Protein AF-A0A955SY14-F1 (afdb_monomer)

Sequence (642 aa):
TAGTCRFEWSIRAANGIRILSGTRDVFFQPFVNERSAVAQALASLKETVLKVEEKFPASAKALLREVHSLELTKEPVEALQDRAITNPDLAKEALDRTKDLVRKAAHLRRLSDTVARTTASGDITDLIVFEGQVWESREVGMEMPEHAGSPLVLHRRVVLGEHEPISLRVLNITDAEQTVRASIENQAEGIDCVLHRAVAVPTSLGEVSWDPLPKLDETQTFSVPSLSSREAWVDIHVGDVRPGSHTIEIDFQAITGTGLVGGPSNPHSAATPKTKVRIELDVLPFTPAPSGSIRLCMWASLDKAAVEDLLAHGGNVFVVPHGSPIRDENNRIQEVDFTQLDALLEFLKGEDVILLLNGSPQNPYKIGTEEYESDLRSYLDLLIDHLADWGFDLNHFALYPHDEPGGIGWNAVNSLVEFGQVVKRINPKLMLYVDGGGEREMFEAMAPVIDIWTPSITMLREDTPEMRVIREDGGMLWSYDCVYAYARPVGANLKNISIIPQYRTAALFALRHDATGIGFWCYNIGESLWGRTLFEYPVVYEGQSGPVTSRRWEAIREGLEDFRILTALNQRLREGQLTEEVRDKIDHLLNVSLPKLVDPASDATVLGLGRFAIDQYLGAEKLKSFRIEMLDCVNALSTSGN

Nearest PDB structures (foldseek):
  8k2h-assembly1_B  TM=6.655E-01  e=1.442E-20  Arabidopsis thaliana
  4o1e-assembly1_B  TM=5.963E-01  e=5.374E-03  Desulfitobacterium hafniense DCB-2
  4o1f-assembly1_B  TM=6.002E-01  e=4.690E-02  Desulfitobacterium hafniense DCB-2
  7s2m-assembly2_B-2  TM=4.192E-01  e=5.090E-03  uncultured bacterium
  4o1f-assembly1_A  TM=4.936E-01  e=5.226E-02  Desulfitobacterium hafniense DCB-2

Mean predicted aligned error: 6.72 Å

Solvent-accessible surface area (backbone atoms only — not comparable to full-atom values): 34114 Å² total; per-residue (Å²): 117,70,45,72,47,72,48,76,50,70,47,57,44,97,87,65,50,75,75,47,70,52,75,45,79,45,77,43,60,81,64,52,66,52,53,49,50,38,51,50,19,49,51,47,34,56,54,35,26,71,73,32,36,88,86,37,48,49,33,18,53,30,48,50,53,49,48,52,52,50,52,68,54,44,55,64,47,52,54,40,43,63,48,21,66,82,33,72,90,41,36,64,60,30,50,53,54,45,51,52,49,38,52,51,24,54,49,50,30,53,52,30,53,46,52,50,52,44,64,69,73,68,61,84,44,56,55,48,48,33,81,49,69,66,73,51,25,60,64,58,47,70,58,75,65,94,63,82,51,76,63,30,78,45,82,46,75,49,44,51,71,38,65,54,76,42,32,34,29,39,30,24,52,29,60,52,65,28,44,32,34,55,45,78,79,42,66,52,80,37,49,49,75,46,56,20,34,56,42,81,28,44,34,58,87,69,49,68,15,37,33,43,36,44,65,49,57,97,80,27,56,48,77,23,46,46,73,22,23,35,44,42,35,35,43,34,39,30,44,84,46,80,61,42,82,47,57,36,32,38,40,43,34,28,78,50,23,79,43,66,74,81,32,64,99,55,76,89,74,48,70,70,27,55,40,39,37,37,39,41,36,37,34,44,85,48,74,51,41,60,72,73,67,42,39,30,41,44,52,58,72,82,47,72,48,49,49,54,51,35,47,77,46,54,41,30,32,44,76,38,62,61,49,47,70,40,61,48,100,83,70,46,75,77,50,63,51,39,67,78,39,50,69,52,45,71,80,48,59,88,58,79,43,33,39,32,30,50,44,67,73,87,66,96,50,59,89,92,38,71,67,26,52,55,49,51,40,56,51,50,53,53,50,52,54,53,36,42,77,60,70,39,53,65,88,28,37,30,42,27,56,55,83,30,25,42,72,78,28,70,71,48,41,50,52,51,38,57,52,29,54,50,46,43,71,68,43,69,70,61,36,24,43,44,41,46,54,59,55,47,71,56,50,62,61,38,48,91,44,51,36,35,43,23,36,45,51,81,50,56,82,47,92,42,75,47,48,49,49,59,65,69,67,65,47,49,37,35,20,28,41,80,72,50,67,64,26,32,88,65,43,52,41,50,59,70,45,62,35,44,71,60,30,31,38,41,42,47,48,27,50,75,52,73,24,47,22,39,32,40,58,24,39,61,58,75,70,66,59,73,41,70,39,88,55,46,44,35,40,44,32,89,46,97,89,35,70,24,49,18,54,58,40,54,26,36,28,50,12,49,48,51,36,21,40,52,50,34,52,52,50,52,57,71,71,60,86,60,56,70,71,54,44,53,48,47,48,41,44,63,75,48,49,47,51,67,55,51,47,53,34,52,53,33,41,75,73,64,48,44,42,80,58,36,51,71,56,44,43,69,69,59,54,50,53,51,52,50,53,52,50,50,43,54,50,48,56,58,63,72,76,112

Foldseek 3Di:
DWDWDKDKDFDADPVRHTPDIDIDIDTDDPCPVLVVLLVVLLVLLVVLLVVCCVPAVQLSVQSVVLSVVLVVLPVVLVVLRVVCVVPVVSVVVSVVSSVVSSVSSVLSNLLSVQSSVCVVVVQRFQKWKDWDALQAFPCLFSDHDPDTDFAAEAEAEEEAQAKDKTKMKIFGSGNFKFKKAKDWPDWDPQKDKWKWWFDWFAFLVGHTTRWFTFTQPPRNIDIRGHRTITITMMIIGRYPDDAAKIKIKMKIWGCCDPQQVDHDPDNVPRDTRMGMYIYIYGYFHDDFADLLLFEEDFDDDDDLQLLVLCVSLSHAEEEFEAWAFDADPVRAGPATHCPRVVNRLVNCQPHNHAYEHEADYDDPDDQPDPSRLVRVLVRVVRVQVVVVVSVAHLVRYAYEHDAQQQVVHDVSLVVLLSVQVSVCVSPVSHAYAYEEDHDLVSLVSCLVRHQEYEYALLCLPDPDSNVCSVVVSPHAYAYEDPQQLLQPPVTQRDSRFRLCLRALCSLLSCVLSVHRYYYFQHADPDDASSHNDPGNGHQWGDDPVHTGGTSSSSSNSNSSSLNRLLVVLVVVLVVPPDDPVLNVLNCCLNVPLSCQAHVQLSVCSVVVHHRVVSCVSHDPVSVVVSVVSSVVSSNNVSVVVD

Secondary structure (DSSP, 8-state):
--EEEEEEEEEE-TTS-EEEEEEEEEEE-TTHHHHHHHHHHHHHHHHHHHHHTTT-HHHHHHHHHHHHHHHHHHHHHHHHHHHHHH-GGGHHHHHHHHHHHHHHHHHHHHHHHHHHHHHHHT---SEEEEE--TT--SSGGG---SS--SSEEEEEEEETT-EEEEEEEEEE-SSS-EEEEEEEEE--TTEEEEEEE--EEE-TTS-EEE-B-PBP-TT-EEEE-TT-EEEEEEEEEE-S--SEEEEEEEEEEETT-TTTSS--S-GGG-PPPEEEEEEEEEEES--PPPGGGSEEEE-----HHHHHHHHHTT--EEEEEPPEEEE-TTS-EEEEE-HHHHHHHHHHTTS--EEEEES----SSPTTSHHHHHHHHHHHHHHHHHHHHTT--TTSEEEE-SSSHHHH-HHHHHHHHHHHHHHHHH-TTSEEEEES---HHHHHHHGGG-SEEE-BGGGGG---HHHHHHHHH-SEE--BBSS-GGGTTT-S--TTS-HIIIIITHHHHHHHTT--EEEES-SS-SS-TTS--S----SSB--SSSPBPBHHHHHHHHHHHHHHHHHHHHHHHHH----HHHHHHHHHIIIIIHHHHHHHHHHHHHTT--HHHHHHHS-HHHHHHHHHHHHHHHHHHHHHT-

pLDDT: mean 92.39, std 8.38, range [37.81, 98.69]

Radius of gyration: 29.76 Å; Cα contacts (8 Å, |Δi|>4): 1257; chains: 1; bounding box: 93×72×87 Å

Structure (mmCIF, N/CA/C/O backbone):
data_AF-A0A955SY14-F1
#
_entry.id   AF-A0A955SY14-F1
#
loop_
_atom_site.group_PDB
_atom_site.id
_atom_site.type_symbol
_atom_site.label_atom_id
_atom_site.label_alt_id
_atom_site.label_comp_id
_atom_site.label_asym_id
_atom_site.label_entity_id
_atom_site.label_seq_id
_atom_site.pdbx_PDB_ins_code
_atom_site.Cartn_x
_atom_site.Cartn_y
_atom_site.Cartn_z
_atom_site.occupancy
_atom_site.B_iso_or_equiv
_atom_site.auth_seq_id
_atom_site.auth_comp_id
_atom_site.auth_asym_id
_atom_site.auth_atom_id
_atom_site.pdbx_PDB_model_num
ATOM 1 N N . THR A 1 1 ? -26.531 35.263 12.478 1.00 57.91 1 THR A N 1
ATOM 2 C CA . THR A 1 1 ? -27.366 35.945 13.491 1.00 57.91 1 THR A CA 1
ATOM 3 C C . THR A 1 1 ? -28.525 35.045 13.860 1.00 57.91 1 THR A C 1
ATOM 5 O O . THR A 1 1 ? -28.931 34.244 13.027 1.00 57.91 1 THR A O 1
ATOM 8 N N . ALA A 1 2 ? -29.021 35.117 15.098 1.00 68.44 2 ALA A N 1
ATOM 9 C CA . ALA A 1 2 ? -30.231 34.385 15.463 1.00 68.44 2 ALA A CA 1
ATOM 10 C C . ALA A 1 2 ? -31.441 35.000 14.748 1.00 68.44 2 ALA A C 1
ATOM 12 O O . ALA A 1 2 ? -31.557 36.226 14.693 1.00 68.44 2 ALA A O 1
ATOM 13 N N . GLY A 1 3 ? -32.319 34.177 14.183 1.00 75.31 3 GLY A N 1
ATOM 14 C CA . GLY A 1 3 ? -33.483 34.683 13.467 1.00 75.31 3 GLY A CA 1
ATOM 15 C C . GLY A 1 3 ? -34.231 33.628 12.670 1.00 75.31 3 GLY A C 1
ATOM 16 O O . GLY A 1 3 ? -33.745 32.525 12.429 1.00 75.31 3 GLY A O 1
ATOM 17 N N . THR A 1 4 ? -35.439 33.989 12.258 1.00 79.62 4 THR A N 1
ATOM 18 C CA . THR A 1 4 ? -36.268 33.168 11.379 1.00 79.62 4 THR A CA 1
ATOM 19 C C . THR A 1 4 ? -35.872 33.422 9.929 1.00 79.62 4 THR A C 1
ATOM 21 O O . THR A 1 4 ? -36.093 34.513 9.406 1.00 79.62 4 THR A O 1
ATOM 24 N N . CYS A 1 5 ? -35.307 32.417 9.268 1.00 80.19 5 CYS A N 1
ATOM 25 C CA . CYS A 1 5 ? -35.126 32.415 7.823 1.00 80.19 5 CYS A CA 1
ATOM 26 C C . CYS A 1 5 ? -36.377 31.831 7.169 1.00 80.19 5 CYS A C 1
ATOM 28 O O . CYS A 1 5 ? -36.754 30.689 7.438 1.00 80.19 5 CYS A O 1
ATOM 30 N N . ARG A 1 6 ? -37.009 32.610 6.294 1.00 86.44 6 ARG A N 1
ATOM 31 C CA . ARG A 1 6 ? -38.117 32.148 5.460 1.00 86.44 6 ARG A CA 1
ATOM 32 C C . ARG A 1 6 ? -37.567 31.620 4.143 1.00 86.44 6 ARG A C 1
ATOM 34 O O . ARG A 1 6 ? -37.003 32.377 3.360 1.00 86.44 6 ARG A O 1
ATOM 41 N N . PHE A 1 7 ? -37.739 30.329 3.899 1.00 88.19 7 PHE A N 1
ATOM 42 C CA . PHE A 1 7 ? -37.476 29.706 2.609 1.00 88.19 7 PHE A CA 1
ATOM 43 C C . PHE A 1 7 ? -38.743 29.766 1.773 1.00 88.19 7 PHE A C 1
ATOM 45 O O . PHE A 1 7 ? -39.754 29.168 2.137 1.00 88.19 7 PHE A O 1
ATOM 52 N N . GLU A 1 8 ? -38.689 30.465 0.648 1.00 91.94 8 GLU A N 1
ATOM 53 C CA . GLU A 1 8 ? -39.761 30.471 -0.340 1.00 91.94 8 GLU A CA 1
ATOM 54 C C . GLU A 1 8 ? -39.325 29.633 -1.534 1.00 91.94 8 GLU A C 1
ATOM 56 O O . GLU A 1 8 ? -38.216 29.786 -2.045 1.00 91.94 8 GLU A O 1
ATOM 61 N N . TRP A 1 9 ? -40.187 28.729 -1.980 1.00 90.44 9 TRP A N 1
ATOM 62 C CA . TRP A 1 9 ? -39.913 27.898 -3.143 1.00 90.44 9 TRP A CA 1
ATOM 63 C C . TRP A 1 9 ? -41.104 27.912 -4.090 1.00 90.44 9 TRP A C 1
ATOM 65 O O . TRP A 1 9 ? -42.259 28.052 -3.682 1.00 90.44 9 TRP A O 1
ATOM 75 N N . SER A 1 10 ? -40.824 27.767 -5.384 1.00 89.19 10 SER A N 1
ATOM 76 C CA . SER A 1 10 ? -41.855 27.608 -6.404 1.00 89.19 10 SER A CA 1
ATOM 77 C C . SER A 1 10 ? -41.421 26.614 -7.464 1.00 89.19 10 SER A C 1
ATOM 79 O O . SER A 1 10 ? -40.307 26.711 -7.972 1.00 89.19 10 SER A O 1
ATOM 81 N N . ILE A 1 11 ? -42.326 25.718 -7.835 1.00 85.56 11 ILE A N 1
ATOM 82 C CA . ILE A 1 11 ? -42.174 24.821 -8.975 1.00 85.56 11 ILE A CA 1
ATOM 83 C C . ILE A 1 11 ? -42.909 25.453 -10.154 1.00 85.56 11 ILE A C 1
ATOM 85 O O . ILE A 1 11 ? -44.070 25.859 -10.034 1.00 85.56 11 ILE A O 1
ATOM 89 N N . ARG A 1 12 ? -42.230 25.553 -11.295 1.00 92.81 12 ARG A N 1
ATOM 90 C CA . ARG A 1 12 ? -42.772 26.110 -12.538 1.00 92.81 12 ARG A CA 1
ATOM 91 C C . ARG A 1 12 ? -42.766 25.041 -13.626 1.00 92.81 12 ARG A C 1
ATOM 93 O O . ARG A 1 12 ? -41.844 24.237 -13.695 1.00 92.81 12 ARG A O 1
ATOM 100 N N . ALA A 1 13 ? -43.799 25.037 -14.459 1.00 85.62 13 ALA A N 1
ATOM 101 C CA . ALA A 1 13 ? -43.863 24.248 -15.680 1.00 85.62 13 ALA A CA 1
ATOM 102 C C . ALA A 1 13 ? -42.830 24.759 -16.697 1.00 85.62 13 ALA A C 1
ATOM 104 O O . ALA A 1 13 ? -42.391 25.908 -16.618 1.00 85.62 13 ALA A O 1
ATOM 105 N N . ALA A 1 14 ? -42.496 23.939 -17.697 1.00 78.88 14 ALA A N 1
ATOM 106 C CA . ALA A 1 14 ? -41.552 24.306 -18.760 1.00 78.88 14 ALA A CA 1
ATOM 107 C C . ALA A 1 14 ? -41.970 25.570 -19.543 1.00 78.88 14 ALA A C 1
ATOM 109 O O . ALA A 1 14 ? -41.125 26.292 -20.057 1.00 78.88 14 ALA A O 1
ATOM 110 N N . ASN A 1 15 ? -43.269 25.882 -19.580 1.00 87.75 15 ASN A N 1
ATOM 111 C CA . ASN A 1 15 ? -43.814 27.105 -20.179 1.00 87.75 15 ASN A CA 1
ATOM 112 C C . ASN A 1 15 ? -43.804 28.326 -19.228 1.00 87.75 15 ASN A C 1
ATOM 114 O O . ASN A 1 15 ? -44.433 29.340 -19.518 1.00 87.75 15 ASN A O 1
ATOM 118 N N . GLY A 1 16 ? -43.138 28.229 -18.074 1.00 83.75 16 GLY A N 1
ATOM 119 C CA . GLY A 1 16 ? -42.992 29.305 -17.092 1.00 83.75 16 GLY A CA 1
ATOM 120 C C . GLY A 1 16 ? -44.162 29.473 -16.115 1.00 83.75 16 GLY A C 1
ATOM 121 O O . GLY A 1 16 ? -44.036 30.248 -15.158 1.00 83.75 16 GLY A O 1
ATOM 122 N N . ILE A 1 17 ? -45.272 28.743 -16.297 1.00 89.06 17 ILE A N 1
ATOM 123 C CA . ILE A 1 17 ? -46.444 28.814 -15.411 1.00 89.06 17 ILE A CA 1
ATOM 124 C C . ILE A 1 17 ? -46.095 28.219 -14.046 1.00 89.06 17 ILE A C 1
ATOM 126 O O . ILE A 1 17 ? -45.613 27.093 -13.944 1.00 89.06 17 ILE A O 1
ATOM 130 N N . ARG A 1 18 ? -46.354 28.967 -12.970 1.00 86.75 18 ARG A N 1
ATOM 131 C CA . ARG A 1 18 ? -46.146 28.491 -11.598 1.00 86.75 18 ARG A CA 1
ATOM 132 C C . ARG A 1 18 ? -47.166 27.398 -11.268 1.00 86.75 18 ARG A C 1
ATOM 134 O O . ARG A 1 18 ? -48.357 27.678 -11.228 1.00 86.75 18 ARG A O 1
ATOM 141 N N . ILE A 1 19 ? -46.685 26.182 -11.022 1.00 92.88 19 ILE A N 1
ATOM 142 C CA . ILE A 1 19 ? -47.501 25.010 -10.671 1.00 92.88 19 ILE A CA 1
ATOM 143 C C . ILE A 1 19 ? -47.811 25.023 -9.173 1.00 92.88 19 ILE A C 1
ATOM 145 O O . ILE A 1 19 ? -48.952 24.837 -8.765 1.00 92.88 19 ILE A O 1
ATOM 149 N N . LEU A 1 20 ? -46.787 25.252 -8.350 1.00 92.44 20 LEU A N 1
ATOM 150 C CA . LEU A 1 20 ? -46.887 25.189 -6.896 1.00 92.44 20 LEU A CA 1
ATOM 151 C C . LEU A 1 20 ? -45.902 26.170 -6.266 1.00 92.44 20 LEU A C 1
ATOM 153 O O . LEU A 1 20 ? -44.846 26.452 -6.831 1.00 92.44 20 LEU A O 1
ATOM 157 N N . SER A 1 21 ? -46.235 26.687 -5.092 1.00 91.69 21 SER A N 1
ATOM 158 C CA . SER A 1 21 ? -45.298 27.433 -4.260 1.00 91.69 21 SER A CA 1
ATOM 159 C C . SER A 1 21 ? -45.569 27.165 -2.794 1.00 91.69 21 SER A C 1
ATOM 161 O O . SER A 1 21 ? -46.720 26.954 -2.415 1.00 91.69 21 SER A O 1
ATOM 163 N N . GLY A 1 22 ? -44.526 27.231 -1.982 1.00 92.44 22 GLY A N 1
ATOM 164 C CA . GLY A 1 22 ? -44.624 27.096 -0.541 1.00 92.44 22 GLY A CA 1
ATOM 165 C C . GLY A 1 22 ? -43.642 28.011 0.165 1.00 92.44 22 GLY A C 1
ATOM 166 O O . GLY A 1 22 ? -42.682 28.510 -0.427 1.00 92.44 22 GLY A O 1
ATOM 167 N N . THR A 1 23 ? -43.900 28.218 1.447 1.00 91.88 23 THR A N 1
ATOM 168 C CA . THR A 1 23 ? -42.999 28.922 2.351 1.00 91.88 23 THR A CA 1
ATOM 169 C C . THR A 1 23 ? -42.718 28.038 3.561 1.00 91.88 23 THR A C 1
ATOM 171 O O . THR A 1 23 ? -43.587 27.288 4.012 1.00 91.88 23 THR A O 1
ATOM 174 N N . ARG A 1 24 ? -41.487 28.078 4.070 1.00 90.62 24 ARG A N 1
ATOM 175 C CA . ARG A 1 24 ? -41.088 27.406 5.308 1.00 90.62 24 ARG A CA 1
ATOM 176 C C . ARG A 1 24 ? -40.232 28.344 6.138 1.00 90.62 24 ARG A C 1
ATOM 178 O O . ARG A 1 24 ? -39.156 28.741 5.707 1.00 90.62 24 ARG A O 1
ATOM 185 N N . ASP A 1 25 ? -40.695 28.634 7.341 1.00 89.12 25 ASP A N 1
ATOM 186 C CA . ASP A 1 25 ? -39.932 29.392 8.323 1.00 89.12 25 ASP A CA 1
ATOM 187 C C . ASP A 1 25 ? -39.062 28.426 9.137 1.00 89.12 25 ASP A C 1
ATOM 189 O O . ASP A 1 25 ? -39.552 27.429 9.671 1.00 89.12 25 ASP A O 1
ATOM 193 N N . VAL A 1 26 ? -37.759 28.700 9.207 1.00 82.62 26 VAL A N 1
ATOM 194 C CA . VAL A 1 26 ? -36.791 27.955 10.022 1.00 82.62 26 VAL A CA 1
ATOM 195 C C . VAL A 1 26 ? -36.091 28.942 10.943 1.00 82.62 26 VAL A C 1
ATOM 197 O O . VAL A 1 26 ? -35.447 29.883 10.482 1.00 82.62 26 VAL A O 1
ATOM 200 N N . PHE A 1 27 ? -36.233 28.745 12.251 1.00 80.06 27 PHE A N 1
ATOM 201 C CA . PHE A 1 27 ? -35.522 29.542 13.243 1.00 80.06 27 PHE A CA 1
ATOM 202 C C . PHE A 1 27 ? -34.108 28.993 13.432 1.00 80.06 27 PHE A C 1
ATOM 204 O O . PHE A 1 27 ? -33.935 27.838 13.819 1.00 80.06 27 PHE A O 1
ATOM 211 N N . PHE A 1 28 ? -33.104 29.824 13.168 1.00 78.06 28 PHE A N 1
ATOM 212 C CA . PHE A 1 28 ? -31.706 29.507 13.418 1.00 78.06 28 PHE A CA 1
ATOM 213 C C . PHE A 1 28 ? -31.244 30.230 14.674 1.00 78.06 28 PHE A C 1
ATOM 215 O O . PHE A 1 28 ? -31.327 31.454 14.761 1.00 78.06 28 PHE A O 1
ATOM 222 N N . GLN A 1 29 ? -30.707 29.478 15.628 1.00 82.19 29 GLN A N 1
ATOM 223 C CA . GLN A 1 29 ? -29.977 30.020 16.764 1.00 82.19 29 GLN A CA 1
ATOM 224 C C . GLN A 1 29 ? -28.550 29.457 16.711 1.00 82.19 29 GLN A C 1
ATOM 226 O O . GLN A 1 29 ? -28.393 28.236 16.790 1.00 82.19 29 GLN A O 1
ATOM 231 N N . PRO A 1 30 ? -27.518 30.306 16.529 1.00 86.06 30 PRO A N 1
ATOM 232 C CA . PRO A 1 30 ? -26.138 29.842 16.452 1.00 86.06 30 PRO A CA 1
ATOM 233 C C . PRO A 1 30 ? -25.757 28.993 17.668 1.00 86.06 30 PRO A C 1
ATOM 235 O O . PRO A 1 30 ? -26.120 29.333 18.794 1.00 86.06 30 PRO A O 1
ATOM 238 N N . PHE A 1 31 ? -25.013 27.915 17.428 1.00 91.06 31 PHE A N 1
ATOM 239 C CA . PHE A 1 31 ? -24.396 27.055 18.443 1.00 91.06 31 PHE A CA 1
ATOM 240 C C . PHE A 1 31 ? -25.342 26.213 19.326 1.00 91.06 31 PHE A C 1
ATOM 242 O O . PHE A 1 31 ? -24.869 25.481 20.194 1.00 91.06 31 PHE A O 1
ATOM 249 N N . VAL A 1 32 ? -26.671 26.278 19.155 1.00 91.38 32 VAL A N 1
ATOM 250 C CA . VAL A 1 32 ? -27.615 25.540 20.028 1.00 91.38 32 VAL A CA 1
ATOM 251 C C . VAL A 1 32 ? -27.476 24.028 19.899 1.00 91.38 32 VAL A C 1
ATOM 253 O O . VAL A 1 32 ? -27.502 23.322 20.909 1.00 9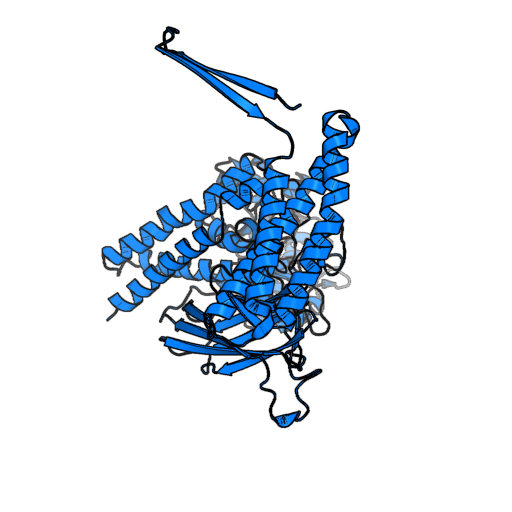1.38 32 VAL A O 1
ATOM 256 N N . ASN A 1 33 ? -27.317 23.525 18.677 1.00 91.81 33 ASN A N 1
ATOM 257 C CA . ASN A 1 33 ? -27.169 22.090 18.439 1.00 91.81 33 ASN A CA 1
ATOM 258 C C . ASN A 1 33 ? -25.853 21.583 19.034 1.00 91.81 33 ASN A C 1
ATOM 260 O O . ASN A 1 33 ? -25.816 20.531 19.668 1.00 91.81 33 ASN A O 1
ATOM 264 N N . GLU A 1 34 ? -24.795 22.374 18.892 1.00 95.50 34 GLU A N 1
ATOM 265 C CA . GLU A 1 34 ? -23.461 22.115 19.412 1.00 95.50 34 GLU A CA 1
ATOM 266 C C . GLU A 1 34 ? -23.475 22.073 20.946 1.00 95.50 34 GLU A C 1
ATOM 268 O O . GLU A 1 34 ? -23.001 21.104 21.541 1.00 95.50 34 GLU A O 1
ATOM 273 N N . ARG A 1 35 ? -24.111 23.054 21.601 1.00 95.56 35 ARG A N 1
ATOM 274 C CA . ARG A 1 35 ? -24.306 23.054 23.063 1.00 95.56 35 ARG A CA 1
ATOM 275 C C . ARG A 1 35 ? -25.141 21.865 23.533 1.00 95.56 35 ARG A C 1
ATOM 277 O O . ARG A 1 35 ? -24.810 21.246 24.544 1.00 95.56 35 ARG A O 1
ATOM 284 N N . SER A 1 36 ? -26.199 21.517 22.798 1.00 95.31 36 SER A N 1
ATOM 285 C CA . SER A 1 36 ? -27.035 20.351 23.105 1.00 95.31 36 SER A CA 1
ATOM 286 C C . SER A 1 36 ? -26.235 19.049 23.022 1.00 95.31 36 SER A C 1
ATOM 288 O O . SER A 1 36 ? -26.307 18.231 23.939 1.00 95.31 36 SER A O 1
ATOM 290 N N . ALA A 1 37 ? -25.410 18.879 21.986 1.00 95.81 37 ALA A N 1
ATOM 291 C CA . ALA A 1 37 ? -24.548 17.711 21.829 1.00 95.81 37 ALA A CA 1
ATOM 292 C C . ALA A 1 37 ? -23.555 17.564 22.997 1.00 95.81 37 ALA A C 1
ATOM 294 O O . ALA A 1 37 ? -23.407 16.470 23.545 1.00 95.81 37 ALA A O 1
ATOM 295 N N . VAL A 1 38 ? -22.933 18.667 23.434 1.00 97.75 38 VAL A N 1
ATOM 296 C CA . VAL A 1 38 ? -22.026 18.679 24.598 1.00 97.75 38 VAL A CA 1
ATOM 297 C C . VAL A 1 38 ? -22.772 18.334 25.890 1.00 97.75 38 VAL A C 1
ATOM 299 O O . VAL A 1 38 ? -22.292 17.525 26.684 1.00 97.75 38 VAL A O 1
ATOM 302 N N . ALA A 1 39 ? -23.964 18.897 26.102 1.00 97.12 39 ALA A N 1
ATOM 303 C CA . ALA A 1 39 ? -24.782 18.600 27.277 1.00 97.12 39 ALA A CA 1
ATOM 304 C C . ALA A 1 39 ? -25.220 17.125 27.327 1.00 97.12 39 ALA A C 1
ATOM 306 O O . ALA A 1 39 ? -25.162 16.507 28.390 1.00 97.12 39 ALA A O 1
ATOM 307 N N . GLN A 1 40 ? -25.604 16.546 26.186 1.00 96.50 40 GLN A N 1
ATOM 308 C CA . GLN A 1 40 ? -25.940 15.124 26.081 1.00 96.50 40 GLN A CA 1
ATOM 309 C C . GLN A 1 40 ? -24.738 14.229 26.400 1.00 96.50 40 GLN A C 1
ATOM 311 O O . GLN A 1 40 ? -24.889 13.255 27.133 1.00 96.50 40 GLN A O 1
ATOM 316 N N . ALA A 1 41 ? -23.546 14.567 25.899 1.00 97.25 41 ALA A N 1
ATOM 317 C CA . ALA A 1 41 ? -22.326 13.826 26.217 1.00 97.25 41 ALA A CA 1
ATOM 318 C C . ALA A 1 41 ? -22.010 13.864 27.722 1.00 97.25 41 ALA A C 1
ATOM 320 O O . ALA A 1 41 ? -21.759 12.821 28.320 1.00 97.25 41 ALA A O 1
ATOM 321 N N . LEU A 1 42 ? -22.097 15.041 28.355 1.00 98.19 42 LEU A N 1
ATOM 322 C CA . LEU A 1 42 ? -21.905 15.193 29.803 1.00 98.19 42 LEU A CA 1
ATOM 323 C C . LEU A 1 42 ? -22.907 14.369 30.620 1.00 98.19 42 LEU A C 1
ATOM 325 O O . LEU A 1 42 ? -22.517 13.737 31.600 1.00 98.19 42 LEU A O 1
ATOM 329 N N . ALA A 1 43 ? -24.183 14.369 30.228 1.00 97.25 43 ALA A N 1
ATOM 330 C CA . ALA A 1 43 ? -25.209 13.572 30.894 1.00 97.25 43 ALA A CA 1
ATOM 331 C C . ALA A 1 43 ? -24.908 12.068 30.785 1.00 97.25 43 ALA A C 1
ATOM 333 O O . ALA A 1 43 ? -24.908 11.373 31.799 1.00 97.25 43 ALA A O 1
ATOM 334 N N . SER A 1 44 ? -24.566 11.600 29.580 1.00 96.62 44 SER A N 1
ATOM 335 C CA . SER A 1 44 ? -24.212 10.203 29.303 1.00 96.62 44 SER A CA 1
ATOM 336 C C . SER A 1 44 ? -23.015 9.728 30.131 1.00 96.62 44 SER A C 1
ATOM 338 O O . SER A 1 44 ? -23.058 8.655 30.737 1.00 96.62 44 SER A O 1
ATOM 340 N N . LEU A 1 45 ? -21.964 10.553 30.209 1.00 97.31 45 LEU A N 1
ATOM 341 C CA . LEU A 1 45 ? -20.770 10.266 31.003 1.00 97.31 45 LEU A CA 1
ATOM 342 C C . LEU A 1 45 ? -21.105 10.136 32.490 1.00 97.31 45 LEU A C 1
ATOM 344 O O . LEU A 1 45 ? -20.750 9.139 33.111 1.00 97.31 45 LEU A O 1
ATOM 348 N N . LYS A 1 46 ? -21.816 11.119 33.059 1.00 97.75 46 LYS A N 1
ATOM 349 C CA . LYS A 1 46 ? -22.198 11.117 34.482 1.00 97.75 46 LYS A CA 1
ATOM 350 C C . LYS A 1 46 ? -23.064 9.910 34.837 1.00 97.75 46 LYS A C 1
ATOM 352 O O . LYS A 1 46 ? -22.849 9.290 35.872 1.00 97.75 46 LYS A O 1
ATOM 357 N N . GLU A 1 47 ? -24.012 9.559 33.973 1.00 96.81 47 GLU A N 1
ATOM 358 C CA . GLU A 1 47 ? -24.840 8.366 34.150 1.00 96.81 47 GLU A CA 1
ATOM 359 C C . GLU A 1 47 ? -23.998 7.083 34.108 1.00 96.81 47 GLU A C 1
ATOM 361 O O . GLU A 1 47 ? -24.184 6.192 34.936 1.00 96.81 47 GLU A O 1
ATOM 366 N N . THR A 1 48 ? -23.044 6.994 33.180 1.00 95.62 48 THR A N 1
ATOM 367 C CA . THR A 1 48 ? -22.168 5.822 33.047 1.00 95.62 48 THR A CA 1
ATOM 368 C C . THR A 1 48 ? -21.238 5.671 34.244 1.00 95.62 48 THR A C 1
ATOM 370 O O . THR A 1 48 ? -21.102 4.558 34.742 1.00 95.62 48 THR A O 1
ATOM 373 N N . VAL A 1 49 ? -20.662 6.765 34.760 1.00 96.00 49 VAL A N 1
ATOM 374 C CA . VAL A 1 49 ? -19.835 6.755 35.982 1.00 96.00 49 VAL A CA 1
ATOM 375 C C . VAL A 1 49 ? -20.575 6.051 37.119 1.00 96.00 49 VAL A C 1
ATOM 377 O O . VAL A 1 49 ? -20.051 5.092 37.674 1.00 96.00 49 VAL A O 1
ATOM 380 N N . LEU A 1 50 ? -21.820 6.454 37.394 1.00 94.94 50 LEU A N 1
ATOM 381 C CA . LEU A 1 50 ? -22.635 5.867 38.463 1.00 94.94 50 LEU A CA 1
ATOM 382 C C . LEU A 1 50 ? -22.948 4.382 38.230 1.00 94.94 50 LEU A C 1
ATOM 384 O O . LEU A 1 50 ? -23.017 3.610 39.181 1.00 94.94 50 LEU A O 1
ATOM 388 N N . LYS A 1 51 ? -23.148 3.971 36.972 1.00 91.94 51 LYS A N 1
ATOM 389 C CA . LYS A 1 51 ? -23.450 2.573 36.623 1.00 91.94 51 LYS A CA 1
ATOM 390 C C . LYS A 1 51 ? -22.257 1.641 36.807 1.00 91.94 51 LYS A C 1
ATOM 392 O O . LYS A 1 51 ? -22.459 0.468 37.112 1.00 91.94 51 LYS A O 1
ATOM 397 N N . VAL A 1 52 ? -21.041 2.132 36.568 1.00 89.88 52 VAL A N 1
ATOM 398 C CA . VAL A 1 52 ? -19.844 1.281 36.506 1.00 89.88 52 VAL A CA 1
ATOM 399 C C . VAL A 1 52 ? -18.956 1.379 37.741 1.00 89.88 52 VAL A C 1
ATOM 401 O O . VAL A 1 52 ? -18.117 0.506 37.917 1.00 89.88 52 VAL A O 1
ATOM 404 N N . GLU A 1 53 ? -19.149 2.373 38.612 1.00 89.75 53 GLU A N 1
ATOM 405 C CA . GLU A 1 53 ? -18.304 2.641 39.788 1.00 89.75 53 GLU A CA 1
ATOM 406 C C . GLU A 1 53 ? -18.063 1.420 40.682 1.00 89.75 53 GLU A C 1
ATOM 408 O O . GLU A 1 53 ? -16.929 1.180 41.091 1.00 89.75 53 GLU A O 1
ATOM 413 N N . GLU A 1 54 ? -19.096 0.614 40.938 1.00 85.31 54 GLU A N 1
ATOM 414 C CA . GLU A 1 54 ? -18.982 -0.561 41.809 1.00 85.31 54 GLU A CA 1
ATOM 415 C C . GLU A 1 54 ? -18.116 -1.673 41.193 1.00 85.31 54 GLU A C 1
ATOM 417 O O . GLU A 1 54 ? -17.295 -2.278 41.879 1.00 85.31 54 GLU A O 1
ATOM 422 N N . LYS A 1 55 ? -18.294 -1.949 39.895 1.00 81.12 55 LYS A N 1
ATOM 423 C CA . LYS A 1 55 ? -17.640 -3.077 39.209 1.00 81.12 55 LYS A CA 1
ATOM 424 C C . LYS A 1 55 ? -16.317 -2.698 38.538 1.00 81.12 55 LYS A C 1
ATOM 426 O O . LYS A 1 55 ? -15.430 -3.535 38.432 1.00 81.12 55 LYS A O 1
ATOM 431 N N . PHE A 1 56 ? -16.192 -1.453 38.087 1.00 84.88 56 PHE A N 1
ATOM 432 C CA . PHE A 1 56 ? -15.071 -0.923 37.306 1.00 84.88 56 PHE A CA 1
ATOM 433 C C . PHE A 1 56 ? -14.660 0.465 37.835 1.00 84.88 56 PHE A C 1
ATOM 435 O O . PHE A 1 56 ? -14.804 1.479 37.140 1.00 84.88 56 PHE A O 1
ATOM 442 N N . PRO A 1 57 ? -14.132 0.546 39.071 1.00 86.38 57 PRO A N 1
ATOM 443 C CA . PRO A 1 57 ? -13.819 1.819 39.723 1.00 86.38 57 PRO A CA 1
ATOM 444 C C . PRO A 1 57 ? -12.763 2.642 38.971 1.00 86.38 57 PRO A C 1
ATOM 446 O O . PRO A 1 57 ? -12.843 3.871 38.941 1.00 86.38 57 PRO A O 1
ATOM 449 N N . ALA A 1 58 ? -11.798 1.990 38.315 1.00 87.31 58 ALA A N 1
ATOM 450 C CA . ALA A 1 58 ? -10.801 2.676 37.493 1.00 87.31 58 ALA A CA 1
ATOM 451 C C . ALA A 1 58 ? -11.436 3.345 36.264 1.00 87.31 58 ALA A C 1
ATOM 453 O O . ALA A 1 58 ? -11.140 4.503 35.972 1.00 87.31 58 ALA A O 1
ATOM 454 N N . SER A 1 59 ? -12.367 2.665 35.589 1.00 90.12 59 SER A N 1
ATOM 455 C CA . SER A 1 59 ? -13.123 3.242 34.473 1.00 90.12 59 SER A CA 1
ATOM 456 C C . SER A 1 59 ? -14.022 4.388 34.923 1.00 90.12 59 SER A C 1
ATOM 458 O O . SER A 1 59 ? -14.031 5.440 34.288 1.00 90.12 59 SER A O 1
ATOM 460 N N . ALA A 1 60 ? -14.724 4.242 36.050 1.00 92.12 60 ALA A N 1
ATOM 461 C CA . ALA A 1 60 ? -15.535 5.322 36.615 1.00 92.12 60 ALA A CA 1
ATOM 462 C C . ALA A 1 60 ? -14.688 6.564 36.933 1.00 92.12 60 ALA A C 1
ATOM 464 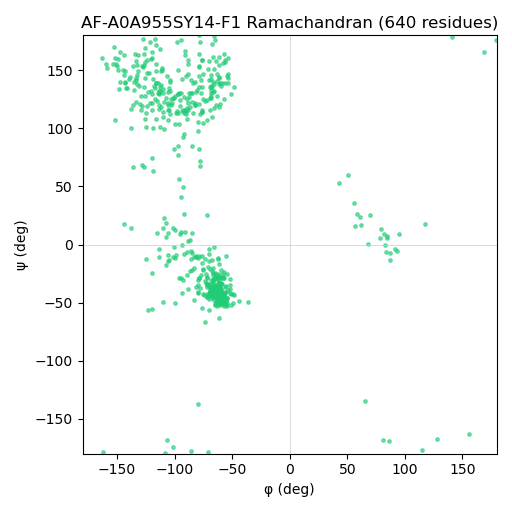O O . ALA A 1 60 ? -15.050 7.680 36.555 1.00 92.12 60 ALA A O 1
ATOM 465 N N . LYS A 1 61 ? -13.517 6.375 37.554 1.00 93.00 61 LYS A N 1
ATOM 466 C CA . LYS A 1 61 ? -12.564 7.454 37.838 1.00 93.00 61 LYS A CA 1
ATOM 467 C C . LYS A 1 61 ? -12.049 8.121 36.559 1.00 93.00 61 LYS A C 1
ATOM 469 O O . LYS A 1 61 ? -11.970 9.350 36.506 1.00 93.00 61 LYS A O 1
ATOM 474 N N . ALA A 1 62 ? -11.738 7.338 35.527 1.00 93.06 62 ALA A N 1
ATOM 475 C CA . ALA A 1 62 ? -11.303 7.845 34.228 1.00 93.06 62 ALA A CA 1
ATOM 476 C C . ALA A 1 62 ? -12.389 8.710 33.568 1.00 93.06 62 ALA A C 1
ATOM 478 O O . ALA A 1 62 ? -12.125 9.841 33.162 1.00 93.06 62 ALA A O 1
ATOM 479 N N . LEU A 1 63 ? -13.630 8.217 33.515 1.00 95.94 63 LEU A N 1
ATOM 480 C CA . LEU A 1 63 ? -14.762 8.945 32.940 1.00 95.94 63 LEU A CA 1
ATOM 481 C C . LEU A 1 63 ? -15.086 10.218 33.734 1.00 95.94 63 LEU A C 1
ATOM 483 O O . LEU A 1 63 ? -15.368 11.256 33.137 1.00 95.94 63 LEU A O 1
ATOM 487 N N . LEU A 1 64 ? -14.994 10.182 35.067 1.00 96.69 64 LEU A N 1
ATOM 488 C CA . LEU A 1 64 ? -15.204 11.358 35.915 1.00 96.69 64 LEU A CA 1
ATOM 489 C C . LEU A 1 64 ? -14.163 12.458 35.648 1.00 96.69 64 LEU A C 1
ATOM 491 O O . LEU A 1 64 ? -14.506 13.643 35.623 1.00 96.69 64 LEU A O 1
ATOM 495 N N . ARG A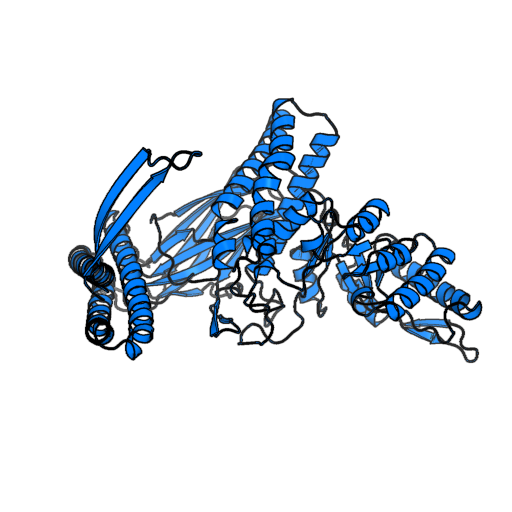 1 65 ? -12.903 12.083 35.387 1.00 96.31 65 ARG A N 1
ATOM 496 C CA . ARG A 1 65 ? -11.864 13.029 34.949 1.00 96.31 65 ARG A CA 1
ATOM 497 C C . ARG A 1 65 ? -12.252 13.708 33.633 1.00 96.31 65 ARG A C 1
ATOM 499 O O . ARG A 1 65 ? -12.102 14.924 33.513 1.00 96.31 65 ARG A O 1
ATOM 506 N N . GLU A 1 66 ? -12.788 12.956 32.672 1.00 96.88 66 GLU A N 1
ATOM 507 C CA . GLU A 1 66 ? -13.232 13.514 31.390 1.00 96.88 66 GLU A CA 1
ATOM 508 C C . GLU A 1 66 ? -14.477 14.397 31.516 1.00 96.88 66 GLU A C 1
ATOM 510 O O . GLU A 1 66 ? -14.558 15.417 30.831 1.00 96.88 66 GLU A O 1
ATOM 515 N N . VAL A 1 67 ? -15.404 14.085 32.432 1.00 97.62 67 VAL A N 1
ATOM 516 C CA . VAL A 1 67 ? -16.521 14.984 32.785 1.00 97.62 67 VAL A CA 1
ATOM 517 C C . VAL A 1 67 ? -15.980 16.346 33.212 1.00 97.62 67 VAL A C 1
ATOM 519 O O . VAL A 1 67 ? -16.369 17.363 32.639 1.00 97.62 67 VAL A O 1
ATOM 522 N N . HIS A 1 68 ? -15.040 16.369 34.162 1.00 97.06 68 HIS A N 1
ATOM 523 C CA . HIS A 1 68 ? -14.461 17.617 34.654 1.00 97.06 68 HIS A CA 1
ATOM 524 C C . HIS A 1 68 ? -13.694 18.371 33.557 1.00 97.06 68 HIS A C 1
ATOM 526 O O . HIS A 1 68 ? -13.860 19.579 33.391 1.00 97.06 68 HIS A O 1
ATOM 532 N N . SER A 1 69 ? -12.897 17.658 32.753 1.00 96.25 69 SER A N 1
ATOM 533 C CA . SER A 1 69 ? -12.163 18.242 31.624 1.00 96.25 69 SER A CA 1
ATOM 534 C C . SER A 1 69 ? -13.097 18.872 30.583 1.00 96.25 69 SER A C 1
ATOM 536 O O . SER A 1 69 ? -12.825 19.963 30.070 1.00 96.25 69 SER A O 1
ATOM 538 N N . LEU A 1 70 ? -14.204 18.199 30.259 1.00 96.88 70 LEU A N 1
ATOM 539 C CA . LEU A 1 70 ? -15.179 18.686 29.291 1.00 96.88 70 LEU A CA 1
ATOM 540 C C . LEU A 1 70 ? -15.942 19.906 29.826 1.00 96.88 70 LEU A C 1
ATOM 542 O O . LEU A 1 70 ? -16.131 20.858 29.074 1.00 96.88 70 LEU A O 1
ATOM 546 N N . GLU A 1 71 ? -16.312 19.926 31.109 1.00 97.19 71 GLU A N 1
ATOM 547 C CA . GLU A 1 71 ? -16.929 21.091 31.764 1.00 97.19 71 GLU A CA 1
ATOM 548 C C . GLU A 1 71 ? -16.003 22.315 31.748 1.00 97.19 71 GLU A C 1
ATOM 550 O O . GLU A 1 71 ? -16.417 23.381 31.290 1.00 97.19 71 GLU A O 1
ATOM 555 N N . LEU A 1 72 ? -14.731 22.145 32.127 1.00 96.62 72 LEU A N 1
ATOM 556 C CA . LEU A 1 72 ? -13.725 23.216 32.092 1.00 96.62 72 LEU A CA 1
ATOM 557 C C . LEU A 1 72 ? -13.501 23.783 30.682 1.00 96.62 72 LEU A C 1
ATOM 559 O O . LEU A 1 72 ? -13.228 24.970 30.523 1.00 96.62 72 LEU A O 1
ATOM 563 N N . THR A 1 73 ? -13.600 22.939 29.651 1.00 95.50 73 THR A N 1
ATOM 564 C CA . THR A 1 73 ? -13.432 23.370 28.251 1.00 95.50 73 THR A CA 1
ATOM 565 C C . THR A 1 73 ? -14.695 24.046 27.713 1.00 95.50 73 THR A C 1
ATOM 567 O O . THR A 1 73 ? -14.611 24.979 26.916 1.00 95.50 73 THR A O 1
ATOM 570 N N . LYS A 1 74 ? -15.874 23.584 28.140 1.00 96.62 74 LYS A N 1
ATOM 571 C CA . LYS A 1 74 ? -17.178 24.062 27.674 1.00 96.62 74 LYS A CA 1
ATOM 572 C C . LYS A 1 74 ? -17.393 25.545 27.983 1.00 96.62 74 LYS A C 1
ATOM 574 O O . LYS A 1 74 ? -17.740 26.297 27.076 1.00 96.62 74 LYS A O 1
ATOM 579 N N . GLU A 1 75 ? -17.171 25.969 29.227 1.00 95.06 75 GLU A N 1
ATOM 580 C CA . GLU A 1 75 ? -17.461 27.339 29.685 1.00 95.06 75 GLU A CA 1
ATOM 581 C C . GLU A 1 75 ? -16.807 28.451 28.834 1.00 95.06 75 GLU A C 1
ATOM 583 O O . GLU A 1 75 ? -17.528 29.326 28.343 1.00 95.06 75 GLU A O 1
ATOM 588 N N . PRO A 1 76 ? -15.479 28.448 28.584 1.00 96.81 76 PRO A N 1
ATOM 589 C CA . PRO A 1 76 ? -14.850 29.497 27.782 1.00 96.81 76 PRO A CA 1
ATOM 590 C C . PRO A 1 76 ? -15.288 29.468 26.311 1.00 96.81 76 PRO A C 1
ATOM 592 O O . PRO A 1 76 ? -15.328 30.519 25.669 1.00 96.81 76 PRO A O 1
ATOM 595 N N . VAL A 1 77 ? -15.628 28.294 25.766 1.00 96.81 77 VAL A N 1
ATOM 596 C CA . VAL A 1 77 ? -16.119 28.166 24.386 1.00 96.81 77 VAL A CA 1
ATOM 597 C C . VAL A 1 77 ? -17.535 28.721 24.265 1.00 96.81 77 VAL A C 1
ATOM 599 O O . VAL A 1 77 ? -17.802 29.472 23.332 1.00 96.81 77 VAL A O 1
ATOM 602 N N . GLU A 1 78 ? -18.428 28.440 25.217 1.00 96.06 78 GLU A N 1
ATOM 603 C CA . GLU A 1 78 ? -19.778 29.019 25.228 1.00 96.06 78 GLU A CA 1
ATOM 604 C C . GLU A 1 78 ? -19.738 30.546 25.376 1.00 96.06 78 GLU A C 1
ATOM 606 O O . GLU A 1 78 ? -20.420 31.254 24.633 1.00 96.06 78 GLU A O 1
ATOM 611 N N . ALA A 1 79 ? -18.860 31.071 26.236 1.00 95.62 79 ALA A N 1
ATOM 612 C CA . ALA A 1 79 ? -18.646 32.512 26.354 1.00 95.62 79 ALA A CA 1
ATOM 613 C C . ALA A 1 79 ? -18.109 33.137 25.049 1.00 95.62 79 ALA A C 1
ATOM 615 O O . ALA A 1 79 ? -18.505 34.244 24.672 1.00 95.62 79 ALA A O 1
ATOM 616 N N . LEU A 1 80 ? -17.214 32.442 24.333 1.00 95.62 80 LEU A N 1
ATOM 617 C CA . LEU A 1 80 ? -16.713 32.886 23.030 1.00 95.62 80 LEU A CA 1
ATOM 618 C C . LEU A 1 80 ? -17.811 32.857 21.957 1.00 95.62 80 LEU A C 1
ATOM 620 O O . LEU A 1 80 ? -17.928 33.809 21.187 1.00 95.62 80 LEU A O 1
ATOM 624 N N . GLN A 1 81 ? -18.638 31.812 21.934 1.00 94.25 81 GLN A N 1
ATOM 625 C CA . GLN A 1 81 ? -19.801 31.700 21.052 1.00 94.25 81 GLN A CA 1
ATOM 626 C C . GLN A 1 81 ? -20.774 32.867 21.251 1.00 94.25 81 GLN A C 1
ATOM 628 O O . GLN A 1 81 ? -21.176 33.493 20.272 1.00 94.25 81 GLN A O 1
ATOM 633 N N . ASP A 1 82 ? -21.111 33.205 22.501 1.00 93.25 82 ASP A N 1
ATOM 634 C CA . ASP A 1 82 ? -22.018 34.319 22.805 1.00 93.25 82 ASP A CA 1
ATOM 635 C C . ASP A 1 82 ? -21.458 35.657 22.299 1.00 93.25 82 ASP A C 1
ATOM 637 O O . ASP A 1 82 ? -22.181 36.466 21.712 1.00 93.25 82 ASP A O 1
ATOM 641 N N . ARG A 1 83 ? -20.145 35.874 22.451 1.00 93.56 83 ARG A N 1
ATOM 642 C CA . ARG A 1 83 ? -19.455 37.062 21.925 1.00 93.56 83 ARG A CA 1
ATOM 643 C C . ARG A 1 83 ? -19.398 37.076 20.396 1.00 93.56 83 ARG A C 1
ATOM 645 O O . ARG A 1 83 ? -19.549 38.138 19.802 1.00 93.56 83 ARG A O 1
ATOM 652 N N . ALA A 1 84 ? -19.212 35.926 19.751 1.00 92.50 84 ALA A N 1
ATOM 653 C CA . ALA A 1 84 ? -19.172 35.807 18.293 1.00 92.50 84 ALA A CA 1
ATOM 654 C C . ALA A 1 84 ? -20.523 36.096 17.616 1.00 92.50 84 ALA A C 1
ATOM 656 O O . ALA A 1 84 ? -20.552 36.492 16.453 1.00 92.50 84 ALA A O 1
ATOM 657 N N . ILE A 1 85 ? -21.648 35.958 18.332 1.00 87.62 85 ILE A N 1
ATOM 658 C CA . ILE A 1 85 ? -22.973 36.329 17.804 1.00 87.62 85 ILE A CA 1
ATOM 659 C C . ILE A 1 85 ? -23.048 37.831 17.496 1.00 87.62 85 ILE A C 1
ATOM 661 O O . ILE A 1 85 ? -23.707 38.223 16.530 1.00 87.62 85 ILE A O 1
ATOM 665 N N . THR A 1 86 ? -22.396 38.662 18.313 1.00 88.56 86 THR A N 1
ATOM 666 C CA . THR A 1 86 ? -22.422 40.128 18.198 1.00 88.56 86 THR A CA 1
ATOM 667 C C . THR A 1 86 ? -21.128 40.717 17.635 1.00 88.56 86 THR A C 1
ATOM 669 O O . THR A 1 86 ? -21.137 41.867 17.203 1.00 88.56 86 THR A O 1
ATOM 672 N N . ASN A 1 87 ? -20.043 39.938 17.586 1.00 89.56 87 ASN A N 1
ATOM 673 C CA . ASN A 1 87 ? -18.755 40.333 17.026 1.00 89.56 87 ASN A CA 1
ATOM 674 C C . ASN A 1 87 ? -18.285 39.349 15.928 1.00 89.56 87 ASN A C 1
ATOM 676 O O . ASN A 1 87 ? -17.739 38.290 16.254 1.00 89.56 87 ASN A O 1
ATOM 680 N N . PRO A 1 88 ? -18.441 39.709 14.638 1.00 87.56 88 PRO A N 1
ATOM 681 C CA . PRO A 1 88 ? -18.020 38.877 13.510 1.00 87.56 88 PRO A CA 1
ATOM 682 C C . PRO A 1 88 ? -16.532 38.505 13.496 1.00 87.56 88 PRO A C 1
ATOM 684 O O . PRO A 1 88 ? -16.197 37.428 13.006 1.00 87.56 88 PRO A O 1
ATOM 687 N N . ASP A 1 89 ? -15.647 39.329 14.068 1.00 93.69 89 ASP A N 1
ATOM 688 C CA . ASP A 1 89 ? -14.199 39.065 14.077 1.00 93.69 89 ASP A CA 1
ATOM 689 C C . ASP A 1 89 ? -13.844 37.815 14.897 1.00 93.69 89 ASP A C 1
ATOM 691 O O . ASP A 1 89 ? -12.834 37.157 14.651 1.00 93.69 89 ASP A O 1
ATOM 695 N N . LEU A 1 90 ? -14.706 37.443 15.850 1.00 93.94 90 LEU A N 1
ATOM 696 C CA . LEU A 1 90 ? -14.547 36.250 16.684 1.00 93.94 90 LEU A CA 1
ATOM 697 C C . LEU A 1 90 ? -15.182 34.998 16.067 1.00 93.94 90 LEU A C 1
ATOM 699 O O . LEU A 1 90 ? -15.027 33.907 16.614 1.00 93.94 90 LEU A O 1
ATOM 703 N N . ALA A 1 91 ? -15.906 35.122 14.949 1.00 89.44 91 ALA A N 1
ATOM 704 C CA . ALA A 1 91 ? -16.701 34.026 14.402 1.00 89.44 91 ALA A CA 1
ATOM 705 C C . ALA A 1 91 ? -15.842 32.821 14.002 1.00 89.44 91 ALA A C 1
ATOM 707 O O . ALA A 1 91 ? -16.215 31.688 14.298 1.00 89.44 91 ALA A O 1
ATOM 708 N N . LYS A 1 92 ? -14.681 33.055 13.377 1.00 93.12 92 LYS A N 1
ATOM 709 C CA . LYS A 1 92 ? -13.774 31.975 12.965 1.00 93.12 92 LYS A CA 1
ATOM 710 C C . LYS A 1 92 ? -13.231 31.209 14.172 1.00 93.12 92 LYS A C 1
ATOM 712 O O . LYS A 1 92 ? -13.378 29.996 14.231 1.00 93.12 92 LYS A O 1
ATOM 717 N N . GLU A 1 93 ? -12.687 31.919 15.161 1.00 95.44 93 GLU A N 1
ATOM 718 C CA . GLU A 1 93 ? -12.169 31.288 16.382 1.00 95.44 93 GLU A CA 1
ATOM 719 C C . GLU A 1 93 ? -13.273 30.533 17.137 1.00 95.44 93 GLU A C 1
ATOM 721 O O . GLU A 1 93 ? -13.058 29.416 17.606 1.00 95.44 93 GLU A O 1
ATOM 726 N N . ALA A 1 94 ? -14.475 31.114 17.227 1.00 94.44 94 ALA A N 1
ATOM 727 C CA . ALA A 1 94 ? -15.618 30.465 17.855 1.00 94.44 94 ALA A CA 1
ATOM 728 C C . ALA A 1 94 ? -16.005 29.170 17.132 1.00 94.44 94 ALA A C 1
ATOM 730 O O . ALA A 1 94 ? -16.250 28.165 17.798 1.00 94.44 94 ALA A O 1
ATOM 731 N N . LEU A 1 95 ? -16.043 29.171 15.797 1.00 93.81 95 LEU A N 1
ATOM 732 C CA . LEU A 1 95 ? -16.334 27.981 14.995 1.00 93.81 95 LEU A CA 1
ATOM 733 C C . LEU A 1 95 ? -15.268 26.901 15.187 1.00 93.81 95 LEU A C 1
ATOM 735 O O . LEU A 1 95 ? -15.627 25.756 15.458 1.00 93.81 95 LEU A O 1
ATOM 739 N N . ASP A 1 96 ? -13.988 27.268 15.122 1.00 93.56 96 ASP A N 1
ATOM 740 C CA . ASP A 1 96 ? -12.871 26.332 15.269 1.00 93.56 96 ASP A CA 1
ATOM 741 C C . ASP A 1 96 ? -12.882 25.678 16.663 1.00 93.56 96 ASP A C 1
ATOM 743 O O . ASP A 1 96 ? -12.936 24.453 16.780 1.00 93.56 96 ASP A O 1
ATOM 747 N N . ARG A 1 97 ? -12.980 26.473 17.740 1.00 96.44 97 ARG A N 1
ATOM 748 C CA . ARG A 1 97 ? -13.057 25.927 19.108 1.00 96.44 97 ARG A CA 1
ATOM 749 C C . ARG A 1 97 ? -14.334 25.130 19.369 1.00 96.44 97 ARG A C 1
ATOM 751 O O . ARG A 1 97 ? -14.312 24.157 20.121 1.00 96.44 97 ARG A O 1
ATOM 758 N N . THR A 1 98 ? -15.457 25.534 18.774 1.00 96.56 98 THR A N 1
ATOM 759 C CA . THR A 1 98 ? -16.720 24.789 18.894 1.00 96.56 98 THR A CA 1
ATOM 760 C C . THR A 1 98 ? -16.616 23.435 18.210 1.00 96.56 98 THR A C 1
ATOM 762 O O . THR A 1 98 ? -17.053 22.436 18.777 1.00 96.56 98 THR A O 1
ATOM 765 N N . LYS A 1 99 ? -16.014 23.385 17.018 1.00 95.25 99 LYS A N 1
ATOM 766 C CA . LYS A 1 99 ? -15.765 22.144 16.284 1.00 95.25 99 LYS A CA 1
ATOM 767 C C . LYS A 1 99 ? -14.946 21.171 17.131 1.00 95.25 99 LYS A C 1
ATOM 769 O O . LYS A 1 99 ? -15.344 20.013 17.262 1.00 95.25 99 LYS A O 1
ATOM 774 N N . ASP A 1 100 ? -13.870 21.641 17.758 1.00 93.81 100 ASP A N 1
ATOM 775 C CA . ASP A 1 100 ? -13.026 20.811 18.624 1.00 93.81 100 ASP A CA 1
ATOM 776 C C . ASP A 1 100 ? -13.778 20.315 19.866 1.00 93.81 100 ASP A C 1
ATOM 778 O O . ASP A 1 100 ? -13.723 19.127 20.198 1.00 93.81 100 ASP A O 1
ATOM 782 N N . LEU A 1 101 ? -14.549 21.193 20.520 1.00 97.00 101 LEU A N 1
ATOM 783 C CA . LEU A 1 101 ? -15.365 20.835 21.682 1.00 97.00 101 LEU A CA 1
ATOM 784 C C . LEU A 1 101 ? -16.424 19.777 21.337 1.00 97.00 101 LEU A C 1
ATOM 786 O O . LEU A 1 101 ? -16.573 18.792 22.061 1.00 97.00 101 LEU A O 1
ATOM 790 N N . VAL A 1 102 ? -17.150 19.958 20.231 1.00 96.94 102 VAL A N 1
ATOM 791 C CA . VAL A 1 102 ? -18.182 19.016 19.771 1.00 96.94 102 VAL A CA 1
ATOM 792 C C . VAL A 1 102 ? -17.559 17.682 19.377 1.00 96.94 102 VAL A C 1
ATOM 794 O O . VAL A 1 102 ? -18.100 16.635 19.731 1.00 96.94 102 VAL A O 1
ATOM 797 N N . ARG A 1 103 ? -16.403 17.691 18.704 1.00 93.94 103 ARG A N 1
ATOM 798 C CA . ARG A 1 103 ? -15.666 16.468 18.353 1.00 93.94 103 ARG A CA 1
ATOM 799 C C . ARG A 1 103 ? -15.243 15.695 19.601 1.00 93.94 103 ARG A C 1
ATOM 801 O O . ARG A 1 103 ? -15.485 14.490 19.671 1.00 93.94 103 ARG A O 1
ATOM 808 N N . LYS A 1 104 ? -14.692 16.385 20.608 1.00 94.19 104 LYS A N 1
ATOM 809 C CA . LYS A 1 104 ? -14.348 15.786 21.907 1.00 94.19 104 LYS A CA 1
ATOM 810 C C . LYS A 1 104 ? -15.586 15.213 22.600 1.00 94.19 104 LYS A C 1
ATOM 812 O O . LYS A 1 104 ? -15.559 14.065 23.032 1.00 94.19 104 LYS A O 1
ATOM 817 N N . ALA A 1 105 ? -16.683 15.968 22.663 1.00 96.44 105 ALA A N 1
ATOM 818 C CA . ALA A 1 105 ? -17.932 15.515 23.274 1.00 96.44 105 ALA A CA 1
ATOM 819 C C . ALA A 1 105 ? -18.518 14.278 22.571 1.00 96.44 105 ALA A C 1
ATOM 821 O O . ALA A 1 105 ? -18.932 13.329 23.235 1.00 96.44 105 ALA A O 1
ATOM 822 N N . ALA A 1 106 ? -18.514 14.253 21.236 1.00 94.69 106 ALA A N 1
ATOM 823 C CA . ALA A 1 106 ? -18.986 13.113 20.455 1.00 94.69 106 ALA A CA 1
ATOM 824 C C . ALA A 1 106 ? -18.140 11.855 20.703 1.00 94.69 106 ALA A C 1
ATOM 826 O O . ALA A 1 106 ? -18.693 10.771 20.882 1.00 94.69 106 ALA A O 1
ATOM 827 N N . HIS A 1 107 ? -16.813 11.997 20.758 1.00 93.06 107 HIS A N 1
ATOM 828 C CA . HIS A 1 107 ? -15.915 10.894 21.093 1.00 93.06 107 HIS A CA 1
ATOM 829 C C . HIS A 1 107 ? -16.158 10.372 22.516 1.00 93.06 107 HIS A C 1
ATOM 831 O O . HIS A 1 107 ? -16.379 9.177 22.696 1.00 93.06 107 HIS A O 1
ATOM 837 N N . LEU A 1 108 ? -16.209 11.263 23.513 1.00 94.88 108 LEU A N 1
ATOM 838 C CA . LEU A 1 108 ? -16.449 10.882 24.907 1.00 94.88 108 LEU A CA 1
ATOM 839 C C . LEU A 1 108 ? -17.808 10.205 25.107 1.00 94.88 108 LEU A C 1
ATOM 841 O O . LEU A 1 108 ? -17.921 9.285 25.912 1.00 94.88 108 LEU A O 1
ATOM 845 N N . ARG A 1 109 ? -18.833 10.610 24.352 1.00 94.62 109 ARG A N 1
ATOM 846 C CA . ARG A 1 109 ? -20.127 9.924 24.354 1.00 94.62 109 ARG A CA 1
ATOM 847 C C . ARG A 1 109 ? -20.005 8.487 23.840 1.00 94.62 109 ARG A C 1
ATOM 849 O O . ARG A 1 109 ? -20.469 7.578 24.516 1.00 94.62 109 ARG A O 1
ATOM 856 N N . ARG A 1 110 ? -19.336 8.263 22.701 1.00 92.88 110 ARG A N 1
ATOM 857 C CA . ARG A 1 110 ? -19.109 6.902 22.167 1.00 92.88 110 ARG A CA 1
ATOM 858 C C . ARG A 1 110 ? -18.306 6.026 23.129 1.00 92.88 110 ARG A C 1
ATOM 860 O O . ARG A 1 110 ? -18.628 4.852 23.302 1.00 92.88 110 ARG A O 1
ATOM 867 N N . LEU A 1 111 ? -17.289 6.600 23.765 1.00 92.50 111 LEU A N 1
ATOM 868 C CA . LEU A 1 111 ? -16.507 5.937 24.805 1.00 92.50 111 LEU A CA 1
ATOM 869 C C . LEU A 1 111 ? -17.394 5.553 25.999 1.00 92.50 111 LEU A C 1
ATOM 871 O O . LEU A 1 111 ? -17.375 4.406 26.433 1.00 92.50 111 LEU A O 1
ATOM 875 N N . SER A 1 112 ? -18.211 6.488 26.490 1.00 92.94 112 SER A N 1
ATOM 876 C CA . SER A 1 112 ? -19.176 6.253 27.569 1.00 92.94 112 SER A CA 1
ATOM 877 C C . SER A 1 112 ? -20.121 5.098 27.239 1.00 92.94 112 SER A C 1
ATOM 879 O O . SER A 1 112 ? -20.299 4.197 28.054 1.00 92.94 112 SER A O 1
ATOM 881 N N . ASP A 1 113 ? -20.684 5.093 26.029 1.00 91.06 113 ASP A N 1
ATOM 882 C CA . ASP A 1 113 ? -21.585 4.036 25.565 1.00 91.06 113 ASP A CA 1
ATOM 883 C C . ASP A 1 113 ? -20.864 2.680 25.486 1.00 91.06 113 ASP A C 1
ATOM 885 O O . ASP A 1 113 ? -21.420 1.650 25.866 1.00 91.06 113 ASP A O 1
ATOM 889 N N . THR A 1 114 ? -19.607 2.672 25.034 1.00 90.25 114 THR A N 1
ATOM 890 C CA . THR A 1 114 ? -18.764 1.468 24.953 1.00 90.25 114 THR A CA 1
ATOM 891 C C . THR A 1 114 ? -18.489 0.878 26.334 1.00 90.25 114 THR A C 1
ATOM 893 O O . THR A 1 114 ? -18.680 -0.322 26.544 1.00 90.25 114 THR A O 1
ATOM 896 N N . VAL A 1 115 ? -18.101 1.719 27.297 1.00 89.75 115 VAL A N 1
ATOM 897 C CA . VAL A 1 115 ? -17.880 1.302 28.688 1.00 89.75 115 VAL A CA 1
ATOM 898 C C . VAL A 1 115 ? -19.185 0.769 29.287 1.00 89.75 115 VAL A C 1
ATOM 900 O O . VAL A 1 115 ? -19.213 -0.339 29.822 1.00 89.75 115 VAL A O 1
ATOM 903 N N . ALA A 1 116 ? -20.303 1.481 29.123 1.00 88.75 116 ALA A N 1
ATOM 904 C CA . ALA A 1 116 ? -21.605 1.043 29.626 1.00 88.75 116 ALA A CA 1
ATOM 905 C C . ALA A 1 116 ? -22.038 -0.326 29.063 1.00 88.75 116 ALA A C 1
ATOM 907 O O . ALA A 1 116 ? -22.537 -1.164 29.812 1.00 88.75 116 ALA A O 1
ATOM 908 N N . ARG A 1 117 ? -21.827 -0.587 27.764 1.00 85.94 117 ARG A N 1
ATOM 909 C CA . ARG A 1 117 ? -22.159 -1.883 27.143 1.00 85.94 117 ARG A CA 1
ATOM 910 C C . ARG A 1 117 ? -21.280 -3.023 27.654 1.00 85.94 117 ARG A C 1
ATOM 912 O O . ARG A 1 117 ? -21.805 -4.073 28.006 1.00 85.94 117 ARG A O 1
ATOM 919 N N . THR A 1 118 ? -19.972 -2.800 27.729 1.00 79.75 118 THR A N 1
ATOM 920 C CA . THR A 1 118 ? -18.999 -3.823 28.159 1.00 79.75 118 THR A CA 1
ATOM 921 C C . THR A 1 118 ? -19.235 -4.232 29.610 1.00 79.75 118 THR A C 1
ATOM 923 O O . THR A 1 118 ? -19.257 -5.406 29.956 1.00 79.75 118 THR A O 1
ATOM 926 N N . THR A 1 119 ? -19.531 -3.266 30.479 1.00 74.56 119 THR A N 1
ATOM 927 C CA . THR A 1 119 ? -19.862 -3.570 31.879 1.00 74.56 119 THR A CA 1
ATOM 928 C C . THR A 1 119 ? -21.176 -4.346 32.044 1.00 74.56 119 THR A C 1
ATOM 930 O O . THR A 1 119 ? -21.335 -5.085 33.020 1.00 74.56 119 THR A O 1
ATOM 933 N N . ALA A 1 120 ? -22.110 -4.214 31.095 1.00 75.38 120 ALA A N 1
ATOM 934 C CA . ALA A 1 120 ? -23.370 -4.949 31.095 1.00 75.38 120 ALA A CA 1
ATOM 935 C C . ALA A 1 120 ? -23.229 -6.403 30.609 1.00 75.38 120 ALA A C 1
ATOM 937 O O . ALA A 1 120 ? -23.998 -7.246 31.073 1.00 75.38 120 ALA A O 1
ATOM 938 N N . SER A 1 121 ? -22.264 -6.719 29.730 1.00 70.44 121 SER A N 1
ATOM 939 C CA . SER A 1 121 ? -22.029 -8.100 29.262 1.00 70.44 121 SER A CA 1
ATOM 940 C C . SER A 1 121 ? -21.435 -9.005 30.345 1.00 70.44 121 SER A C 1
ATOM 942 O O . SER A 1 121 ? -21.573 -10.223 30.272 1.00 70.44 121 SER A O 1
ATOM 944 N N . GLY A 1 122 ? -20.840 -8.418 31.389 1.00 61.97 122 GLY A N 1
ATOM 945 C CA . GLY A 1 122 ? -20.185 -9.156 32.469 1.00 61.97 122 GLY A CA 1
ATOM 946 C C . GLY A 1 122 ? -18.737 -9.539 32.160 1.00 61.97 122 GLY A C 1
ATOM 947 O O . GLY A 1 122 ? -18.113 -10.202 32.988 1.00 61.97 122 GLY A O 1
ATOM 948 N N . ASP A 1 123 ? -18.193 -9.088 31.026 1.00 64.12 123 ASP A N 1
ATOM 949 C CA . ASP A 1 123 ? -16.786 -9.263 30.676 1.00 64.12 123 ASP A CA 1
ATOM 950 C C . ASP A 1 123 ? -15.922 -8.354 31.559 1.00 64.12 123 ASP A C 1
ATOM 952 O O . ASP A 1 123 ? -15.909 -7.130 31.427 1.00 64.12 123 ASP A O 1
ATOM 956 N N . ILE A 1 124 ? -15.217 -8.955 32.517 1.00 61.53 124 ILE A N 1
ATOM 957 C CA . ILE A 1 124 ? -14.340 -8.237 33.446 1.00 61.53 124 ILE A CA 1
ATOM 958 C C . ILE A 1 124 ? -12.979 -8.062 32.777 1.00 61.53 124 ILE A C 1
ATOM 960 O O . ILE A 1 124 ? -12.079 -8.882 32.958 1.00 61.53 124 ILE A O 1
ATOM 964 N N . THR A 1 125 ? -12.816 -7.018 31.969 1.00 75.06 125 THR A N 1
ATOM 965 C CA . THR A 1 125 ? -11.494 -6.685 31.434 1.00 75.06 125 THR A CA 1
ATOM 966 C C . THR A 1 125 ? -11.304 -5.183 31.229 1.00 75.06 125 THR A C 1
ATOM 968 O O . THR A 1 125 ? -12.198 -4.475 30.775 1.00 75.06 125 THR A O 1
ATOM 971 N N . ASP A 1 126 ? -10.102 -4.712 31.569 1.00 84.50 126 ASP A N 1
ATOM 972 C CA . ASP A 1 126 ? -9.616 -3.338 31.375 1.00 84.50 126 ASP A CA 1
ATOM 973 C C . ASP A 1 126 ? -9.373 -2.982 29.903 1.00 84.50 126 ASP A C 1
ATOM 975 O O . ASP A 1 126 ? -9.168 -1.813 29.557 1.00 84.50 126 ASP A O 1
ATOM 979 N N . LEU A 1 127 ? -9.351 -4.006 29.051 1.00 89.25 127 LEU A N 1
ATOM 980 C CA . LEU A 1 127 ? -9.083 -3.915 27.631 1.00 89.25 127 LEU A CA 1
ATOM 981 C C . LEU A 1 127 ? -10.307 -4.350 26.832 1.00 89.25 127 LEU A C 1
ATOM 983 O O . LEU A 1 127 ? -10.944 -5.365 27.117 1.00 89.25 127 LEU A O 1
ATOM 987 N N . ILE A 1 128 ? -10.587 -3.616 25.767 1.00 91.06 128 ILE A N 1
ATOM 988 C CA . ILE A 1 128 ? -11.556 -4.012 24.750 1.00 91.06 128 ILE A CA 1
ATOM 989 C C . ILE A 1 128 ? -10.797 -4.118 23.439 1.00 91.06 128 ILE A C 1
ATOM 991 O O . ILE A 1 128 ? -10.079 -3.188 23.075 1.00 91.06 128 ILE A O 1
ATOM 995 N N . VAL A 1 129 ? -10.956 -5.239 22.737 1.00 93.00 129 VAL A N 1
ATOM 996 C CA . VAL A 1 129 ? -10.384 -5.419 21.401 1.00 93.00 129 VAL A CA 1
ATOM 997 C C . VAL A 1 129 ? -11.494 -5.481 20.369 1.00 93.00 129 VAL A C 1
ATOM 999 O O . VAL A 1 129 ? -12.534 -6.093 20.604 1.00 93.00 129 VAL A O 1
ATOM 1002 N N . PHE A 1 130 ? -11.283 -4.798 19.250 1.00 94.00 130 PHE A N 1
ATOM 1003 C CA . PHE A 1 130 ? -12.221 -4.733 18.137 1.00 94.00 130 PHE A CA 1
ATOM 1004 C C . PHE A 1 130 ? -11.478 -4.563 16.812 1.00 94.00 130 PHE A C 1
ATOM 1006 O O . PHE A 1 130 ? -10.324 -4.135 16.785 1.00 94.00 130 PHE A O 1
ATOM 1013 N N . GLU A 1 131 ? -12.146 -4.905 15.716 1.00 94.44 131 GLU A N 1
ATOM 1014 C CA . GLU A 1 131 ? -11.626 -4.693 14.368 1.00 94.44 131 GLU A CA 1
ATOM 1015 C C . GLU A 1 131 ? -11.720 -3.207 13.993 1.00 94.44 131 GLU A C 1
ATOM 1017 O O . GLU A 1 131 ? -12.785 -2.594 14.103 1.00 94.44 131 GLU A O 1
ATOM 1022 N N . GLY A 1 132 ? -10.591 -2.622 13.596 1.00 93.69 132 GLY A N 1
ATOM 1023 C CA . GLY A 1 132 ? -10.483 -1.242 13.132 1.00 93.69 132 GLY A CA 1
ATOM 1024 C C . GLY A 1 132 ? -10.576 -1.114 11.615 1.00 93.69 132 GLY A C 1
ATOM 1025 O O . GLY A 1 132 ? -10.616 -2.097 10.876 1.00 93.69 132 GLY A O 1
ATOM 1026 N N . GLN A 1 133 ? -10.566 0.127 11.135 1.00 92.31 133 GLN A N 1
ATOM 1027 C CA . GLN A 1 133 ? -10.438 0.401 9.703 1.00 92.31 133 GLN A CA 1
ATOM 1028 C C . GLN A 1 133 ? -8.979 0.191 9.263 1.00 92.31 133 GLN A C 1
ATOM 1030 O O . GLN A 1 133 ? -8.092 0.938 9.674 1.00 92.31 133 GLN A O 1
ATOM 1035 N N . VAL A 1 134 ? -8.736 -0.821 8.421 1.00 94.38 134 VAL A N 1
ATOM 1036 C CA . VAL A 1 134 ? -7.386 -1.219 7.966 1.00 94.38 134 VAL A CA 1
ATOM 1037 C C . VAL A 1 134 ? -6.699 -0.088 7.194 1.00 94.38 134 VAL A C 1
ATOM 1039 O O . VAL A 1 134 ? -5.599 0.337 7.534 1.00 94.38 134 VAL A O 1
ATOM 1042 N N . TRP A 1 135 ? -7.380 0.486 6.203 1.00 94.31 135 TRP A N 1
ATOM 1043 C CA . TRP A 1 135 ? -6.792 1.473 5.287 1.00 94.31 135 TRP A CA 1
ATOM 1044 C C . TRP A 1 135 ? -6.969 2.931 5.733 1.00 94.31 135 TRP A C 1
ATOM 1046 O O . TRP A 1 135 ? -6.995 3.836 4.898 1.00 94.31 135 TRP A O 1
ATOM 1056 N N . GLU A 1 136 ? -7.109 3.166 7.040 1.00 91.75 136 GLU A N 1
ATOM 1057 C CA . GLU A 1 136 ? -7.229 4.501 7.625 1.00 91.75 136 GLU A CA 1
ATOM 1058 C C . GLU A 1 136 ? -6.022 4.815 8.524 1.00 91.75 136 GLU A C 1
ATOM 1060 O O . GLU A 1 136 ? -5.710 4.093 9.475 1.00 91.75 136 GLU A O 1
ATOM 1065 N N . SER A 1 137 ? -5.336 5.916 8.211 1.00 93.00 137 SER A N 1
ATOM 1066 C CA . SER A 1 137 ? -4.189 6.423 8.973 1.00 93.00 137 SER A CA 1
ATOM 1067 C C . SER A 1 137 ? -4.555 7.600 9.883 1.00 93.00 137 SER A C 1
ATOM 1069 O O . SER A 1 137 ? -3.775 7.995 10.753 1.00 93.00 137 SER A O 1
ATOM 1071 N N . ARG A 1 138 ? -5.755 8.169 9.743 1.00 91.31 138 ARG A N 1
ATOM 1072 C CA . ARG A 1 138 ? -6.260 9.265 10.578 1.00 91.31 138 ARG A CA 1
ATOM 1073 C C . ARG A 1 138 ? -6.998 8.722 11.790 1.00 91.31 138 ARG A C 1
ATOM 1075 O O . ARG A 1 138 ? -7.723 7.746 11.713 1.00 91.31 138 ARG A O 1
ATOM 1082 N N . GLU A 1 139 ? -6.886 9.427 12.913 1.00 88.75 139 GLU A N 1
ATOM 1083 C CA . GLU A 1 139 ? -7.738 9.201 14.095 1.00 88.75 139 GLU A CA 1
ATOM 1084 C C . GLU A 1 139 ? -7.739 7.773 14.676 1.00 88.75 139 GLU A C 1
ATOM 1086 O O . GLU A 1 139 ? -8.570 7.479 15.528 1.00 88.75 139 GLU A O 1
ATOM 1091 N N . VAL A 1 140 ? -6.771 6.923 14.321 1.00 90.44 140 VAL A N 1
ATOM 1092 C CA . VAL A 1 140 ? -6.647 5.534 14.806 1.00 90.44 140 VAL A CA 1
ATOM 1093 C C . VAL A 1 140 ? -6.753 5.433 16.331 1.00 90.44 140 VAL A C 1
ATOM 1095 O O . VAL A 1 140 ? -7.470 4.591 16.867 1.00 90.44 140 VAL A O 1
ATOM 1098 N N . GLY A 1 141 ? -6.103 6.349 17.057 1.00 88.88 141 GLY A N 1
ATOM 1099 C CA . GLY A 1 141 ? -6.154 6.382 18.523 1.00 88.88 141 GLY A CA 1
ATOM 1100 C C . GLY A 1 141 ? -7.501 6.801 19.135 1.00 88.88 141 GLY A C 1
ATOM 1101 O O . GLY A 1 141 ? -7.662 6.731 20.357 1.00 88.88 141 GLY A O 1
ATOM 1102 N N . MET A 1 142 ? -8.446 7.248 18.303 1.00 89.69 142 MET A N 1
ATOM 1103 C CA . MET A 1 142 ? -9.775 7.751 18.669 1.00 89.69 142 MET A CA 1
ATOM 1104 C C . MET A 1 142 ? -10.918 6.851 18.176 1.00 89.69 142 MET A C 1
ATOM 1106 O O . MET A 1 142 ? -12.085 7.145 18.474 1.00 89.69 142 MET A O 1
ATOM 1110 N N . GLU A 1 143 ? -10.604 5.788 17.429 1.00 91.44 143 GLU A N 1
ATOM 1111 C CA . GLU A 1 143 ? -11.578 4.787 17.003 1.00 91.44 143 GLU A CA 1
ATOM 1112 C C . GLU A 1 143 ? -12.206 4.084 18.208 1.00 91.44 143 GLU A C 1
ATOM 1114 O O . GLU A 1 143 ? -11.557 3.855 19.234 1.00 91.44 143 GLU A O 1
ATOM 1119 N N . MET A 1 144 ? -13.491 3.759 18.068 1.00 90.19 144 MET A N 1
ATOM 1120 C CA . MET A 1 144 ? -14.312 3.132 19.099 1.00 90.19 144 MET A CA 1
ATOM 1121 C C . MET A 1 144 ? -15.105 1.979 18.484 1.00 90.19 144 MET A C 1
ATOM 1123 O O . MET A 1 144 ? -15.575 2.123 17.353 1.00 90.19 144 MET A O 1
ATOM 1127 N N . PRO A 1 145 ? -15.308 0.876 19.220 1.00 88.75 145 PRO A N 1
ATOM 1128 C CA . PRO A 1 145 ? -16.050 -0.265 18.716 1.00 88.75 145 PRO A CA 1
ATOM 1129 C C . PRO A 1 145 ? -17.527 0.076 18.525 1.00 88.75 145 PRO A C 1
ATOM 1131 O O . PRO A 1 145 ? -18.188 0.606 19.427 1.00 88.75 145 PRO A O 1
ATOM 1134 N N . GLU A 1 146 ? -18.091 -0.337 17.393 1.00 78.00 146 GLU A N 1
ATOM 1135 C CA . GLU A 1 146 ? -19.543 -0.463 17.292 1.00 78.00 146 GLU A CA 1
ATOM 1136 C C . GLU A 1 146 ? -20.032 -1.599 18.195 1.00 78.00 146 GLU A C 1
ATOM 1138 O O . GLU A 1 146 ? -21.076 -1.480 18.842 1.00 78.00 146 GLU A O 1
ATOM 1143 N N . HIS A 1 147 ? -19.279 -2.703 18.248 1.00 70.94 147 HIS A N 1
ATOM 1144 C CA . HIS A 1 147 ? -19.580 -3.913 19.014 1.00 70.94 147 HIS A CA 1
ATOM 1145 C C . HIS A 1 147 ? -18.337 -4.321 19.817 1.00 70.94 147 HIS A C 1
ATOM 1147 O O . HIS A 1 147 ? -17.225 -4.280 19.299 1.00 70.94 147 HIS A O 1
ATOM 1153 N N . ALA A 1 148 ? -18.521 -4.696 21.083 1.00 67.56 148 ALA A N 1
ATOM 1154 C CA . ALA A 1 148 ? -17.451 -5.171 21.957 1.00 67.56 148 ALA A CA 1
ATOM 11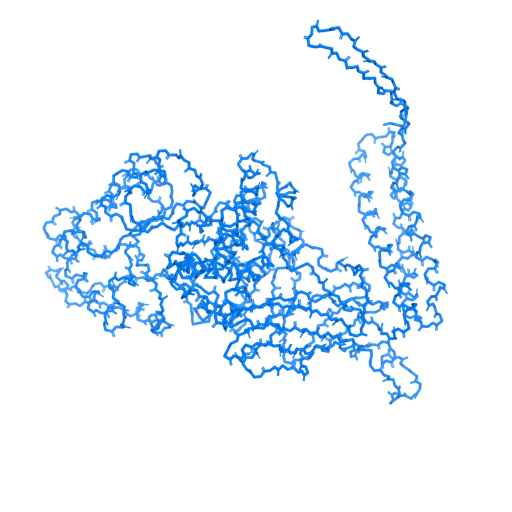55 C C . ALA A 1 148 ? -17.737 -6.626 22.346 1.00 67.56 148 ALA A C 1
ATOM 1157 O O . ALA A 1 148 ? -18.874 -6.949 22.694 1.00 67.56 148 ALA A O 1
ATOM 1158 N N . GLY A 1 149 ? -16.721 -7.486 22.278 1.00 71.44 149 GLY A N 1
ATOM 1159 C CA . GLY A 1 149 ? -16.816 -8.888 22.672 1.00 71.44 149 GLY A CA 1
ATOM 1160 C C . GLY A 1 149 ? -15.442 -9.479 22.976 1.00 71.44 149 GLY A C 1
ATOM 1161 O O . GLY A 1 149 ? -14.434 -9.027 22.436 1.00 71.44 149 GLY A O 1
ATOM 1162 N N . SER A 1 150 ? -15.410 -10.473 23.860 1.00 78.88 150 SER A N 1
ATOM 1163 C CA . SER A 1 150 ? -14.222 -11.270 24.167 1.00 78.88 150 SER A CA 1
ATOM 1164 C C . SER A 1 150 ? -14.630 -12.750 24.273 1.00 78.88 150 SER A C 1
ATOM 1166 O O . SER A 1 150 ? -15.430 -13.087 25.145 1.00 78.88 150 SER A O 1
ATOM 1168 N N . PRO A 1 151 ? -14.133 -13.650 23.402 1.00 87.44 151 PRO A N 1
ATOM 1169 C CA . PRO A 1 151 ? -13.223 -13.364 22.297 1.00 87.44 151 PRO A CA 1
ATOM 1170 C C . PRO A 1 151 ? -13.892 -12.532 21.191 1.00 87.44 151 PRO A C 1
ATOM 1172 O O . PRO A 1 151 ? -15.072 -12.715 20.891 1.00 87.44 151 PRO A O 1
ATOM 1175 N N . LEU A 1 152 ? -13.120 -11.657 20.547 1.00 92.31 152 LEU A N 1
ATOM 1176 C CA . LEU A 1 152 ? -13.470 -11.123 19.232 1.00 92.31 152 LEU A CA 1
ATOM 1177 C C . LEU A 1 152 ? -13.277 -12.243 18.205 1.00 92.31 152 LEU A C 1
ATOM 1179 O O . LEU A 1 152 ? -12.186 -12.803 18.128 1.00 92.31 152 LEU A O 1
ATOM 1183 N N . VAL A 1 153 ? -14.307 -12.568 17.426 1.00 94.81 153 VAL A N 1
ATOM 1184 C CA . VAL A 1 153 ? -14.215 -13.573 16.357 1.00 94.81 153 VAL A CA 1
ATOM 1185 C C . VAL A 1 153 ? -14.274 -12.874 15.008 1.00 94.81 153 VAL A C 1
ATOM 1187 O O . VAL A 1 153 ? -15.233 -12.154 14.730 1.00 94.81 153 VAL A O 1
ATOM 1190 N N . LEU A 1 154 ? -13.248 -13.080 14.188 1.00 95.81 154 LEU A N 1
ATOM 1191 C CA . LEU A 1 154 ? -13.143 -12.551 12.833 1.00 95.81 154 LEU A CA 1
ATOM 1192 C C . LEU A 1 154 ? -13.125 -13.709 11.845 1.00 95.81 154 LEU A C 1
ATOM 1194 O O . LEU A 1 154 ? -12.440 -14.698 12.076 1.00 95.81 154 LEU A O 1
ATOM 1198 N N . HIS A 1 155 ? -13.835 -13.565 10.730 1.00 97.00 155 HIS A N 1
ATOM 1199 C CA . HIS A 1 155 ? -13.786 -14.527 9.632 1.00 97.00 155 HIS A CA 1
ATOM 1200 C C . HIS A 1 155 ? -13.073 -13.889 8.444 1.00 97.00 155 HIS A C 1
ATOM 1202 O O . HIS A 1 155 ? -13.368 -12.742 8.086 1.00 97.00 155 HIS A O 1
ATOM 1208 N N . ARG A 1 156 ? -12.142 -14.630 7.846 1.00 96.94 156 ARG A N 1
ATOM 1209 C CA . ARG A 1 156 ? -11.367 -14.241 6.669 1.00 96.94 156 ARG A CA 1
ATOM 1210 C C . ARG A 1 156 ? -11.350 -15.364 5.655 1.00 96.94 156 ARG A C 1
ATOM 1212 O O . ARG A 1 156 ? -11.340 -16.533 6.022 1.00 96.94 156 ARG A O 1
ATOM 1219 N N . ARG A 1 157 ? -11.338 -14.991 4.381 1.00 97.25 157 ARG A N 1
ATOM 1220 C CA . ARG A 1 157 ? -11.158 -15.908 3.262 1.00 97.25 157 ARG A CA 1
ATOM 1221 C C . ARG A 1 157 ? -10.012 -15.378 2.418 1.00 97.25 157 ARG A C 1
ATOM 1223 O O . ARG A 1 157 ? -9.957 -14.177 2.182 1.00 97.25 157 ARG A O 1
ATOM 1230 N N . VAL A 1 158 ? -9.125 -16.271 2.016 1.00 97.25 158 VAL A N 1
ATOM 1231 C CA . VAL A 1 158 ? -7.840 -15.958 1.377 1.00 97.25 158 VAL A CA 1
ATOM 1232 C C . VAL A 1 158 ? -7.491 -17.052 0.374 1.00 97.25 158 VAL A C 1
ATOM 1234 O O . VAL A 1 158 ? -8.077 -18.140 0.405 1.00 97.25 158 VAL A O 1
ATOM 1237 N N . VAL A 1 159 ? -6.525 -16.800 -0.498 1.00 96.62 159 VAL A N 1
ATOM 1238 C CA . VAL A 1 159 ? -5.888 -17.813 -1.342 1.00 96.62 159 VAL A CA 1
ATOM 1239 C C . VAL A 1 159 ? -4.424 -18.012 -0.942 1.00 96.62 159 VAL A C 1
ATOM 1241 O O . VAL A 1 159 ? -3.868 -17.265 -0.139 1.00 96.62 159 VAL A O 1
ATOM 1244 N N . LEU A 1 160 ? -3.798 -19.066 -1.465 1.00 94.38 160 LEU A N 1
ATOM 1245 C CA . LEU A 1 160 ? -2.400 -19.373 -1.163 1.00 94.38 160 LEU A CA 1
ATOM 1246 C C . LEU A 1 160 ? -1.458 -18.294 -1.715 1.00 94.38 160 LEU A C 1
ATOM 1248 O O . LEU A 1 160 ? -1.599 -17.857 -2.860 1.00 94.38 160 LEU A O 1
ATOM 1252 N N . GLY A 1 161 ? -0.460 -17.930 -0.915 1.00 92.62 161 GLY A N 1
ATOM 1253 C CA . GLY A 1 161 ? 0.582 -16.957 -1.232 1.00 92.62 161 GLY A CA 1
ATOM 1254 C C . GLY A 1 161 ? 0.198 -15.490 -1.018 1.00 92.62 161 GLY A C 1
ATOM 1255 O O . GLY A 1 161 ? 1.036 -14.633 -1.282 1.00 92.62 161 GLY A O 1
ATOM 1256 N N . GLU A 1 162 ? -1.028 -15.190 -0.583 1.00 94.62 162 GLU A N 1
ATOM 1257 C CA . GLU A 1 162 ? -1.423 -13.837 -0.167 1.00 94.62 162 GLU A CA 1
ATOM 1258 C C . GLU A 1 162 ? -0.924 -13.523 1.248 1.00 94.62 162 GLU A C 1
ATOM 1260 O O . GLU A 1 162 ? -0.644 -14.440 2.033 1.00 94.62 162 GLU A O 1
ATOM 1265 N N . HIS A 1 163 ? -0.914 -12.238 1.615 1.00 97.12 163 HIS A N 1
ATOM 1266 C CA . HIS A 1 163 ? -1.089 -11.902 3.023 1.00 97.12 163 HIS A CA 1
ATOM 1267 C C . HIS A 1 163 ? -2.419 -11.205 3.282 1.00 97.12 163 HIS A C 1
ATOM 1269 O O . HIS A 1 163 ? -2.929 -10.446 2.466 1.00 97.12 163 HIS A O 1
ATOM 1275 N N . GLU A 1 164 ? -2.940 -11.421 4.482 1.00 97.31 164 GLU A N 1
ATOM 1276 C CA . GLU A 1 164 ? -4.184 -10.835 4.959 1.00 97.31 164 GLU A CA 1
ATOM 1277 C C . GLU A 1 164 ? -3.908 -9.969 6.196 1.00 97.31 164 GLU A C 1
ATOM 1279 O O . GLU A 1 164 ? -3.762 -10.498 7.305 1.00 97.31 164 GLU A O 1
ATOM 1284 N N . PRO A 1 165 ? -3.829 -8.638 6.043 1.00 97.12 165 PRO A N 1
ATOM 1285 C CA . PRO A 1 165 ? -3.670 -7.740 7.160 1.00 97.12 165 PRO A CA 1
ATOM 1286 C C . PRO A 1 165 ? -4.982 -7.530 7.915 1.00 97.12 165 PRO A C 1
ATOM 1288 O O . PRO A 1 165 ? -6.071 -7.369 7.357 1.00 97.12 165 PRO A O 1
ATOM 1291 N N . ILE A 1 166 ? -4.871 -7.454 9.236 1.00 97.12 166 ILE A N 1
ATOM 1292 C CA . ILE A 1 166 ? -5.983 -7.181 10.140 1.00 97.12 166 ILE A CA 1
ATOM 1293 C C . ILE A 1 166 ? -5.594 -6.050 11.085 1.00 97.12 166 ILE A C 1
ATOM 1295 O O . ILE A 1 166 ? -4.589 -6.105 11.792 1.00 97.12 166 ILE A O 1
ATOM 1299 N N . SER A 1 167 ? -6.451 -5.035 11.147 1.00 96.19 167 SER A N 1
ATOM 1300 C CA . SER A 1 167 ? -6.329 -3.943 12.104 1.00 96.19 167 SER A CA 1
ATOM 1301 C C . SER A 1 167 ? -7.071 -4.291 13.390 1.00 96.19 167 SER A C 1
ATOM 1303 O O . SER A 1 167 ? -8.303 -4.294 13.422 1.00 96.19 167 SER A O 1
ATOM 1305 N N . LEU A 1 168 ? -6.339 -4.581 14.466 1.00 96.56 168 LEU A N 1
ATOM 1306 C CA . LEU A 1 168 ? -6.911 -4.799 15.793 1.00 96.56 168 LEU A CA 1
ATOM 1307 C C . LEU A 1 168 ? -6.686 -3.563 16.659 1.00 96.56 168 LEU A C 1
ATOM 1309 O O . LEU A 1 168 ? -5.558 -3.157 16.939 1.00 96.56 168 LEU A O 1
ATOM 1313 N N . ARG A 1 169 ? -7.774 -2.957 17.122 1.00 95.56 169 ARG A N 1
ATOM 1314 C CA . ARG A 1 169 ? -7.740 -1.839 18.063 1.00 95.56 169 ARG A CA 1
ATOM 1315 C C . ARG A 1 169 ? -7.816 -2.383 19.479 1.00 95.56 169 ARG A C 1
ATOM 1317 O O . ARG A 1 169 ? -8.747 -3.108 19.809 1.00 95.56 169 ARG A O 1
ATOM 1324 N N . VAL A 1 170 ? -6.869 -1.990 20.320 1.00 94.94 170 VAL A N 1
ATOM 1325 C CA . VAL A 1 170 ? -6.854 -2.268 21.757 1.00 94.94 170 VAL A CA 1
ATOM 1326 C C . VAL A 1 170 ? -7.202 -0.984 22.497 1.00 94.94 170 VAL A C 1
ATOM 1328 O O . VAL A 1 170 ? -6.399 -0.052 22.540 1.00 94.94 170 VAL A O 1
ATOM 1331 N N . LEU A 1 171 ? -8.407 -0.929 23.058 1.00 94.31 171 LEU A N 1
ATOM 1332 C CA . LEU A 1 171 ? -8.920 0.188 23.845 1.00 94.31 171 LEU A CA 1
ATOM 1333 C C . LEU A 1 171 ? -8.693 -0.066 25.333 1.00 94.31 171 LEU A C 1
ATOM 1335 O O . LEU A 1 171 ? -9.174 -1.056 25.882 1.00 94.31 171 LEU A O 1
ATOM 1339 N N . ASN A 1 172 ? -8.016 0.870 25.990 1.00 92.88 172 ASN A N 1
ATOM 1340 C CA . ASN A 1 172 ? -7.856 0.892 27.438 1.00 92.88 172 ASN A CA 1
ATOM 1341 C C . ASN A 1 172 ? -8.962 1.742 28.079 1.00 92.88 172 ASN A C 1
ATOM 1343 O O . ASN A 1 172 ? -9.008 2.957 27.883 1.00 92.88 172 ASN A O 1
ATOM 1347 N N . ILE A 1 173 ? -9.824 1.122 28.887 1.00 91.12 173 ILE A N 1
ATOM 1348 C CA . ILE A 1 173 ? -10.948 1.805 29.552 1.00 91.12 173 ILE A CA 1
ATOM 1349 C C . ILE A 1 173 ? -10.628 2.284 30.978 1.00 91.12 173 ILE A C 1
ATOM 1351 O O . ILE A 1 173 ? -11.538 2.661 31.716 1.00 91.12 173 ILE A O 1
ATOM 1355 N N . THR A 1 174 ? -9.361 2.259 31.395 1.00 90.12 174 THR A N 1
ATOM 1356 C CA . THR A 1 174 ? -8.917 2.615 32.757 1.00 90.12 174 THR A CA 1
ATOM 1357 C C . THR A 1 174 ? -8.394 4.051 32.843 1.00 90.12 174 THR A C 1
ATOM 1359 O O . THR A 1 174 ? -8.292 4.753 31.835 1.00 90.12 174 THR A O 1
ATOM 1362 N N . ASP A 1 175 ? -8.071 4.526 34.050 1.00 88.75 175 ASP A N 1
ATOM 1363 C CA . ASP A 1 175 ? -7.613 5.898 34.315 1.00 88.75 175 ASP A CA 1
ATOM 1364 C C . ASP A 1 175 ? -6.103 6.110 34.135 1.00 88.75 175 ASP A C 1
ATOM 1366 O O . ASP A 1 175 ? -5.646 7.256 34.193 1.00 88.75 175 ASP A O 1
ATOM 1370 N N . ALA A 1 176 ? -5.350 5.041 33.878 1.00 89.31 176 ALA A N 1
ATOM 1371 C CA . ALA A 1 176 ? -3.903 5.050 33.697 1.00 89.31 176 ALA A CA 1
ATOM 1372 C C . ALA A 1 176 ? -3.505 4.447 32.345 1.00 89.31 176 ALA A C 1
ATOM 1374 O O . ALA A 1 176 ? -4.274 3.713 31.727 1.00 89.31 176 ALA A O 1
ATOM 1375 N N . GLU A 1 177 ? -2.303 4.771 31.871 1.00 93.00 177 GLU A N 1
ATOM 1376 C CA . GLU A 1 177 ? -1.707 4.064 30.736 1.00 93.00 177 GLU A CA 1
ATOM 1377 C C . GLU A 1 177 ? -1.474 2.590 31.093 1.00 93.00 177 GLU A C 1
ATOM 1379 O O . GLU A 1 177 ? -1.086 2.269 32.216 1.00 93.00 177 GLU A O 1
ATOM 1384 N N . GLN A 1 178 ? -1.721 1.711 30.123 1.00 92.06 178 GLN A N 1
ATOM 1385 C CA . GLN A 1 178 ? -1.527 0.275 30.247 1.00 92.06 178 GLN A CA 1
ATOM 1386 C C . GLN A 1 178 ? -0.410 -0.189 29.318 1.00 92.06 178 GLN A C 1
ATOM 1388 O O . GLN A 1 178 ? -0.453 0.087 28.122 1.00 92.06 178 GLN A O 1
ATOM 1393 N N . THR A 1 179 ? 0.558 -0.940 29.832 1.00 94.31 179 THR A N 1
ATOM 1394 C CA . THR A 1 179 ? 1.438 -1.758 28.999 1.00 94.31 179 THR A CA 1
ATOM 1395 C C . THR A 1 179 ? 0.717 -3.057 28.677 1.00 94.31 179 THR A C 1
ATOM 1397 O O . THR A 1 179 ? 0.342 -3.818 29.575 1.00 94.31 179 THR A O 1
ATOM 1400 N N . VAL A 1 180 ? 0.509 -3.302 27.388 1.00 95.25 180 VAL A N 1
ATOM 1401 C CA . VAL A 1 180 ? -0.173 -4.488 26.873 1.00 95.25 180 VAL A CA 1
ATOM 1402 C C . VAL A 1 180 ? 0.848 -5.369 26.179 1.00 95.25 180 VAL A C 1
ATOM 1404 O O . VAL A 1 180 ? 1.611 -4.883 25.348 1.00 95.25 180 VAL A O 1
ATOM 1407 N N . ARG A 1 181 ? 0.855 -6.657 26.520 1.00 95.88 181 ARG A N 1
ATOM 1408 C CA . ARG A 1 181 ? 1.576 -7.696 25.786 1.00 95.88 181 ARG A CA 1
ATOM 1409 C C . ARG A 1 181 ? 0.621 -8.375 24.813 1.00 95.88 181 ARG A C 1
ATOM 1411 O O . ARG A 1 181 ? -0.465 -8.771 25.232 1.00 95.88 181 ARG A O 1
ATOM 1418 N N . ALA A 1 182 ? 1.027 -8.507 23.558 1.00 97.12 182 ALA A N 1
ATOM 1419 C CA . ALA A 1 182 ? 0.324 -9.298 22.559 1.00 97.12 182 ALA A CA 1
ATOM 1420 C C . ALA A 1 182 ? 1.068 -10.621 22.326 1.00 97.12 182 ALA A C 1
ATOM 1422 O O . ALA A 1 182 ? 2.297 -10.646 22.322 1.00 97.12 182 ALA A O 1
ATOM 1423 N N . SER A 1 183 ? 0.351 -11.727 22.165 1.00 96.25 183 SER A N 1
ATOM 1424 C CA . SER A 1 183 ? 0.951 -13.031 21.869 1.00 96.25 183 SER A CA 1
ATOM 1425 C C . SER A 1 183 ? 0.077 -13.832 20.918 1.00 96.25 183 SER A C 1
ATOM 1427 O O . SER A 1 183 ? -1.143 -13.840 21.048 1.00 96.25 183 SER A O 1
ATOM 1429 N N . ILE A 1 184 ? 0.708 -14.509 19.960 1.00 96.56 184 ILE A N 1
ATOM 1430 C CA . ILE A 1 184 ? 0.050 -15.499 19.108 1.00 96.56 184 ILE A CA 1
ATOM 1431 C C . ILE A 1 184 ? 0.145 -16.839 19.837 1.00 96.56 184 ILE A C 1
ATOM 1433 O O . ILE A 1 184 ? 1.241 -17.334 20.094 1.00 96.56 184 ILE A O 1
ATOM 1437 N N . GLU A 1 185 ? -0.996 -17.395 20.224 1.00 94.75 185 GLU A N 1
ATOM 1438 C CA . GLU A 1 185 ? -1.072 -18.626 21.023 1.00 94.75 185 GLU A CA 1
ATOM 1439 C C . GLU A 1 185 ? -1.239 -19.872 20.155 1.00 94.75 185 GLU A C 1
ATOM 1441 O O . GLU A 1 185 ? -0.840 -20.970 20.543 1.00 94.75 185 GLU A O 1
ATOM 1446 N N . ASN A 1 186 ? -1.860 -19.710 18.987 1.00 91.12 186 ASN A N 1
ATOM 1447 C CA . ASN A 1 186 ? -2.127 -20.792 18.054 1.00 91.12 186 ASN A CA 1
ATOM 1448 C C . ASN A 1 186 ? -2.092 -20.269 16.617 1.00 91.12 186 ASN A C 1
ATOM 1450 O O . ASN A 1 186 ? -2.718 -19.251 16.328 1.00 91.12 186 ASN A O 1
ATOM 1454 N N . GLN A 1 187 ? -1.405 -20.995 15.736 1.00 91.25 187 GLN A N 1
ATOM 1455 C CA . GLN A 1 187 ? -1.443 -20.839 14.282 1.00 91.25 187 GLN A CA 1
ATOM 1456 C C . GLN A 1 187 ? -1.098 -22.185 13.625 1.00 91.25 187 GLN A C 1
ATOM 1458 O O . GLN A 1 187 ? -0.432 -23.024 14.238 1.00 91.25 187 GLN A O 1
ATOM 1463 N N . ALA A 1 188 ? -1.551 -22.407 12.391 1.00 92.19 188 ALA A N 1
ATOM 1464 C CA . ALA A 1 188 ? -1.203 -23.614 11.644 1.00 92.19 188 ALA A CA 1
ATOM 1465 C C . ALA A 1 188 ? 0.211 -23.517 11.042 1.00 92.19 188 ALA A C 1
ATOM 1467 O O . ALA A 1 188 ? 0.688 -22.430 10.722 1.00 92.19 188 ALA A O 1
ATOM 1468 N N . GLU A 1 189 ? 0.868 -24.662 10.846 1.00 92.50 189 GLU A N 1
ATOM 1469 C CA . GLU A 1 189 ? 2.102 -24.735 10.054 1.00 92.50 189 GLU A CA 1
ATOM 1470 C C . GLU A 1 189 ? 1.831 -24.257 8.615 1.00 92.50 189 GLU A C 1
ATOM 1472 O O . GLU A 1 189 ? 0.800 -24.600 8.033 1.00 92.50 189 GLU A O 1
ATOM 1477 N N . GLY A 1 190 ? 2.734 -23.443 8.063 1.00 94.06 190 GLY A N 1
ATOM 1478 C CA . GLY A 1 190 ? 2.559 -22.797 6.757 1.00 94.06 190 GLY A CA 1
ATOM 1479 C C . GLY A 1 190 ? 1.822 -21.452 6.802 1.00 94.06 190 GLY A C 1
ATOM 1480 O O . GLY A 1 190 ? 1.790 -20.760 5.790 1.00 94.06 190 GLY A O 1
ATOM 1481 N N . ILE A 1 191 ? 1.280 -21.049 7.957 1.00 96.75 191 ILE A N 1
ATOM 1482 C CA . ILE A 1 191 ? 0.766 -19.695 8.196 1.00 96.75 191 ILE A CA 1
ATOM 1483 C C . ILE A 1 191 ? 1.761 -18.963 9.095 1.00 96.75 191 ILE A C 1
ATOM 1485 O O . ILE A 1 191 ? 2.037 -19.425 10.206 1.00 96.75 191 ILE A O 1
ATOM 1489 N N . ASP A 1 192 ? 2.280 -17.830 8.626 1.00 96.69 192 ASP A N 1
ATOM 1490 C CA . ASP A 1 192 ? 3.110 -16.935 9.433 1.00 96.69 192 ASP A CA 1
ATOM 1491 C C . ASP A 1 192 ? 2.309 -15.697 9.830 1.00 96.69 192 ASP A C 1
ATOM 1493 O O . ASP A 1 192 ? 1.590 -15.117 9.020 1.00 96.69 192 ASP A O 1
ATOM 1497 N N . CYS A 1 193 ? 2.396 -15.317 11.098 1.00 96.62 193 CYS A N 1
ATOM 1498 C CA . CYS A 1 193 ? 1.632 -14.216 11.657 1.00 96.62 193 CYS A CA 1
ATOM 1499 C C . CYS A 1 193 ? 2.598 -13.271 12.362 1.00 96.62 193 CYS A C 1
ATOM 1501 O O . CYS A 1 193 ? 3.253 -13.639 13.339 1.00 96.62 193 CYS A O 1
ATOM 1503 N N . VAL A 1 194 ? 2.659 -12.028 11.894 1.00 96.75 194 VAL A N 1
ATOM 1504 C CA . VAL A 1 194 ? 3.546 -11.003 12.444 1.00 96.75 194 VAL A CA 1
ATOM 1505 C C . VAL A 1 194 ? 2.712 -9.893 13.064 1.00 96.75 194 VAL A C 1
ATOM 1507 O O . VAL A 1 194 ? 1.778 -9.365 12.462 1.00 96.75 194 VAL A O 1
ATOM 1510 N N . LEU A 1 195 ? 3.053 -9.527 14.299 1.00 98.19 195 LEU A N 1
ATOM 1511 C CA . LEU A 1 195 ? 2.414 -8.428 15.011 1.00 98.19 195 LEU A CA 1
ATOM 1512 C C . LEU A 1 195 ? 3.239 -7.151 14.874 1.00 98.19 195 LEU A C 1
ATOM 1514 O O . LEU A 1 195 ? 4.433 -7.114 15.177 1.00 98.19 195 LEU A O 1
ATOM 1518 N N . HIS A 1 196 ? 2.566 -6.082 14.481 1.00 98.19 196 HIS A N 1
ATOM 1519 C CA . HIS A 1 196 ? 3.098 -4.736 14.352 1.00 98.19 196 HIS A CA 1
ATOM 1520 C C . HIS A 1 196 ? 2.318 -3.788 15.261 1.00 98.19 196 HIS A C 1
ATOM 1522 O O . HIS A 1 196 ? 1.178 -4.056 15.648 1.00 98.19 196 HIS A O 1
ATOM 1528 N N . ARG A 1 197 ? 2.909 -2.637 15.579 1.00 97.12 197 ARG A N 1
ATOM 1529 C CA . ARG A 1 197 ? 2.190 -1.519 16.207 1.00 97.12 197 ARG A CA 1
ATOM 1530 C C . ARG A 1 197 ? 2.140 -0.340 15.259 1.00 97.12 197 ARG A C 1
ATOM 1532 O O . ARG A 1 197 ? 3.157 0.004 14.668 1.00 97.12 197 ARG A O 1
ATOM 1539 N N . ALA A 1 198 ? 1.004 0.343 15.179 1.00 96.88 198 ALA A N 1
ATOM 1540 C CA . ALA A 1 198 ? 0.975 1.622 14.483 1.00 96.88 198 ALA A CA 1
ATOM 1541 C C . ALA A 1 198 ? 1.597 2.724 15.341 1.00 96.88 198 ALA A C 1
ATOM 1543 O O . ALA A 1 198 ? 1.290 2.855 16.532 1.00 96.88 198 ALA A O 1
ATOM 1544 N N . VAL A 1 199 ? 2.438 3.553 14.725 1.00 96.19 199 VAL A N 1
ATOM 1545 C CA . VAL A 1 199 ? 3.076 4.694 15.390 1.00 96.19 199 VAL A CA 1
ATOM 1546 C C . VAL A 1 199 ? 2.558 6.002 14.801 1.00 96.19 199 VAL A C 1
ATOM 1548 O O . VAL A 1 199 ? 2.506 6.183 13.590 1.00 96.19 199 VAL A O 1
ATOM 1551 N N . ALA A 1 200 ? 2.178 6.930 15.678 1.00 95.88 200 ALA A N 1
ATOM 1552 C CA . ALA A 1 200 ? 1.785 8.277 15.295 1.00 95.88 200 ALA A CA 1
ATOM 1553 C C . ALA A 1 200 ? 3.015 9.107 14.895 1.00 95.88 200 ALA A C 1
ATOM 1555 O O . ALA A 1 200 ? 3.927 9.296 15.701 1.00 95.88 200 ALA A O 1
ATOM 1556 N N . VAL A 1 201 ? 3.006 9.655 13.684 1.00 96.94 201 VAL A N 1
ATOM 1557 C CA . VAL A 1 201 ? 4.040 10.545 13.143 1.00 96.94 201 VAL A CA 1
ATOM 1558 C C . VAL A 1 201 ? 3.414 11.837 12.619 1.00 96.94 201 VAL A C 1
ATOM 1560 O O . VAL A 1 201 ? 2.238 11.852 12.241 1.00 96.94 201 VAL A O 1
ATOM 1563 N N . PRO A 1 202 ? 4.155 12.955 12.604 1.00 96.38 202 PRO A N 1
ATOM 1564 C CA . PRO A 1 202 ? 3.641 14.190 12.044 1.00 96.38 202 PRO A CA 1
ATOM 1565 C C . PRO A 1 202 ? 3.630 14.144 10.508 1.00 96.38 202 PRO A C 1
ATOM 1567 O O . PRO A 1 202 ? 4.531 13.584 9.876 1.00 96.38 202 PRO A O 1
ATOM 1570 N N . THR A 1 203 ? 2.639 14.802 9.909 1.00 94.81 203 THR A N 1
ATOM 1571 C CA . THR A 1 203 ? 2.623 15.089 8.469 1.00 94.81 203 THR A CA 1
ATOM 1572 C C . THR A 1 203 ? 3.273 16.435 8.155 1.00 94.81 203 THR A C 1
ATOM 1574 O O . THR A 1 203 ? 3.468 17.270 9.049 1.00 94.81 203 THR A O 1
ATOM 1577 N N . SER A 1 204 ? 3.565 16.692 6.882 1.00 91.69 204 SER A N 1
ATOM 1578 C CA . SER A 1 204 ? 4.104 17.964 6.380 1.00 91.69 204 SER A CA 1
ATOM 1579 C C . SER A 1 204 ? 3.201 19.167 6.693 1.00 91.69 204 SER A C 1
ATOM 1581 O O . SER A 1 204 ? 3.690 20.271 6.931 1.00 91.69 204 SER A O 1
ATOM 1583 N N . LEU A 1 205 ? 1.885 18.949 6.811 1.00 90.69 205 LEU A N 1
ATOM 1584 C CA . LEU A 1 205 ? 0.899 19.965 7.216 1.00 90.69 205 LEU A CA 1
ATOM 1585 C C . LEU A 1 205 ? 0.692 20.048 8.738 1.00 90.69 205 LEU A C 1
ATOM 1587 O O . LEU A 1 205 ? -0.125 20.830 9.223 1.00 90.69 205 LEU A O 1
ATOM 1591 N N . GLY A 1 206 ? 1.449 19.269 9.508 1.00 90.06 206 GLY A N 1
ATOM 1592 C CA . GLY A 1 206 ? 1.408 19.267 10.964 1.00 90.06 206 GLY A CA 1
ATOM 1593 C C . GLY A 1 206 ? 0.248 18.496 11.582 1.00 90.06 206 GLY A C 1
ATOM 1594 O O . GLY A 1 206 ? 0.020 18.626 12.786 1.00 90.06 206 GLY A O 1
ATOM 1595 N N . GLU A 1 207 ? -0.443 17.684 10.787 1.00 91.81 207 GLU A N 1
ATOM 1596 C CA . GLU A 1 207 ? -1.410 16.704 11.271 1.00 91.81 207 GLU A CA 1
ATOM 1597 C C . GLU A 1 207 ? -0.688 15.470 11.831 1.00 91.81 207 GLU A C 1
ATOM 1599 O O . GLU A 1 207 ? 0.533 15.350 11.734 1.00 91.81 207 GLU A O 1
ATOM 1604 N N . VAL A 1 208 ? -1.447 14.542 12.411 1.00 93.75 208 VAL A N 1
ATOM 1605 C CA . VAL A 1 208 ? -0.937 13.238 12.846 1.00 93.75 208 VAL A CA 1
ATOM 1606 C C . VAL A 1 208 ? -1.389 12.180 11.851 1.00 93.75 208 VAL A C 1
ATOM 1608 O O . VAL A 1 208 ? -2.572 12.135 11.510 1.00 93.75 208 VAL A O 1
ATOM 1611 N N . SER A 1 209 ? -0.453 11.339 11.431 1.00 95.75 209 SER A N 1
ATOM 1612 C CA . SER A 1 209 ? -0.703 10.124 10.670 1.00 95.75 209 SER A CA 1
ATOM 1613 C C . SER A 1 209 ? -0.241 8.913 11.467 1.00 95.75 209 SER A C 1
ATOM 1615 O O . SER A 1 209 ? 0.833 8.922 12.066 1.00 95.75 209 SER A O 1
ATOM 1617 N N . TRP A 1 210 ? -1.054 7.870 11.471 1.00 96.94 210 TRP A N 1
ATOM 1618 C CA . TRP A 1 210 ? -0.681 6.533 11.893 1.00 96.94 210 TRP A CA 1
ATOM 1619 C C . TRP A 1 210 ? -0.427 5.752 10.614 1.00 96.94 210 TRP A C 1
ATOM 1621 O O . TRP A 1 210 ? -1.328 5.124 10.087 1.00 96.94 210 TRP A O 1
ATOM 1631 N N . ASP A 1 211 ? 0.764 5.888 10.053 1.00 97.56 211 ASP A N 1
ATOM 1632 C CA . ASP A 1 211 ? 1.174 5.209 8.821 1.00 97.56 211 ASP A CA 1
ATOM 1633 C C . ASP A 1 211 ? 2.226 4.119 9.081 1.00 97.56 211 ASP A C 1
ATOM 1635 O O . ASP A 1 211 ? 1.985 2.987 8.659 1.00 97.56 211 ASP A O 1
ATOM 1639 N N . PRO A 1 212 ? 3.325 4.375 9.830 1.00 97.94 212 PRO A N 1
ATOM 1640 C CA . PRO A 1 212 ? 4.363 3.371 10.044 1.00 97.94 212 PRO A CA 1
ATOM 1641 C C . PRO A 1 212 ? 3.887 2.226 10.936 1.00 97.94 212 PRO A C 1
ATOM 1643 O O . PRO A 1 212 ? 3.205 2.437 11.949 1.00 97.94 212 PRO A O 1
ATOM 1646 N N . LEU A 1 213 ? 4.328 1.023 10.575 1.00 98.06 213 LEU A N 1
ATOM 1647 C CA . LEU A 1 213 ? 3.979 -0.250 11.196 1.00 98.06 213 LEU A CA 1
ATOM 1648 C C . LEU A 1 213 ? 5.252 -1.018 11.602 1.00 98.06 213 LEU A C 1
ATOM 1650 O O . LEU A 1 213 ? 5.559 -2.060 11.025 1.00 98.06 213 LEU A O 1
ATOM 1654 N N . PRO A 1 214 ? 6.051 -0.551 12.577 1.00 97.75 214 PRO A N 1
ATOM 1655 C CA . PRO A 1 214 ? 7.151 -1.360 13.094 1.00 97.75 214 PRO A CA 1
ATOM 1656 C C . PRO A 1 214 ? 6.634 -2.665 13.712 1.00 97.75 214 PRO A C 1
ATOM 1658 O O . PRO A 1 214 ? 5.646 -2.659 14.457 1.00 97.75 214 PRO A O 1
ATOM 1661 N N . LYS A 1 215 ? 7.350 -3.765 13.447 1.00 97.31 215 LYS A N 1
ATOM 1662 C CA . LYS A 1 215 ? 7.154 -5.045 14.141 1.00 97.31 215 LYS A CA 1
ATOM 1663 C C . LYS A 1 215 ? 7.247 -4.825 15.654 1.00 97.31 215 LYS A C 1
ATOM 1665 O O . LYS A 1 215 ? 8.041 -4.000 16.121 1.00 97.31 215 LYS A O 1
ATOM 1670 N N . LEU A 1 216 ? 6.433 -5.542 16.425 1.00 96.69 216 LEU A N 1
ATOM 1671 C CA . LEU A 1 216 ? 6.606 -5.588 17.872 1.00 96.69 216 LEU A CA 1
ATOM 1672 C C . LEU A 1 216 ? 7.981 -6.184 18.195 1.00 96.69 216 LEU A C 1
ATOM 1674 O O . LEU A 1 216 ? 8.419 -7.145 17.565 1.00 96.69 216 LEU A O 1
ATOM 1678 N N . ASP A 1 217 ? 8.662 -5.593 19.174 1.00 94.12 217 ASP A N 1
ATOM 1679 C CA . ASP A 1 217 ? 9.975 -6.060 19.616 1.00 94.12 217 ASP A CA 1
ATOM 1680 C C . ASP A 1 217 ? 9.887 -7.399 20.378 1.00 94.12 217 ASP A C 1
ATOM 1682 O O . ASP A 1 217 ? 8.814 -7.980 20.552 1.00 94.12 217 ASP A O 1
ATOM 1686 N N . GLU A 1 218 ? 11.021 -7.907 20.862 1.00 94.06 218 GLU A N 1
ATOM 1687 C CA . GLU A 1 218 ? 11.100 -9.185 21.589 1.00 94.06 218 GLU A CA 1
ATOM 1688 C C . GLU A 1 218 ? 10.198 -9.248 22.835 1.00 94.06 218 GLU A C 1
ATOM 1690 O O . GLU A 1 218 ? 9.810 -10.334 23.270 1.00 94.06 218 GLU A O 1
ATOM 1695 N N . THR A 1 219 ? 9.827 -8.101 23.416 1.00 94.75 219 THR A N 1
ATOM 1696 C CA . THR A 1 219 ? 8.902 -8.065 24.558 1.00 94.75 219 THR A CA 1
ATOM 1697 C C . THR A 1 219 ? 7.457 -8.320 24.131 1.00 94.75 219 THR A C 1
ATOM 1699 O O . THR A 1 219 ? 6.639 -8.744 24.953 1.00 94.75 219 THR A O 1
ATOM 1702 N N . GLN A 1 220 ? 7.150 -8.085 22.852 1.00 96.69 220 GLN A N 1
ATOM 1703 C CA . GLN A 1 220 ? 5.810 -8.093 22.276 1.00 96.69 220 GLN A CA 1
ATOM 1704 C C . GLN A 1 220 ? 4.856 -7.131 23.000 1.00 96.69 220 GLN A C 1
ATOM 1706 O O . GLN A 1 220 ? 3.678 -7.433 23.195 1.00 96.69 220 GLN A O 1
ATOM 1711 N N . THR A 1 221 ? 5.369 -5.979 23.452 1.00 96.25 221 THR A N 1
ATOM 1712 C CA . THR A 1 221 ? 4.588 -5.000 24.220 1.00 96.25 221 THR A CA 1
ATOM 1713 C C . THR A 1 221 ? 4.409 -3.654 23.525 1.00 96.25 221 THR A C 1
ATOM 1715 O O . THR A 1 221 ? 5.205 -3.224 22.686 1.00 96.25 221 THR A O 1
ATOM 1718 N N . PHE A 1 222 ? 3.338 -2.957 23.901 1.00 96.50 222 PHE A N 1
ATOM 1719 C CA . PHE A 1 222 ? 3.110 -1.555 23.566 1.00 96.50 222 PHE A CA 1
ATOM 1720 C C . PHE A 1 222 ? 2.261 -0.858 24.638 1.00 96.50 222 PHE A C 1
ATOM 1722 O O . PHE A 1 222 ? 1.505 -1.492 25.377 1.00 96.50 222 PHE A O 1
ATOM 1729 N N . SER A 1 223 ? 2.396 0.466 24.729 1.00 95.19 223 SER A N 1
ATOM 1730 C CA . SER A 1 223 ? 1.633 1.303 25.661 1.00 95.19 223 SER A CA 1
ATOM 1731 C C . SER A 1 223 ? 0.308 1.754 25.060 1.00 95.19 223 SER A C 1
ATOM 1733 O O . SER A 1 223 ? 0.284 2.330 23.973 1.00 95.19 223 SER A O 1
ATOM 1735 N N . VAL A 1 224 ? -0.780 1.579 25.809 1.00 95.62 224 VAL A N 1
ATOM 1736 C CA . VAL A 1 224 ? -2.138 2.021 25.477 1.00 95.62 224 VAL A CA 1
ATOM 1737 C C . VAL A 1 224 ? -2.589 3.069 26.500 1.00 95.62 224 VAL A C 1
ATOM 1739 O O . VAL A 1 224 ? -2.859 2.721 27.655 1.00 95.62 224 VAL A O 1
ATOM 1742 N N . PRO A 1 225 ? -2.681 4.361 26.132 1.00 94.81 225 PRO A N 1
ATOM 1743 C CA . PRO A 1 225 ? -3.075 5.400 27.077 1.00 94.81 225 PRO A CA 1
ATOM 1744 C C . PRO A 1 225 ? -4.497 5.237 27.595 1.00 94.81 225 PRO A C 1
ATOM 1746 O O . PRO A 1 225 ? -5.351 4.634 26.949 1.00 94.81 225 PRO A O 1
ATOM 1749 N N . SER A 1 226 ? -4.745 5.839 28.755 1.00 93.44 226 SER A N 1
ATOM 1750 C CA . SER A 1 226 ? -6.070 5.912 29.369 1.00 93.44 226 SER A CA 1
ATOM 1751 C C . SER A 1 226 ? -7.116 6.431 28.378 1.00 93.44 226 SER A C 1
ATOM 1753 O O . SER A 1 226 ? -6.920 7.484 27.768 1.00 93.44 226 SER A O 1
ATOM 1755 N N . LEU A 1 227 ? -8.231 5.705 28.257 1.00 92.94 227 LEU A N 1
ATOM 1756 C CA . LEU A 1 227 ? -9.395 6.062 27.438 1.00 92.94 227 LEU A CA 1
ATOM 1757 C C . LEU A 1 227 ? -9.091 6.263 25.944 1.00 92.94 227 LEU A C 1
ATOM 1759 O O . LEU A 1 227 ? -9.793 7.004 25.258 1.00 92.94 227 LEU A O 1
ATOM 1763 N N . SER A 1 228 ? -8.047 5.611 25.438 1.00 92.75 228 SER A N 1
ATOM 1764 C CA . SER A 1 228 ? -7.619 5.692 24.042 1.00 92.75 228 SER A CA 1
ATOM 1765 C C . SER A 1 228 ? -7.347 4.299 23.486 1.00 92.75 228 SER A C 1
ATOM 1767 O O . SER A 1 228 ? -7.088 3.347 24.228 1.00 92.75 228 SER A O 1
ATOM 1769 N N . SER A 1 229 ? -7.404 4.199 22.161 1.00 94.00 229 SER A N 1
ATOM 1770 C CA . SER A 1 229 ? -7.088 2.983 21.424 1.00 94.00 229 SER A CA 1
ATOM 1771 C C . SER A 1 229 ? -5.648 3.020 20.915 1.00 94.00 229 SER A C 1
ATOM 1773 O O . SER A 1 229 ? -5.084 4.081 20.624 1.00 94.00 229 SER A O 1
ATOM 1775 N N . ARG A 1 230 ? -5.029 1.852 20.779 1.00 96.00 230 ARG A N 1
ATOM 1776 C CA . ARG A 1 230 ? -3.821 1.651 19.970 1.00 96.00 230 ARG A CA 1
ATOM 1777 C C . ARG A 1 230 ? -4.034 0.490 19.032 1.00 96.00 230 ARG A C 1
ATOM 1779 O O . ARG A 1 230 ? -4.839 -0.388 19.310 1.00 96.00 230 ARG A O 1
ATOM 1786 N N . GLU A 1 231 ? -3.320 0.506 17.924 1.00 97.12 231 GLU A N 1
ATOM 1787 C CA . GLU A 1 231 ? -3.397 -0.572 16.959 1.00 97.12 231 GLU A CA 1
ATOM 1788 C C . GLU A 1 231 ? -2.309 -1.606 17.181 1.00 97.12 231 GLU A C 1
ATOM 1790 O O . GLU A 1 231 ? -1.125 -1.258 17.223 1.00 97.12 231 GLU A O 1
ATOM 1795 N N . ALA A 1 232 ? -2.742 -2.860 17.215 1.00 97.38 232 ALA A N 1
ATOM 1796 C CA . ALA A 1 232 ? -1.947 -3.991 16.790 1.00 97.38 232 ALA A CA 1
ATOM 1797 C C . ALA A 1 232 ? -2.347 -4.331 15.347 1.00 97.38 232 ALA A C 1
ATOM 1799 O O . ALA A 1 232 ? -3.487 -4.717 15.086 1.00 97.38 232 ALA A O 1
ATOM 1800 N N . TRP A 1 233 ? -1.427 -4.134 14.410 1.00 98.12 233 TRP A N 1
ATOM 1801 C CA . TRP A 1 233 ? -1.602 -4.551 13.024 1.00 98.12 233 TRP A CA 1
ATOM 1802 C C . TRP A 1 233 ? -1.081 -5.975 12.906 1.00 98.12 233 TRP A C 1
ATOM 1804 O O . TRP A 1 233 ? 0.046 -6.256 13.312 1.00 98.12 233 TRP A O 1
ATOM 1814 N N . VAL A 1 234 ? -1.914 -6.873 12.407 1.00 98.25 234 VAL A N 1
ATOM 1815 C CA . VAL A 1 234 ? -1.585 -8.284 12.229 1.00 98.25 234 VAL A CA 1
ATOM 1816 C C . VAL A 1 234 ? -1.372 -8.505 10.747 1.00 98.25 234 VAL A C 1
ATOM 1818 O O . VAL A 1 234 ? -2.299 -8.262 9.990 1.00 98.25 234 VAL A O 1
ATOM 1821 N N . ASP A 1 235 ? -0.191 -8.946 10.338 1.00 98.06 235 ASP A N 1
ATOM 1822 C CA . ASP A 1 235 ? 0.056 -9.414 8.974 1.00 98.06 235 ASP A CA 1
ATOM 1823 C C . ASP A 1 235 ? 0.070 -10.945 8.972 1.00 98.06 235 ASP A C 1
ATOM 1825 O O . ASP A 1 235 ? 0.829 -11.553 9.730 1.00 98.06 235 ASP A O 1
ATOM 1829 N N . ILE A 1 236 ? -0.812 -11.562 8.183 1.00 98.25 236 ILE A N 1
ATOM 1830 C CA . ILE A 1 236 ? -0.969 -13.019 8.106 1.00 98.25 236 ILE A CA 1
ATOM 1831 C C . ILE A 1 236 ? -0.518 -13.475 6.726 1.00 98.25 236 ILE A C 1
ATOM 1833 O O . ILE A 1 236 ? -1.291 -13.382 5.778 1.00 98.25 236 ILE A O 1
ATOM 1837 N N . HIS A 1 237 ? 0.694 -14.005 6.614 1.00 97.44 237 HIS A N 1
ATOM 1838 C CA . HIS A 1 237 ? 1.189 -14.613 5.386 1.00 97.44 237 HIS A CA 1
ATOM 1839 C C . HIS A 1 237 ? 0.690 -16.057 5.256 1.00 97.44 237 HIS A C 1
ATOM 1841 O O . HIS A 1 237 ? 0.952 -16.910 6.114 1.00 97.44 237 HIS A O 1
ATOM 1847 N N . VAL A 1 238 ? -0.015 -16.347 4.163 1.00 96.81 238 VAL A N 1
ATOM 1848 C CA . VAL A 1 238 ? -0.576 -17.669 3.865 1.00 96.81 238 VAL A CA 1
ATOM 1849 C C . VAL A 1 238 ? 0.376 -18.402 2.927 1.00 96.81 238 VAL A C 1
ATOM 1851 O O . VAL A 1 238 ? 0.219 -18.365 1.711 1.00 96.81 238 VAL A O 1
ATOM 1854 N N . GLY A 1 239 ? 1.388 -19.056 3.491 1.00 93.50 239 GLY A N 1
ATOM 1855 C CA . GLY A 1 239 ? 2.404 -19.789 2.738 1.00 93.50 239 GLY A CA 1
ATOM 1856 C C . GLY A 1 239 ? 1.935 -21.173 2.277 1.00 93.50 239 GLY A C 1
ATOM 1857 O O . GLY A 1 239 ? 0.811 -21.363 1.810 1.00 93.50 239 GLY A O 1
ATOM 1858 N N . ASP A 1 240 ? 2.812 -22.171 2.412 1.00 91.44 240 ASP A N 1
ATOM 1859 C CA . ASP A 1 240 ? 2.527 -23.562 2.036 1.00 91.44 240 ASP A CA 1
ATOM 1860 C C . ASP A 1 240 ? 1.664 -24.265 3.098 1.00 91.44 240 ASP A C 1
ATOM 1862 O O . ASP A 1 240 ? 2.124 -25.097 3.883 1.00 91.44 240 ASP A O 1
ATOM 1866 N N . VAL A 1 241 ? 0.390 -23.875 3.161 1.00 94.94 241 VAL A N 1
ATOM 1867 C CA . VAL A 1 241 ? -0.629 -24.479 4.024 1.00 94.94 241 VAL A CA 1
ATOM 1868 C C . VAL A 1 241 ? -1.654 -25.237 3.182 1.00 94.94 241 VAL A C 1
ATOM 1870 O O . VAL A 1 241 ? -1.946 -24.898 2.037 1.00 94.94 241 VAL A O 1
ATOM 1873 N N . ARG A 1 242 ? -2.255 -26.291 3.743 1.00 94.56 242 ARG A N 1
ATOM 1874 C CA . ARG A 1 242 ? -3.340 -26.998 3.046 1.00 94.56 242 ARG A CA 1
ATOM 1875 C C . ARG A 1 242 ? -4.581 -26.104 2.945 1.00 94.56 242 ARG A C 1
ATOM 1877 O O . ARG A 1 242 ? -4.975 -25.542 3.967 1.00 94.56 242 ARG A O 1
ATOM 1884 N N . PRO A 1 243 ? -5.258 -26.050 1.784 1.00 95.88 243 PRO A N 1
ATOM 1885 C CA . PRO A 1 243 ? -6.564 -25.412 1.673 1.00 95.88 243 PRO A CA 1
ATOM 1886 C C . PRO A 1 243 ? -7.576 -25.957 2.691 1.00 95.88 243 PRO A C 1
ATOM 1888 O O . PRO A 1 243 ? -7.556 -27.146 3.025 1.00 95.88 243 PRO A O 1
ATOM 1891 N N . GLY A 1 244 ? -8.471 -25.090 3.162 1.00 95.69 244 GLY A N 1
ATOM 1892 C CA . GLY A 1 244 ? -9.483 -25.378 4.177 1.00 95.69 244 GLY A CA 1
ATOM 1893 C C . GLY A 1 244 ? -9.475 -24.379 5.334 1.00 95.69 244 GLY A C 1
ATOM 1894 O O . GLY A 1 244 ? -8.853 -23.321 5.267 1.00 95.69 244 GLY A O 1
ATOM 1895 N N . SER A 1 245 ? -10.190 -24.727 6.405 1.00 96.88 245 SER A N 1
ATOM 1896 C CA . SER A 1 245 ? -10.360 -23.861 7.572 1.00 96.88 245 SER A CA 1
ATOM 1897 C C . SER A 1 245 ? -9.212 -23.994 8.572 1.00 96.88 245 SER A C 1
ATOM 1899 O O . SER A 1 245 ? -8.897 -25.093 9.033 1.00 96.88 245 SER A O 1
ATOM 1901 N N . HIS A 1 246 ? -8.665 -22.853 8.972 1.00 97.50 246 HIS A N 1
ATOM 1902 C CA . HIS A 1 246 ? -7.616 -22.697 9.974 1.00 97.50 246 HIS A CA 1
ATOM 1903 C C . HIS A 1 246 ? -8.051 -21.701 11.044 1.00 97.50 246 HIS A C 1
ATOM 1905 O O . HIS A 1 246 ? -9.017 -20.951 10.884 1.00 97.50 246 HIS A O 1
ATOM 1911 N N . THR A 1 247 ? -7.352 -21.698 12.174 1.00 97.19 247 THR A N 1
ATOM 1912 C CA . THR A 1 247 ? -7.641 -20.776 13.273 1.00 97.19 247 THR A CA 1
ATOM 1913 C C . THR A 1 247 ? -6.355 -20.184 13.812 1.00 97.19 247 THR A C 1
ATOM 1915 O O . THR A 1 247 ? -5.413 -20.920 14.103 1.00 97.19 247 THR A O 1
ATOM 1918 N N . ILE A 1 248 ? -6.357 -18.865 13.984 1.00 97.81 248 ILE A N 1
ATOM 1919 C CA . ILE A 1 248 ? -5.304 -18.119 14.668 1.00 97.81 248 ILE A CA 1
ATOM 1920 C C . ILE A 1 248 ? -5.899 -17.551 15.955 1.00 97.81 248 ILE A C 1
ATOM 1922 O O . ILE A 1 248 ? -6.994 -16.982 15.939 1.00 97.81 248 ILE A O 1
ATOM 1926 N N . GLU A 1 249 ? -5.200 -17.716 17.076 1.00 97.62 249 GLU A N 1
ATOM 1927 C CA . GLU A 1 249 ? -5.598 -17.128 18.358 1.00 97.62 249 GLU A CA 1
ATOM 1928 C C . GLU A 1 249 ? -4.543 -16.130 18.836 1.00 97.62 249 GLU A C 1
ATOM 1930 O O . GLU A 1 249 ? -3.366 -16.471 18.955 1.00 97.62 249 GLU A O 1
ATOM 1935 N N . ILE A 1 250 ? -4.979 -14.900 19.115 1.00 97.38 250 ILE A N 1
ATOM 1936 C CA . ILE A 1 250 ? -4.137 -13.805 19.604 1.00 97.38 250 ILE A CA 1
ATOM 1937 C C . ILE A 1 250 ? -4.664 -13.344 20.957 1.00 97.38 250 ILE A C 1
ATOM 1939 O O . ILE A 1 250 ? -5.855 -13.075 21.129 1.00 97.38 250 ILE A O 1
ATOM 1943 N N . ASP A 1 251 ? -3.758 -13.209 21.910 1.00 95.38 251 ASP A N 1
ATOM 1944 C CA . ASP A 1 251 ? -4.042 -12.832 23.280 1.00 95.38 251 ASP A CA 1
ATOM 1945 C C . ASP A 1 251 ? -3.445 -11.448 23.586 1.00 95.38 251 ASP A C 1
ATOM 1947 O O . ASP A 1 251 ? -2.269 -11.193 23.341 1.00 95.38 251 ASP A O 1
ATOM 1951 N N . PHE A 1 252 ? -4.255 -10.548 24.155 1.00 94.62 252 PHE A N 1
ATOM 1952 C CA . PHE A 1 252 ? -3.828 -9.224 24.621 1.00 94.62 252 PHE A CA 1
ATOM 1953 C C . PHE A 1 252 ? -3.944 -9.146 26.139 1.00 94.62 252 PHE A C 1
ATOM 1955 O O . PHE A 1 252 ? -5.041 -9.235 26.695 1.00 94.62 252 PHE A O 1
ATOM 1962 N N . GLN A 1 253 ? -2.813 -8.970 26.816 1.00 92.62 253 GLN A N 1
ATOM 1963 C CA . GLN A 1 253 ? -2.697 -9.021 28.270 1.00 92.62 253 GLN A CA 1
ATOM 1964 C C . GLN A 1 253 ? -2.184 -7.687 28.835 1.00 92.62 253 GLN A C 1
ATOM 1966 O O . GLN A 1 253 ? -1.075 -7.264 28.511 1.00 92.62 253 GLN A O 1
ATOM 1971 N N . ALA A 1 254 ? -2.943 -7.041 29.726 1.00 90.56 254 ALA A N 1
ATOM 1972 C CA . ALA A 1 254 ? -2.511 -5.822 30.419 1.00 90.56 254 ALA A CA 1
ATOM 1973 C C . ALA A 1 254 ? -1.570 -6.157 31.589 1.00 90.56 254 ALA A C 1
ATOM 1975 O O . ALA A 1 254 ? -2.027 -6.472 32.687 1.00 90.56 254 ALA A O 1
ATOM 1976 N N . ILE A 1 255 ? -0.253 -6.062 31.398 1.00 87.50 255 ILE A N 1
ATOM 1977 C CA . ILE A 1 255 ? 0.725 -6.415 32.447 1.00 87.50 255 ILE A CA 1
ATOM 1978 C C . ILE A 1 255 ? 0.848 -5.352 33.552 1.00 87.50 255 ILE A C 1
ATOM 1980 O O . ILE A 1 255 ? 1.336 -5.648 34.640 1.00 87.50 255 ILE A O 1
ATOM 1984 N N . THR A 1 256 ? 0.354 -4.136 33.306 1.00 83.00 256 THR A N 1
ATOM 1985 C CA . THR A 1 256 ? 0.201 -3.064 34.309 1.00 83.00 256 THR A CA 1
ATOM 1986 C C . THR A 1 256 ? -1.265 -2.827 34.698 1.00 83.00 256 THR A C 1
ATOM 1988 O O . THR A 1 256 ? -1.597 -1.763 35.224 1.00 83.00 256 THR A O 1
ATOM 1991 N N . GLY A 1 257 ? -2.138 -3.803 34.411 1.00 68.94 257 GLY A N 1
ATOM 1992 C CA . GLY A 1 257 ? -3.589 -3.723 34.591 1.00 68.94 257 GLY A CA 1
ATOM 1993 C C . GLY A 1 257 ? -4.031 -3.330 35.997 1.00 68.94 257 GLY A C 1
ATOM 1994 O O . GLY A 1 257 ? -3.293 -3.477 36.984 1.00 68.94 257 GLY A O 1
ATOM 1995 N N . THR A 1 258 ? -5.274 -2.864 36.107 1.00 63.56 258 THR A N 1
ATOM 1996 C CA . THR A 1 258 ? -5.896 -2.643 37.412 1.00 63.56 258 THR A CA 1
ATOM 1997 C C . THR A 1 258 ? -5.930 -3.964 38.182 1.00 63.56 258 THR A C 1
ATOM 1999 O O . THR A 1 258 ? -6.101 -5.044 37.621 1.00 63.56 258 THR A O 1
ATOM 2002 N N . GLY A 1 259 ? -5.641 -3.902 39.481 1.00 58.84 259 GLY A N 1
ATOM 2003 C CA . GLY A 1 259 ? -5.471 -5.103 40.300 1.00 58.84 259 GLY A CA 1
ATOM 2004 C C . GLY A 1 259 ? -4.056 -5.701 40.308 1.00 58.84 259 GLY A C 1
ATOM 2005 O O . GLY A 1 259 ? -3.777 -6.493 41.200 1.00 58.84 259 GLY A O 1
ATOM 2006 N N . LEU A 1 260 ? -3.139 -5.303 39.416 1.00 58.94 260 LEU A N 1
ATOM 2007 C CA . LEU A 1 260 ? -1.720 -5.703 39.480 1.00 58.94 260 LEU A CA 1
ATOM 2008 C C . LEU A 1 260 ? -0.851 -4.608 40.105 1.00 58.94 260 LEU A C 1
ATOM 2010 O O . LEU A 1 260 ? -0.130 -4.849 41.073 1.00 58.94 260 LEU A O 1
ATOM 2014 N N . VAL A 1 261 ? -0.978 -3.375 39.612 1.00 53.59 261 VAL A N 1
ATOM 2015 C CA . VAL A 1 261 ? -0.271 -2.197 40.135 1.00 53.59 261 VAL A CA 1
ATOM 2016 C C . VAL A 1 261 ? -1.211 -1.460 41.097 1.00 53.59 261 VAL A C 1
ATOM 2018 O O . VAL A 1 261 ? -1.855 -0.480 40.742 1.00 53.59 261 VAL A O 1
ATOM 2021 N N . GLY A 1 262 ? -1.366 -2.000 42.311 1.00 53.41 262 GLY A N 1
ATOM 2022 C CA . GLY A 1 262 ? -2.298 -1.491 43.340 1.00 53.41 262 GLY A CA 1
ATOM 2023 C C . GLY A 1 262 ? -3.404 -2.469 43.762 1.00 53.41 262 GLY A C 1
ATOM 2024 O O . GLY A 1 262 ? -4.413 -2.045 44.319 1.00 53.41 262 GLY A O 1
ATOM 2025 N N . GLY A 1 263 ? -3.225 -3.760 43.465 1.00 54.72 263 GLY A N 1
ATOM 2026 C CA . GLY A 1 263 ? -4.170 -4.838 43.757 1.00 54.72 263 GLY A CA 1
ATOM 2027 C C . GLY A 1 263 ? -4.425 -5.158 45.229 1.00 54.72 263 GLY A C 1
ATOM 2028 O O . GLY A 1 263 ? -3.840 -4.537 46.119 1.00 54.72 263 GLY A O 1
ATOM 2029 N N . PRO A 1 264 ? -5.301 -6.151 45.498 1.00 52.81 264 PRO A N 1
ATOM 2030 C CA . PRO A 1 264 ? -5.622 -6.574 46.856 1.00 52.81 264 PRO A CA 1
ATOM 2031 C C . PRO A 1 264 ? -4.353 -6.974 47.615 1.00 52.81 264 PRO A C 1
ATOM 2033 O O . PRO A 1 264 ? -3.343 -7.356 47.029 1.00 52.81 264 PRO A O 1
ATOM 2036 N N . SER A 1 265 ? -4.424 -6.952 48.945 1.00 54.56 265 SER A N 1
ATOM 2037 C CA . SER A 1 265 ? -3.315 -7.278 49.854 1.00 54.56 265 SER A CA 1
ATOM 2038 C C . SER A 1 265 ? -2.675 -8.660 49.633 1.00 54.56 265 SER A C 1
ATOM 2040 O O . SER A 1 265 ? -1.611 -8.917 50.194 1.00 54.56 265 SER A O 1
ATOM 2042 N N . ASN A 1 266 ? -3.275 -9.526 48.804 1.00 59.78 266 ASN A N 1
ATOM 2043 C CA . ASN A 1 266 ? -2.654 -10.730 48.260 1.00 59.78 266 ASN A CA 1
ATOM 2044 C C . ASN A 1 266 ? -2.357 -10.580 46.744 1.00 59.78 266 ASN A C 1
ATOM 2046 O O . ASN A 1 266 ? -3.247 -10.807 45.917 1.00 59.78 266 ASN A O 1
ATOM 2050 N N . PRO A 1 267 ? -1.107 -10.265 46.361 1.00 59.25 267 PRO A N 1
ATOM 2051 C CA . PRO A 1 267 ? -0.694 -10.083 44.966 1.00 59.25 267 PRO A CA 1
ATOM 2052 C C . PRO A 1 267 ? -0.891 -11.320 44.075 1.00 59.25 267 PRO A C 1
ATOM 2054 O O . PRO A 1 267 ? -0.991 -11.192 42.860 1.00 59.25 267 PRO A O 1
ATOM 2057 N N . HIS A 1 268 ? -0.967 -12.523 44.656 1.00 60.94 268 HIS A N 1
ATOM 2058 C CA . HIS A 1 268 ? -1.070 -13.782 43.907 1.00 60.94 268 HIS A CA 1
ATOM 2059 C C . HIS A 1 268 ? -2.489 -14.121 43.428 1.00 60.94 268 HIS A C 1
ATOM 2061 O O . HIS A 1 268 ? -2.657 -15.066 42.662 1.00 60.94 268 HIS A O 1
ATOM 2067 N N . SER A 1 269 ? -3.513 -13.388 43.879 1.00 57.03 269 SER A N 1
ATOM 2068 C CA . SER A 1 269 ? -4.915 -13.620 43.492 1.00 57.03 269 SER A CA 1
ATOM 2069 C C . SER A 1 269 ? -5.440 -12.665 42.416 1.00 57.03 269 SER A C 1
ATOM 2071 O O . SER A 1 269 ? -6.595 -12.788 42.015 1.00 57.03 269 SER A O 1
ATOM 2073 N N . ALA A 1 270 ? -4.632 -11.705 41.960 1.00 59.72 270 ALA A N 1
ATOM 2074 C CA . ALA A 1 270 ? -5.039 -10.761 40.926 1.00 59.72 270 ALA A CA 1
ATOM 2075 C C . ALA A 1 270 ? -4.967 -11.417 39.538 1.00 59.72 270 ALA A C 1
ATOM 2077 O O . ALA A 1 270 ? -3.884 -11.734 39.047 1.00 59.72 270 ALA A O 1
ATOM 2078 N N . ALA A 1 271 ? -6.122 -11.626 38.902 1.00 64.81 271 ALA A N 1
ATOM 2079 C CA . ALA A 1 271 ? -6.168 -12.045 37.508 1.00 64.81 271 ALA A CA 1
ATOM 2080 C C . ALA A 1 271 ? -5.680 -10.896 36.618 1.00 64.81 271 ALA A C 1
ATOM 2082 O O . ALA A 1 271 ? -6.138 -9.763 36.757 1.00 64.81 271 ALA A O 1
ATOM 2083 N N . THR A 1 272 ? -4.752 -11.177 35.704 1.00 72.31 272 THR A N 1
ATOM 2084 C CA . THR A 1 272 ? -4.317 -10.179 34.727 1.00 72.31 272 THR A CA 1
ATOM 2085 C C . THR A 1 272 ? -5.445 -9.908 33.732 1.00 72.31 272 THR A C 1
ATOM 2087 O O . THR A 1 272 ? -5.914 -10.871 33.116 1.00 72.31 272 THR A O 1
ATOM 2090 N N . PRO A 1 273 ? -5.862 -8.645 33.524 1.00 80.38 273 PRO A N 1
ATOM 2091 C CA . PRO A 1 273 ? -6.854 -8.325 32.508 1.00 80.38 273 PRO A CA 1
ATOM 2092 C C . PRO A 1 273 ? -6.370 -8.803 31.140 1.00 80.38 273 PRO A C 1
ATOM 2094 O O . PRO A 1 273 ? -5.251 -8.494 30.716 1.00 80.38 273 PRO A O 1
ATOM 2097 N N . LYS A 1 274 ? -7.203 -9.604 30.480 1.00 86.94 274 LYS A N 1
ATOM 2098 C CA . LYS A 1 274 ? -6.870 -10.265 29.225 1.00 86.94 274 LYS A CA 1
ATOM 2099 C C . LYS A 1 274 ? -8.088 -10.307 28.320 1.00 86.94 274 LYS A C 1
ATOM 2101 O O . LYS A 1 274 ? -9.194 -10.591 28.775 1.00 86.94 274 LYS A O 1
ATOM 2106 N N . THR A 1 275 ? -7.862 -10.074 27.040 1.00 89.88 275 THR A N 1
ATOM 2107 C CA . THR A 1 275 ? -8.865 -10.238 25.990 1.00 89.88 275 THR A CA 1
ATOM 2108 C C . THR A 1 275 ? -8.268 -11.021 24.830 1.00 89.88 275 THR A C 1
ATOM 2110 O O . THR A 1 275 ? -7.046 -11.072 24.674 1.00 89.88 275 THR A O 1
ATOM 2113 N N . LYS A 1 276 ? -9.133 -11.696 24.075 1.00 92.62 276 LYS A N 1
ATOM 2114 C CA . LYS A 1 276 ? -8.747 -12.676 23.062 1.00 92.62 276 LYS A CA 1
ATOM 2115 C C . LYS A 1 276 ? -9.317 -12.314 21.704 1.00 92.62 276 LYS A C 1
ATOM 2117 O O . LYS A 1 276 ? -10.442 -11.822 21.617 1.00 92.62 276 LYS A O 1
ATOM 2122 N N . VAL A 1 277 ? -8.584 -12.647 20.654 1.00 95.56 277 VAL A N 1
ATOM 2123 C CA . VAL A 1 277 ? -9.049 -12.598 19.271 1.00 95.56 277 VAL A CA 1
ATOM 2124 C C . VAL A 1 277 ? -8.890 -13.980 18.659 1.00 95.56 277 VAL A C 1
ATOM 2126 O O . VAL A 1 277 ? -7.833 -14.596 18.773 1.00 95.56 277 VAL A O 1
ATOM 2129 N N . ARG A 1 278 ? -9.947 -14.463 18.011 1.00 97.00 278 ARG A N 1
ATOM 2130 C CA . ARG A 1 278 ? -9.938 -15.663 17.184 1.00 97.00 278 ARG A CA 1
ATOM 2131 C C . ARG A 1 278 ? -10.177 -15.255 15.741 1.00 97.00 278 ARG A C 1
ATOM 2133 O O . ARG A 1 278 ? -11.221 -14.689 15.431 1.00 97.00 278 ARG A O 1
ATOM 2140 N N . ILE A 1 279 ? -9.231 -15.565 14.870 1.00 97.56 279 ILE A N 1
ATOM 2141 C CA . ILE A 1 279 ? -9.367 -15.375 13.429 1.00 97.56 279 ILE A CA 1
ATOM 2142 C C . ILE A 1 279 ? -9.608 -16.750 12.816 1.00 97.56 279 ILE A C 1
ATOM 2144 O O . ILE A 1 279 ? -8.761 -17.637 12.902 1.00 97.56 279 ILE A O 1
ATOM 2148 N N . GLU A 1 280 ? -10.784 -16.930 12.233 1.00 97.62 280 GLU A N 1
ATOM 2149 C CA . GLU A 1 280 ? -11.140 -18.088 11.426 1.00 97.62 280 GLU A CA 1
ATOM 2150 C C . GLU A 1 280 ? -10.772 -17.796 9.973 1.00 97.62 280 GLU A C 1
ATOM 2152 O O . GLU A 1 280 ? -11.325 -16.881 9.359 1.00 97.62 280 GLU A O 1
ATOM 2157 N N . LEU A 1 281 ? -9.816 -18.554 9.443 1.00 97.44 281 LEU A N 1
ATOM 2158 C CA . LEU A 1 281 ? -9.239 -18.342 8.121 1.00 97.44 281 LEU A CA 1
ATOM 2159 C C . LEU A 1 281 ? -9.641 -19.482 7.181 1.00 97.44 281 LEU A C 1
ATOM 2161 O O . LEU A 1 281 ? -9.296 -20.633 7.427 1.00 97.44 281 LEU A O 1
ATOM 2165 N N . ASP A 1 282 ? -10.358 -19.167 6.109 1.00 97.44 282 ASP A N 1
ATOM 2166 C CA . ASP A 1 282 ? -10.752 -20.101 5.053 1.00 97.44 282 ASP A CA 1
ATOM 2167 C C . ASP A 1 282 ? -9.818 -19.950 3.843 1.00 97.44 282 ASP A C 1
ATOM 2169 O O . ASP A 1 282 ? -9.905 -18.973 3.095 1.00 97.44 282 ASP A O 1
ATOM 2173 N N . VAL A 1 283 ? -8.888 -20.894 3.681 1.00 97.50 283 VAL A N 1
ATOM 2174 C CA . VAL A 1 283 ? -7.888 -20.887 2.605 1.00 97.50 283 VAL A CA 1
ATOM 2175 C C . VAL A 1 283 ? -8.440 -21.638 1.397 1.00 97.50 283 VAL A C 1
ATOM 2177 O O . VAL A 1 283 ? -8.613 -22.859 1.436 1.00 97.50 283 VAL A O 1
ATOM 2180 N N . LEU A 1 284 ? -8.697 -20.925 0.305 1.00 96.94 284 LEU A N 1
ATOM 2181 C CA . LEU A 1 284 ? -9.241 -21.509 -0.919 1.00 96.94 284 LEU A CA 1
ATOM 2182 C C . LEU A 1 284 ? -8.150 -22.229 -1.732 1.00 96.94 284 LEU A C 1
ATOM 2184 O O . LEU A 1 284 ? -7.016 -21.749 -1.806 1.00 96.94 284 LEU A O 1
ATOM 2188 N N . PRO A 1 285 ? -8.476 -23.347 -2.411 1.00 94.88 285 PRO A N 1
ATOM 2189 C CA . PRO A 1 285 ? -7.538 -24.083 -3.256 1.00 94.88 285 PRO A CA 1
ATOM 2190 C C . PRO A 1 285 ? -7.358 -23.388 -4.616 1.00 94.88 285 PRO A C 1
ATOM 2192 O O . PRO A 1 285 ? -7.767 -23.897 -5.659 1.00 94.88 285 PRO A O 1
ATOM 2195 N N . PHE A 1 286 ? -6.753 -22.203 -4.606 1.00 95.00 286 PHE A N 1
ATOM 2196 C CA . PHE A 1 286 ? -6.548 -21.378 -5.791 1.00 95.00 286 PHE A CA 1
ATOM 2197 C C . PHE A 1 286 ? -5.123 -20.844 -5.851 1.00 95.00 286 PHE A C 1
ATOM 2199 O O . PHE A 1 286 ? -4.548 -20.455 -4.837 1.00 95.00 286 PHE A O 1
ATOM 2206 N N . THR A 1 287 ? -4.573 -20.812 -7.061 1.00 93.75 287 THR A N 1
ATOM 2207 C CA . THR A 1 287 ? -3.238 -20.282 -7.334 1.00 93.75 287 THR A CA 1
ATOM 2208 C C . THR A 1 287 ? -3.387 -18.977 -8.115 1.00 93.75 287 THR A C 1
ATOM 2210 O O . THR A 1 287 ? -3.873 -19.023 -9.251 1.00 93.75 287 THR A O 1
ATOM 2213 N N . PRO A 1 288 ? -2.997 -17.823 -7.540 1.00 96.06 288 PRO A N 1
ATOM 2214 C CA . PRO A 1 288 ? -2.900 -16.564 -8.274 1.00 96.06 288 PRO A CA 1
ATOM 2215 C C . PRO A 1 288 ? -1.966 -16.669 -9.484 1.00 96.06 288 PRO A C 1
ATOM 2217 O O . PRO A 1 288 ? -1.125 -17.566 -9.563 1.00 96.06 288 PRO A O 1
ATOM 2220 N N . ALA A 1 289 ? -2.049 -15.705 -10.401 1.00 96.88 289 ALA A N 1
ATOM 2221 C CA . ALA A 1 289 ? -1.052 -15.573 -11.459 1.00 96.88 289 ALA A CA 1
ATOM 2222 C C . ALA A 1 289 ? 0.369 -15.389 -10.864 1.00 96.88 289 ALA A C 1
ATOM 2224 O O . ALA A 1 289 ? 0.503 -14.935 -9.721 1.00 96.88 289 ALA A O 1
ATOM 2225 N N . PRO A 1 290 ? 1.447 -15.723 -11.598 1.00 94.75 290 PRO A N 1
ATOM 2226 C CA . PRO A 1 290 ? 2.822 -15.479 -11.148 1.00 94.75 290 PRO A CA 1
ATOM 2227 C C . PRO A 1 290 ? 3.083 -14.002 -10.822 1.00 94.75 290 PRO A C 1
ATOM 2229 O O . PRO A 1 290 ? 2.388 -13.125 -11.341 1.00 94.75 290 PRO A O 1
ATOM 2232 N N . SER A 1 291 ? 4.086 -13.708 -9.991 1.00 91.25 291 SER A N 1
ATOM 2233 C CA . SER A 1 291 ? 4.459 -12.326 -9.641 1.00 91.25 291 SER A CA 1
ATOM 2234 C C . SER A 1 291 ? 4.755 -11.479 -10.883 1.00 91.25 291 SER A C 1
ATOM 2236 O O . SER A 1 291 ? 4.246 -10.370 -10.976 1.00 91.25 291 SER A O 1
ATOM 2238 N N . GLY A 1 292 ? 5.447 -12.025 -11.890 1.00 92.88 292 GLY A N 1
ATOM 2239 C CA . GLY A 1 292 ? 5.731 -11.337 -13.156 1.00 92.88 292 GLY A CA 1
ATOM 2240 C C . GLY A 1 292 ? 4.523 -11.017 -14.046 1.00 92.88 292 GLY A C 1
ATOM 2241 O O . GLY A 1 292 ? 4.699 -10.393 -15.091 1.00 92.88 292 GLY A O 1
ATOM 2242 N N . SER A 1 293 ? 3.298 -11.405 -13.661 1.00 95.06 293 SER A N 1
ATOM 2243 C CA . SER A 1 293 ? 2.072 -10.975 -14.362 1.00 95.06 293 SER A CA 1
ATOM 2244 C C . SER A 1 293 ? 1.759 -9.487 -14.181 1.00 95.06 293 SER A C 1
ATOM 2246 O O . SER A 1 293 ? 1.047 -8.915 -15.007 1.00 95.06 293 SER A O 1
ATOM 2248 N N . ILE A 1 294 ? 2.313 -8.864 -13.137 1.00 97.44 294 ILE A N 1
ATOM 2249 C CA . ILE A 1 294 ? 2.315 -7.418 -12.934 1.00 97.44 294 ILE A CA 1
ATOM 2250 C C . ILE A 1 294 ? 3.716 -6.946 -12.563 1.00 97.44 294 ILE A C 1
ATOM 2252 O O . ILE A 1 294 ? 4.412 -7.573 -11.768 1.00 97.44 294 ILE A O 1
ATOM 2256 N N . ARG A 1 295 ? 4.133 -5.822 -13.137 1.00 97.94 295 ARG A N 1
ATOM 2257 C CA . ARG A 1 295 ? 5.415 -5.188 -12.849 1.00 97.94 295 ARG A CA 1
ATOM 2258 C C . ARG A 1 295 ? 5.235 -4.028 -11.872 1.00 97.94 295 ARG A C 1
ATOM 2260 O O . ARG A 1 295 ? 4.401 -3.159 -12.107 1.00 97.94 295 ARG A O 1
ATOM 2267 N N . LEU A 1 296 ? 5.994 -4.012 -10.778 1.00 98.38 296 LEU A N 1
ATOM 2268 C CA . LEU A 1 296 ? 6.052 -2.891 -9.838 1.00 98.38 296 LEU A CA 1
ATOM 2269 C C . LEU A 1 296 ? 7.414 -2.203 -9.958 1.00 98.38 296 LEU A C 1
ATOM 2271 O O . LEU A 1 296 ? 8.430 -2.760 -9.539 1.00 98.38 296 LEU A O 1
ATOM 2275 N N . CYS A 1 297 ? 7.414 -0.985 -10.503 1.00 97.00 297 CYS A N 1
ATOM 2276 C CA . CYS A 1 297 ? 8.604 -0.158 -10.685 1.00 97.00 297 CYS A CA 1
ATOM 2277 C C . CYS A 1 297 ? 8.654 0.986 -9.672 1.00 97.00 297 CYS A C 1
ATOM 2279 O O . CYS A 1 297 ? 7.811 1.884 -9.673 1.00 97.00 297 CYS A O 1
ATOM 2281 N N . MET A 1 298 ? 9.664 0.972 -8.803 1.00 96.00 298 MET A N 1
ATOM 2282 C CA . MET A 1 298 ? 9.886 2.027 -7.818 1.00 96.00 298 MET A CA 1
ATOM 2283 C C . MET A 1 298 ? 11.357 2.409 -7.768 1.00 96.00 298 MET A C 1
ATOM 2285 O O . MET A 1 298 ? 12.243 1.558 -7.782 1.00 96.00 298 MET A O 1
ATOM 2289 N N . TRP A 1 299 ? 11.617 3.707 -7.648 1.00 95.88 299 TRP A N 1
ATOM 2290 C CA . TRP A 1 299 ? 12.968 4.199 -7.429 1.00 95.88 299 TRP A CA 1
ATOM 2291 C C . TRP A 1 299 ? 13.354 3.979 -5.971 1.00 95.88 299 TRP A C 1
ATOM 2293 O O . TRP A 1 299 ? 12.610 4.341 -5.053 1.00 95.88 299 TRP A O 1
ATOM 2303 N N . ALA A 1 300 ? 14.525 3.385 -5.769 1.00 96.62 300 ALA A N 1
ATOM 2304 C CA . ALA A 1 300 ? 15.005 2.955 -4.468 1.00 96.62 300 ALA A CA 1
ATOM 2305 C C . ALA A 1 300 ? 16.520 3.150 -4.343 1.00 96.62 300 ALA A C 1
ATOM 2307 O O . ALA A 1 300 ? 17.270 2.955 -5.298 1.00 96.62 300 ALA A O 1
ATOM 2308 N N . SER A 1 301 ? 16.972 3.482 -3.136 1.00 94.69 301 SER A N 1
ATOM 2309 C CA . SER A 1 301 ? 18.333 3.176 -2.703 1.00 94.69 301 SER A CA 1
ATOM 2310 C C . SER A 1 301 ? 18.384 1.689 -2.370 1.00 94.69 301 SER A C 1
ATOM 2312 O O . SER A 1 301 ? 17.674 1.244 -1.464 1.00 94.69 301 SER A O 1
ATOM 2314 N N . LEU A 1 302 ? 19.179 0.933 -3.125 1.00 94.38 302 LEU A N 1
ATOM 2315 C CA . LEU A 1 302 ? 19.233 -0.523 -3.035 1.00 94.38 302 LEU A CA 1
ATOM 2316 C C . LEU A 1 302 ? 20.348 -0.969 -2.085 1.00 94.38 302 LEU A C 1
ATOM 2318 O O . LEU A 1 302 ? 21.534 -0.775 -2.348 1.00 94.38 302 LEU A O 1
ATOM 2322 N N . ASP A 1 303 ? 19.942 -1.599 -0.991 1.00 93.81 303 ASP A N 1
ATOM 2323 C CA . ASP A 1 303 ? 20.769 -2.469 -0.165 1.00 93.81 303 ASP A CA 1
ATOM 2324 C C . ASP A 1 303 ? 20.055 -3.817 0.014 1.00 93.81 303 ASP A C 1
ATOM 2326 O O . ASP A 1 303 ? 18.929 -4.003 -0.455 1.00 93.81 303 ASP A O 1
ATOM 2330 N N . LYS A 1 304 ? 20.701 -4.767 0.694 1.00 94.75 304 LYS A N 1
ATOM 2331 C CA . LYS A 1 304 ? 20.138 -6.105 0.896 1.00 94.75 304 LYS A CA 1
ATOM 2332 C C . LYS A 1 304 ? 18.740 -6.077 1.533 1.00 94.75 304 LYS A C 1
ATOM 2334 O O . LYS A 1 304 ? 17.854 -6.778 1.061 1.00 94.75 304 LYS A O 1
ATOM 2339 N N . ALA A 1 305 ? 18.538 -5.276 2.581 1.00 96.38 305 ALA A N 1
ATOM 2340 C CA . ALA A 1 305 ? 17.273 -5.249 3.314 1.00 96.38 305 ALA A CA 1
ATOM 2341 C C . ALA A 1 305 ? 16.160 -4.572 2.500 1.00 96.38 305 ALA A C 1
ATOM 2343 O O . ALA A 1 305 ? 15.014 -5.010 2.542 1.00 96.38 305 ALA A O 1
ATOM 2344 N N . ALA A 1 306 ? 16.501 -3.530 1.737 1.00 96.81 306 ALA A N 1
ATOM 2345 C CA . ALA A 1 306 ? 15.594 -2.887 0.793 1.00 96.81 306 ALA A CA 1
ATOM 2346 C C . ALA A 1 306 ? 15.160 -3.845 -0.325 1.00 96.81 306 ALA A C 1
ATOM 2348 O O . ALA A 1 306 ? 13.981 -3.887 -0.661 1.00 96.81 306 ALA A O 1
ATOM 2349 N N . VAL A 1 307 ? 16.088 -4.626 -0.892 1.00 97.00 307 VAL A N 1
ATOM 2350 C CA . VAL A 1 307 ? 15.769 -5.604 -1.946 1.00 97.00 307 VAL A CA 1
ATOM 2351 C C . VAL A 1 307 ? 14.895 -6.736 -1.404 1.00 97.00 307 VAL A C 1
ATOM 2353 O O . VAL A 1 307 ? 13.890 -7.062 -2.028 1.00 97.00 307 VAL A O 1
ATOM 2356 N N . GLU A 1 308 ? 15.226 -7.294 -0.235 1.00 96.69 308 GLU A N 1
ATOM 2357 C CA . GLU A 1 308 ? 14.420 -8.341 0.412 1.00 96.69 308 GLU A CA 1
ATOM 2358 C C . GLU A 1 308 ? 12.981 -7.865 0.685 1.00 96.69 308 GLU A C 1
ATOM 2360 O O . GLU A 1 308 ? 12.026 -8.582 0.388 1.00 96.69 308 GLU A O 1
ATOM 2365 N N . ASP A 1 309 ? 12.813 -6.642 1.196 1.00 97.81 309 ASP A N 1
ATOM 2366 C CA . ASP A 1 309 ? 11.492 -6.057 1.450 1.00 97.81 309 ASP A CA 1
ATOM 2367 C C . ASP A 1 309 ? 10.725 -5.736 0.157 1.00 97.81 309 ASP A C 1
ATOM 2369 O O . ASP A 1 309 ? 9.532 -6.034 0.073 1.00 97.81 309 ASP A O 1
ATOM 2373 N N . LEU A 1 310 ? 11.400 -5.200 -0.870 1.00 97.94 310 LEU A N 1
ATOM 2374 C CA . LEU A 1 310 ? 10.808 -4.961 -2.190 1.00 97.94 310 LEU A CA 1
ATOM 2375 C C . LEU A 1 310 ? 10.272 -6.258 -2.799 1.00 97.94 310 LEU A C 1
ATOM 2377 O O . LEU A 1 310 ? 9.103 -6.298 -3.177 1.00 97.94 310 LEU A O 1
ATOM 2381 N N . LEU A 1 311 ? 11.081 -7.319 -2.842 1.00 97.06 311 LEU A N 1
ATOM 2382 C CA . LEU A 1 311 ? 10.674 -8.623 -3.374 1.00 97.06 311 LEU A CA 1
ATOM 2383 C C . LEU A 1 311 ? 9.490 -9.206 -2.591 1.00 97.06 311 LEU A C 1
ATOM 2385 O O . LEU A 1 311 ? 8.511 -9.648 -3.196 1.00 97.06 311 LEU A O 1
ATOM 2389 N N . ALA A 1 312 ? 9.532 -9.139 -1.255 1.00 95.19 312 ALA A N 1
ATOM 2390 C CA . ALA A 1 312 ? 8.443 -9.606 -0.395 1.00 95.19 312 ALA A CA 1
ATOM 2391 C C . ALA A 1 312 ? 7.117 -8.857 -0.633 1.00 95.19 312 ALA A C 1
ATOM 2393 O O . ALA A 1 312 ? 6.047 -9.420 -0.417 1.00 95.19 312 ALA A O 1
ATOM 2394 N N . HIS A 1 313 ? 7.171 -7.615 -1.126 1.00 96.94 313 HIS A N 1
ATOM 2395 C CA . HIS A 1 313 ? 5.997 -6.802 -1.457 1.00 96.94 313 HIS A CA 1
ATOM 2396 C C . HIS A 1 313 ? 5.636 -6.791 -2.949 1.00 96.94 313 HIS A C 1
ATOM 2398 O O . HIS A 1 313 ? 4.806 -5.990 -3.382 1.00 96.94 313 HIS A O 1
ATOM 2404 N N . GLY A 1 314 ? 6.221 -7.689 -3.746 1.00 96.00 314 GLY A N 1
ATOM 2405 C CA . GLY A 1 314 ? 5.936 -7.812 -5.178 1.00 96.00 314 GLY A CA 1
ATOM 2406 C C . GLY A 1 314 ? 6.688 -6.816 -6.066 1.00 96.00 314 GLY A C 1
ATOM 2407 O O . GLY A 1 314 ? 6.409 -6.736 -7.262 1.00 96.00 314 GLY A O 1
ATOM 2408 N N . GLY A 1 315 ? 7.650 -6.077 -5.509 1.00 97.44 315 GLY A N 1
ATOM 2409 C CA . GLY A 1 315 ? 8.629 -5.290 -6.251 1.00 97.44 315 GLY A CA 1
ATOM 2410 C C . GLY A 1 315 ? 9.483 -6.196 -7.127 1.00 97.44 315 GLY A C 1
ATOM 2411 O O . GLY A 1 315 ? 10.170 -7.084 -6.634 1.00 97.44 315 GLY A O 1
ATOM 2412 N N . ASN A 1 316 ? 9.424 -5.984 -8.438 1.00 97.81 316 ASN A N 1
ATOM 2413 C CA . ASN A 1 316 ? 10.078 -6.855 -9.415 1.00 97.81 316 ASN A CA 1
ATOM 2414 C C . ASN A 1 316 ? 10.645 -6.092 -10.620 1.00 97.81 316 ASN A C 1
ATOM 2416 O O . ASN A 1 316 ? 10.932 -6.685 -11.659 1.00 97.81 316 ASN A O 1
ATOM 2420 N N . VAL A 1 317 ? 10.814 -4.777 -10.488 1.00 98.31 317 VAL A N 1
ATOM 2421 C CA . VAL A 1 317 ? 11.531 -3.943 -11.448 1.00 98.31 317 VAL A CA 1
ATOM 2422 C C . VAL A 1 317 ? 12.537 -3.094 -10.681 1.00 98.31 317 VAL A C 1
ATOM 2424 O O . VAL A 1 317 ? 12.158 -2.327 -9.796 1.00 98.31 317 VAL A O 1
ATOM 2427 N N . PHE A 1 318 ? 13.816 -3.236 -11.017 1.00 98.12 318 PHE A N 1
ATOM 2428 C CA . PHE A 1 318 ? 14.915 -2.618 -10.280 1.00 98.12 318 PHE A CA 1
ATOM 2429 C C . PHE A 1 318 ? 15.722 -1.703 -11.190 1.00 98.12 318 PHE A C 1
ATOM 2431 O O . PHE A 1 318 ? 16.281 -2.143 -12.193 1.00 98.12 318 PHE A O 1
ATOM 2438 N N . VAL A 1 319 ? 15.807 -0.426 -10.818 1.00 96.94 319 VAL A N 1
ATOM 2439 C CA . VAL A 1 319 ? 16.660 0.554 -11.495 1.00 96.94 319 VAL A CA 1
ATOM 2440 C C . VAL A 1 319 ? 18.110 0.305 -11.079 1.00 96.94 319 VAL A C 1
ATOM 2442 O O . VAL A 1 319 ? 18.462 0.462 -9.910 1.00 96.94 319 VAL A O 1
ATOM 2445 N N . VAL A 1 320 ? 18.948 -0.100 -12.031 1.00 97.31 320 VAL A N 1
ATOM 2446 C CA . VAL A 1 320 ? 20.330 -0.547 -11.802 1.00 97.31 320 VAL A CA 1
ATOM 2447 C C . VAL A 1 320 ? 21.317 0.226 -12.688 1.00 97.31 320 VAL A C 1
ATOM 2449 O O . VAL A 1 320 ? 20.931 0.741 -13.740 1.00 97.31 320 VAL A O 1
ATOM 2452 N N . PRO A 1 321 ? 22.596 0.359 -12.290 1.00 96.62 321 PRO A N 1
ATOM 2453 C CA . PRO A 1 321 ? 23.582 1.074 -13.087 1.00 96.62 321 PRO A CA 1
ATOM 2454 C C . PRO A 1 321 ? 24.061 0.248 -14.287 1.00 96.62 321 PRO A C 1
ATOM 2456 O O . PRO A 1 321 ? 24.042 -0.982 -14.284 1.00 96.62 321 PRO A O 1
ATOM 2459 N N . HIS A 1 322 ? 24.593 0.944 -15.288 1.00 97.12 322 HIS A N 1
ATOM 2460 C CA . HIS A 1 322 ? 25.409 0.336 -16.334 1.00 97.12 322 HIS A CA 1
ATOM 2461 C C . HIS A 1 322 ? 26.786 -0.108 -15.814 1.00 97.12 322 HIS A C 1
ATOM 2463 O O . HIS A 1 322 ? 27.376 0.535 -14.944 1.00 97.12 322 HIS A O 1
ATOM 2469 N N . GLY A 1 323 ? 27.352 -1.150 -16.433 1.00 96.62 323 GLY A N 1
ATOM 2470 C CA . GLY A 1 323 ? 28.784 -1.442 -16.327 1.00 96.62 323 GLY A CA 1
ATOM 2471 C C . GLY A 1 323 ? 29.641 -0.354 -16.984 1.00 96.62 323 GLY A C 1
ATOM 2472 O O . GLY A 1 323 ? 29.202 0.294 -17.940 1.00 96.62 323 GLY A O 1
ATOM 2473 N N . SER A 1 324 ? 30.863 -0.164 -16.487 1.00 96.94 324 SER A N 1
ATOM 2474 C CA . SER A 1 324 ? 31.800 0.866 -16.955 1.00 96.94 324 SER A CA 1
ATOM 2475 C C . SER A 1 324 ? 32.822 0.284 -17.944 1.00 96.94 324 SER A C 1
ATOM 2477 O O . SER A 1 324 ? 33.630 -0.551 -17.544 1.00 96.94 324 SER A O 1
ATOM 2479 N N . PRO A 1 325 ? 32.834 0.693 -19.227 1.00 96.50 325 PRO A N 1
ATOM 2480 C CA . PRO A 1 325 ? 33.786 0.163 -20.204 1.00 96.50 325 PRO A CA 1
ATOM 2481 C C . PRO A 1 325 ? 35.237 0.539 -19.876 1.00 96.50 325 PRO A C 1
ATOM 2483 O O . PRO A 1 325 ? 35.548 1.715 -19.674 1.00 96.50 325 PRO A O 1
ATOM 2486 N N . ILE A 1 326 ? 36.140 -0.439 -19.914 1.00 96.06 326 ILE A N 1
ATOM 2487 C CA . ILE A 1 326 ? 37.590 -0.252 -19.804 1.00 96.06 326 ILE A CA 1
ATOM 2488 C C . ILE A 1 326 ? 38.186 -0.332 -21.210 1.00 96.06 326 ILE A C 1
ATOM 2490 O O . ILE A 1 326 ? 37.938 -1.276 -21.967 1.00 96.06 326 ILE A O 1
ATOM 2494 N N . ARG A 1 327 ? 38.950 0.698 -21.585 1.00 94.12 327 ARG A N 1
ATOM 2495 C CA . ARG A 1 327 ? 39.389 0.926 -22.966 1.00 94.12 327 ARG A CA 1
ATOM 2496 C C . ARG A 1 327 ? 40.900 0.843 -23.125 1.00 94.12 327 ARG A C 1
ATOM 2498 O O . ARG A 1 327 ? 41.652 1.201 -22.222 1.00 94.12 327 ARG A O 1
ATOM 2505 N N . ASP A 1 328 ? 41.326 0.406 -24.305 1.00 93.38 328 ASP A N 1
ATOM 2506 C CA . ASP A 1 328 ? 42.726 0.418 -24.720 1.00 93.38 328 ASP A CA 1
ATOM 2507 C C . ASP A 1 328 ? 43.204 1.810 -25.176 1.00 93.38 328 ASP A C 1
ATOM 2509 O O . ASP A 1 328 ? 42.452 2.785 -25.219 1.00 93.38 328 ASP A O 1
ATOM 2513 N N . GLU A 1 329 ? 44.477 1.896 -25.568 1.00 92.31 329 GLU A N 1
ATOM 2514 C CA . GLU A 1 329 ? 45.089 3.116 -26.116 1.00 92.31 329 GLU A CA 1
ATOM 2515 C C . GLU A 1 329 ? 44.440 3.623 -27.422 1.00 92.31 329 GLU A C 1
ATOM 2517 O O . GLU A 1 329 ? 44.619 4.784 -27.789 1.00 92.31 329 GLU A O 1
ATOM 2522 N N . ASN A 1 330 ? 43.667 2.777 -28.109 1.00 88.25 330 ASN A N 1
ATOM 2523 C CA . ASN A 1 330 ? 42.929 3.090 -29.332 1.00 88.25 330 ASN A CA 1
ATOM 2524 C C . ASN A 1 330 ? 41.431 3.340 -29.065 1.00 88.25 330 ASN A C 1
ATOM 2526 O O . ASN A 1 330 ? 40.644 3.363 -30.014 1.00 88.25 330 ASN A O 1
ATOM 2530 N N . ASN A 1 331 ? 41.034 3.532 -27.800 1.00 89.69 331 ASN A N 1
ATOM 2531 C CA . ASN A 1 331 ? 39.654 3.693 -27.332 1.00 89.69 331 ASN A CA 1
ATOM 2532 C C . ASN A 1 331 ? 38.726 2.489 -27.570 1.00 89.69 331 ASN A C 1
ATOM 2534 O O . ASN A 1 331 ? 37.510 2.641 -27.460 1.00 89.69 331 ASN A O 1
ATOM 2538 N N . ARG A 1 332 ? 39.244 1.290 -27.842 1.00 90.81 332 ARG A N 1
ATOM 2539 C CA . ARG A 1 332 ? 38.428 0.073 -27.986 1.00 90.81 332 ARG A CA 1
ATOM 2540 C C . ARG A 1 332 ? 38.144 -0.546 -26.626 1.00 90.81 332 ARG A C 1
ATOM 2542 O O . ARG A 1 332 ? 39.040 -0.610 -25.789 1.00 90.81 332 ARG A O 1
ATOM 2549 N N . ILE A 1 333 ? 36.919 -1.025 -26.424 1.00 95.75 333 ILE A N 1
ATOM 2550 C CA . ILE A 1 333 ? 36.534 -1.761 -25.213 1.00 95.75 333 ILE A CA 1
ATOM 2551 C C . ILE A 1 333 ? 37.346 -3.063 -25.148 1.00 95.75 333 ILE A C 1
ATOM 2553 O O . ILE A 1 333 ? 37.282 -3.873 -26.071 1.00 95.75 333 ILE A O 1
ATOM 2557 N N . GLN A 1 334 ? 38.126 -3.242 -24.080 1.00 94.12 334 GLN A N 1
ATOM 2558 C CA . GLN A 1 334 ? 38.799 -4.512 -23.775 1.00 94.12 334 GLN A CA 1
ATOM 2559 C C . GLN A 1 334 ? 37.954 -5.372 -22.839 1.00 94.12 334 GLN A C 1
ATOM 2561 O O . GLN A 1 334 ? 37.851 -6.578 -23.036 1.00 94.12 334 GLN A O 1
ATOM 2566 N N . GLU A 1 335 ? 37.350 -4.736 -21.841 1.00 95.69 335 GLU A N 1
ATOM 2567 C CA . GLU A 1 335 ? 36.495 -5.354 -20.831 1.00 95.69 335 GLU A CA 1
ATOM 2568 C C . GLU A 1 335 ? 35.488 -4.315 -20.314 1.00 95.69 335 GLU A C 1
ATOM 2570 O O . GLU A 1 335 ? 35.595 -3.120 -20.611 1.00 95.69 335 GLU A O 1
ATOM 2575 N N . VAL A 1 336 ? 34.496 -4.756 -19.545 1.00 98.06 336 VAL A N 1
ATOM 2576 C CA . VAL A 1 336 ? 33.535 -3.877 -18.872 1.00 98.06 336 VAL A CA 1
ATOM 2577 C C . VAL A 1 336 ? 33.551 -4.212 -17.386 1.00 98.06 336 VAL A C 1
ATOM 2579 O O . VAL A 1 336 ? 33.408 -5.369 -17.006 1.00 98.06 336 VAL A O 1
ATOM 2582 N N . ASP A 1 337 ? 33.729 -3.194 -16.549 1.00 98.06 337 ASP A N 1
ATOM 2583 C CA . ASP A 1 337 ? 33.629 -3.325 -15.100 1.00 98.06 337 ASP A CA 1
ATOM 2584 C C . ASP A 1 337 ? 32.155 -3.328 -14.678 1.00 98.06 337 ASP A C 1
ATOM 2586 O O . ASP A 1 337 ? 31.484 -2.289 -14.688 1.00 98.06 337 ASP A O 1
ATOM 2590 N N . PHE A 1 338 ? 31.657 -4.508 -14.313 1.00 98.25 338 PHE A N 1
ATOM 2591 C CA . PHE A 1 338 ? 30.302 -4.719 -13.808 1.00 98.25 338 PHE A CA 1
ATOM 2592 C C . PHE A 1 338 ? 30.214 -4.727 -12.276 1.00 98.25 338 PHE A C 1
ATOM 2594 O O . PHE A 1 338 ? 29.138 -4.984 -11.753 1.00 98.25 338 PHE A O 1
ATOM 2601 N N . THR A 1 339 ? 31.269 -4.371 -11.531 1.00 97.94 339 THR A N 1
ATOM 2602 C CA . THR A 1 339 ? 31.321 -4.533 -10.060 1.00 97.94 339 THR A CA 1
ATOM 2603 C C . THR A 1 339 ? 30.113 -3.936 -9.324 1.00 97.94 339 THR A C 1
ATOM 2605 O O . THR A 1 339 ? 29.591 -4.539 -8.388 1.00 97.94 339 THR A O 1
ATOM 2608 N N . GLN A 1 340 ? 29.643 -2.750 -9.730 1.00 95.56 340 GLN A N 1
ATOM 2609 C CA . GLN A 1 340 ? 28.466 -2.123 -9.108 1.00 95.56 340 GLN A CA 1
ATOM 2610 C C . GLN A 1 340 ? 27.154 -2.833 -9.459 1.00 95.56 340 GLN A C 1
ATOM 2612 O O . GLN A 1 340 ? 26.254 -2.891 -8.627 1.00 95.56 340 GLN A O 1
ATOM 2617 N N . LEU A 1 341 ? 27.048 -3.358 -10.680 1.00 97.38 341 LEU A N 1
ATOM 2618 C CA . LEU A 1 341 ? 25.899 -4.141 -11.119 1.00 97.38 341 LEU A CA 1
ATOM 2619 C C . LEU A 1 341 ? 25.888 -5.498 -10.400 1.00 97.38 341 LEU A C 1
ATOM 2621 O O . LEU A 1 341 ? 24.873 -5.858 -9.817 1.00 97.38 341 LEU A O 1
ATOM 2625 N N . ASP A 1 342 ? 27.027 -6.191 -10.344 1.00 97.75 342 ASP A N 1
ATOM 2626 C CA . ASP A 1 342 ? 27.192 -7.504 -9.705 1.00 97.75 342 ASP A CA 1
ATOM 2627 C C . ASP A 1 342 ? 26.765 -7.503 -8.237 1.00 97.75 342 ASP A C 1
ATOM 2629 O O . ASP A 1 342 ? 26.084 -8.424 -7.787 1.00 97.75 342 ASP A O 1
ATOM 2633 N N . ALA A 1 343 ? 27.102 -6.437 -7.505 1.00 95.56 343 ALA A N 1
ATOM 2634 C CA . ALA A 1 343 ? 26.688 -6.268 -6.115 1.00 95.56 343 ALA A CA 1
ATOM 2635 C C . ALA A 1 343 ? 25.157 -6.250 -5.942 1.00 95.56 343 ALA A C 1
ATOM 2637 O O . ALA A 1 343 ? 24.660 -6.643 -4.892 1.00 95.56 343 ALA A O 1
ATOM 2638 N N . LEU A 1 344 ? 24.409 -5.802 -6.955 1.00 95.81 344 LEU A N 1
ATOM 2639 C CA . LEU A 1 344 ? 22.944 -5.813 -6.955 1.00 95.81 344 LEU A CA 1
ATOM 2640 C C . LEU A 1 344 ? 22.386 -7.133 -7.497 1.00 95.81 344 LEU A C 1
ATOM 2642 O O . LEU A 1 344 ? 21.406 -7.644 -6.956 1.00 95.81 344 LEU A O 1
ATOM 2646 N N . LEU A 1 345 ? 23.018 -7.713 -8.525 1.00 96.62 345 LEU A N 1
ATOM 2647 C CA . LEU A 1 345 ? 22.608 -9.001 -9.096 1.00 96.62 345 LEU A CA 1
ATOM 2648 C C . LEU A 1 345 ? 22.686 -10.140 -8.074 1.00 96.62 345 LEU A C 1
ATOM 2650 O O . LEU A 1 345 ? 21.874 -11.062 -8.135 1.00 96.62 345 LEU A O 1
ATOM 2654 N N . GLU A 1 346 ? 23.606 -10.065 -7.107 1.00 95.88 346 GLU A N 1
ATOM 2655 C CA . GLU A 1 346 ? 23.699 -11.038 -6.012 1.00 95.88 346 GLU A CA 1
ATOM 2656 C C . GLU A 1 346 ? 22.384 -11.176 -5.231 1.00 95.88 346 GLU A C 1
ATOM 2658 O O . GLU A 1 346 ? 22.019 -12.288 -4.850 1.00 95.88 346 GLU A O 1
ATOM 2663 N N . PHE A 1 347 ? 21.638 -10.082 -5.049 1.00 94.88 347 PHE A N 1
ATOM 2664 C CA . PHE A 1 347 ? 20.357 -10.098 -4.339 1.00 94.88 347 PHE A CA 1
ATOM 2665 C C . PHE A 1 347 ? 19.172 -10.527 -5.212 1.00 94.88 347 PHE A C 1
ATOM 2667 O O . PHE A 1 347 ? 18.138 -10.908 -4.677 1.00 94.88 347 PHE A O 1
ATOM 2674 N N . LEU A 1 348 ? 19.306 -10.444 -6.538 1.00 95.88 348 LEU A N 1
ATOM 2675 C CA . LEU A 1 348 ? 18.208 -10.638 -7.495 1.00 95.88 348 LEU A CA 1
ATOM 2676 C C . LEU A 1 348 ? 18.282 -11.979 -8.236 1.00 95.88 348 LEU A C 1
ATOM 2678 O O . LEU A 1 348 ? 17.373 -12.341 -8.983 1.00 95.88 348 LEU A O 1
ATOM 2682 N N . LYS A 1 349 ? 19.384 -12.714 -8.080 1.00 91.75 349 LYS A N 1
ATOM 2683 C CA . LYS A 1 349 ? 19.622 -13.961 -8.802 1.00 91.75 349 LYS A CA 1
ATOM 2684 C C . LYS A 1 349 ? 18.551 -15.007 -8.483 1.00 91.75 349 LYS A C 1
ATOM 2686 O O . LYS A 1 349 ? 18.449 -15.478 -7.356 1.00 91.75 349 LYS A O 1
ATOM 2691 N N . GLY A 1 350 ? 17.856 -15.460 -9.525 1.00 91.69 350 GLY A N 1
ATOM 2692 C CA . GLY A 1 350 ? 16.814 -16.488 -9.432 1.00 91.69 350 GLY A CA 1
ATOM 2693 C C . GLY A 1 350 ? 15.398 -15.936 -9.260 1.00 91.69 350 GLY A C 1
ATOM 2694 O O . GLY A 1 350 ? 14.452 -16.718 -9.324 1.00 91.69 350 GLY A O 1
ATOM 2695 N N . GLU A 1 351 ? 15.254 -14.620 -9.104 1.00 94.56 351 GLU A N 1
ATOM 2696 C CA . GLU A 1 351 ? 13.964 -13.940 -9.024 1.00 94.56 351 GLU A CA 1
ATOM 2697 C C . GLU A 1 351 ? 13.453 -13.539 -10.422 1.00 94.56 351 GLU A C 1
ATOM 2699 O O . GLU A 1 351 ? 14.233 -13.192 -11.311 1.00 94.56 351 GLU A O 1
ATOM 2704 N N . ASP A 1 352 ? 12.131 -13.550 -10.626 1.00 94.62 352 ASP A N 1
ATOM 2705 C CA . ASP A 1 352 ? 11.481 -13.045 -11.851 1.00 94.62 352 ASP A CA 1
ATOM 2706 C C . ASP A 1 352 ? 11.392 -11.513 -11.804 1.00 94.62 352 ASP A C 1
ATOM 2708 O O . ASP A 1 352 ? 10.369 -10.936 -11.416 1.00 94.62 352 ASP A O 1
ATOM 2712 N N . VAL A 1 353 ? 12.490 -10.855 -12.180 1.00 97.31 353 VAL A N 1
ATOM 2713 C CA . VAL A 1 353 ? 12.630 -9.394 -12.145 1.00 97.31 353 VAL A CA 1
ATOM 2714 C C . VAL A 1 353 ? 13.049 -8.810 -13.492 1.00 97.31 353 VAL A C 1
ATOM 2716 O O . VAL A 1 353 ? 13.662 -9.483 -14.317 1.00 97.31 353 VAL A O 1
ATOM 2719 N N . ILE A 1 354 ? 12.752 -7.525 -13.697 1.00 98.06 354 ILE A N 1
ATOM 2720 C CA . ILE A 1 354 ? 13.288 -6.726 -14.804 1.00 98.06 354 ILE A CA 1
ATOM 2721 C C . ILE A 1 354 ? 14.318 -5.733 -14.263 1.00 98.06 354 ILE A C 1
ATOM 2723 O O . ILE A 1 354 ? 14.028 -4.926 -13.380 1.00 98.06 354 ILE A O 1
ATOM 2727 N N . LEU A 1 355 ? 15.516 -5.757 -14.835 1.00 98.44 355 LEU A N 1
ATOM 2728 C CA . LEU A 1 355 ? 16.570 -4.781 -14.589 1.00 98.44 355 LEU A CA 1
ATOM 2729 C C . LEU A 1 355 ? 16.388 -3.581 -15.532 1.00 98.44 355 LEU A C 1
ATOM 2731 O O . LEU A 1 355 ? 16.454 -3.731 -16.752 1.00 98.44 355 LEU A O 1
ATOM 2735 N N . LEU A 1 356 ? 16.174 -2.383 -14.993 1.00 98.00 356 LEU A N 1
ATOM 2736 C CA . LEU A 1 356 ? 16.154 -1.139 -15.766 1.00 98.00 356 LEU A CA 1
ATOM 2737 C C . LEU A 1 356 ? 17.528 -0.478 -15.699 1.00 98.00 356 LEU A C 1
ATOM 2739 O O . LEU A 1 356 ? 17.894 0.116 -14.685 1.00 98.00 356 LEU A O 1
ATOM 2743 N N . LEU A 1 357 ? 18.295 -0.596 -16.781 1.00 98.19 357 LEU A N 1
ATOM 2744 C CA . LEU A 1 357 ? 19.653 -0.067 -16.880 1.00 98.19 357 LEU A CA 1
ATOM 2745 C C . LEU A 1 357 ? 19.579 1.449 -17.072 1.00 98.19 357 LEU A C 1
ATOM 2747 O O . LEU A 1 357 ? 19.224 1.925 -18.149 1.00 98.19 357 LEU A O 1
ATOM 2751 N N . ASN A 1 358 ? 19.872 2.190 -16.006 1.00 96.25 358 ASN A N 1
ATOM 2752 C CA . ASN A 1 358 ? 19.650 3.628 -15.935 1.00 96.25 358 ASN A CA 1
ATOM 2753 C C . ASN A 1 358 ? 20.761 4.437 -16.611 1.00 96.25 358 ASN A C 1
ATOM 2755 O O . ASN A 1 358 ? 21.947 4.281 -16.301 1.00 96.25 358 ASN A O 1
ATOM 2759 N N . GLY A 1 359 ? 20.356 5.384 -17.451 1.00 94.81 359 GLY A N 1
ATOM 2760 C CA . GLY A 1 359 ? 21.236 6.208 -18.263 1.00 94.81 359 GLY A CA 1
ATOM 2761 C C . GLY A 1 359 ? 21.704 5.496 -19.531 1.00 94.81 359 GLY A C 1
ATOM 2762 O O . GLY A 1 359 ? 21.178 4.469 -19.939 1.00 94.81 359 GLY A O 1
ATOM 2763 N N . SER A 1 360 ? 22.691 6.086 -20.204 1.00 91.38 360 SER A N 1
ATOM 2764 C CA . SER A 1 360 ? 23.306 5.498 -21.399 1.00 91.38 360 SER A CA 1
ATOM 2765 C C . SER A 1 360 ? 24.700 4.957 -21.076 1.00 91.38 360 SER A C 1
ATOM 2767 O O . SER A 1 360 ? 25.426 5.585 -20.295 1.00 91.38 360 SER A O 1
ATOM 2769 N N . PRO A 1 361 ? 25.131 3.848 -21.703 1.00 92.81 361 PRO A N 1
ATOM 2770 C CA . PRO A 1 361 ? 26.492 3.365 -21.537 1.00 92.81 361 PRO A CA 1
ATOM 2771 C C . PRO A 1 361 ? 27.500 4.384 -22.078 1.00 92.81 361 PRO A C 1
ATOM 2773 O O . PRO A 1 361 ? 27.244 5.093 -23.055 1.00 92.81 361 PRO A O 1
ATOM 2776 N N . GLN A 1 362 ? 28.671 4.458 -21.442 1.00 92.62 362 GLN A N 1
ATOM 2777 C CA . GLN A 1 362 ? 29.705 5.415 -21.830 1.00 92.62 362 GLN A CA 1
ATOM 2778 C C . GLN A 1 362 ? 30.257 5.102 -23.225 1.00 92.62 362 GLN A C 1
ATOM 2780 O O . GLN A 1 362 ? 30.905 4.075 -23.438 1.00 92.62 362 GLN A O 1
ATOM 2785 N N . ASN A 1 363 ? 30.076 6.039 -24.152 1.00 94.00 363 ASN A N 1
ATOM 2786 C CA . ASN A 1 363 ? 30.557 5.932 -25.523 1.00 94.00 363 ASN A CA 1
ATOM 2787 C C . ASN A 1 363 ? 31.246 7.251 -25.934 1.00 94.00 363 ASN A C 1
ATOM 2789 O O . ASN A 1 363 ? 30.625 8.312 -25.831 1.00 94.00 363 ASN A O 1
ATOM 2793 N N . PRO A 1 364 ? 32.527 7.225 -26.352 1.00 94.00 364 PRO A N 1
ATOM 2794 C CA . PRO A 1 364 ? 33.286 8.433 -26.677 1.00 94.00 364 PRO A CA 1
ATOM 2795 C C . PRO A 1 364 ? 32.969 8.987 -28.073 1.00 94.00 364 PRO A C 1
ATOM 2797 O O . PRO A 1 364 ? 33.410 10.087 -28.413 1.00 94.00 364 PRO A O 1
ATOM 2800 N N . TYR A 1 365 ? 32.256 8.226 -28.902 1.00 94.81 365 TYR A N 1
ATOM 2801 C CA . TYR A 1 365 ? 31.917 8.606 -30.264 1.00 94.81 365 TYR A CA 1
ATOM 2802 C C . TYR A 1 365 ? 30.577 9.343 -30.309 1.00 94.81 365 TYR A C 1
ATOM 2804 O O . TYR A 1 365 ? 29.774 9.316 -29.378 1.00 94.81 365 TYR A O 1
ATOM 2812 N N . LYS A 1 366 ? 30.323 10.040 -31.415 1.00 92.38 366 LYS A N 1
ATOM 2813 C CA . LYS A 1 366 ? 29.060 10.750 -31.619 1.00 92.38 366 LYS A CA 1
ATOM 2814 C C . LYS A 1 366 ? 27.984 9.761 -32.076 1.00 92.38 366 LYS A C 1
ATOM 2816 O O . LYS A 1 366 ? 28.220 9.017 -33.023 1.00 92.38 366 LYS A O 1
ATOM 2821 N N . ILE A 1 367 ? 26.793 9.814 -31.474 1.00 90.31 367 ILE A N 1
ATOM 2822 C CA . ILE A 1 367 ? 25.620 9.059 -31.947 1.00 90.31 367 ILE A CA 1
ATOM 2823 C C . ILE A 1 367 ? 25.436 9.244 -33.464 1.00 90.31 367 ILE A C 1
ATOM 2825 O O . ILE A 1 367 ? 25.558 10.352 -33.996 1.00 90.31 367 ILE A O 1
ATOM 2829 N N . GLY A 1 368 ? 25.173 8.132 -34.153 1.00 83.88 368 GLY A N 1
ATOM 2830 C CA . GLY A 1 368 ? 24.953 8.085 -35.599 1.00 83.88 368 GLY A CA 1
ATOM 2831 C C . GLY A 1 368 ? 26.202 7.837 -36.453 1.00 83.88 368 GLY A C 1
ATOM 2832 O O . GLY A 1 368 ? 26.055 7.695 -37.665 1.00 83.88 368 GLY A O 1
ATOM 2833 N N . THR A 1 369 ? 27.409 7.762 -35.876 1.00 94.56 369 THR A N 1
ATOM 2834 C CA . THR A 1 369 ? 28.603 7.317 -36.622 1.00 94.56 369 THR A CA 1
ATOM 2835 C C . THR A 1 369 ? 28.785 5.797 -36.568 1.00 94.56 369 THR A C 1
ATOM 2837 O O . THR A 1 369 ? 28.268 5.128 -35.669 1.00 94.56 369 THR A O 1
ATOM 2840 N N . GLU A 1 370 ? 29.536 5.239 -37.524 1.00 95.19 370 GLU A N 1
ATOM 2841 C CA . GLU A 1 370 ? 29.855 3.803 -37.554 1.00 95.19 370 GLU A CA 1
ATOM 2842 C C . GLU A 1 370 ? 30.674 3.380 -36.324 1.00 95.19 370 GLU A C 1
ATOM 2844 O O . GLU A 1 370 ? 30.469 2.292 -35.787 1.00 95.19 370 GLU A O 1
ATOM 2849 N N . GLU A 1 371 ? 31.556 4.255 -35.827 1.00 95.50 371 GLU A N 1
ATOM 2850 C CA . GLU A 1 371 ? 32.343 4.007 -34.617 1.00 95.50 371 GLU A CA 1
ATOM 2851 C C . GLU A 1 371 ? 31.454 3.922 -33.377 1.00 95.50 371 GLU A C 1
ATOM 2853 O O . GLU A 1 371 ? 31.643 3.025 -32.560 1.00 95.50 371 GLU A O 1
ATOM 2858 N N . TYR A 1 372 ? 30.453 4.801 -33.257 1.00 96.19 372 TYR A N 1
ATOM 2859 C CA . TYR A 1 372 ? 29.496 4.746 -32.155 1.00 96.19 372 TYR A CA 1
ATOM 2860 C C . TYR A 1 372 ? 28.713 3.435 -32.157 1.00 96.19 372 TYR A C 1
ATOM 2862 O O . TYR A 1 372 ? 28.620 2.782 -31.119 1.00 96.19 372 TYR A O 1
ATOM 2870 N N . GLU A 1 373 ? 28.175 3.032 -33.314 1.00 96.81 373 GLU A N 1
ATOM 2871 C CA . GLU A 1 373 ? 27.407 1.789 -33.440 1.00 96.81 373 GLU A CA 1
ATOM 2872 C C . GLU A 1 373 ? 28.279 0.555 -33.165 1.00 96.81 373 GLU A C 1
ATOM 2874 O O . GLU A 1 373 ? 27.852 -0.350 -32.449 1.00 96.81 373 GLU A O 1
ATOM 2879 N N . SER A 1 374 ? 29.514 0.526 -33.674 1.00 96.38 374 SER A N 1
ATOM 2880 C CA . SER A 1 374 ? 30.451 -0.573 -33.416 1.00 96.38 374 SER A CA 1
ATOM 2881 C C . SER A 1 374 ? 30.851 -0.671 -31.941 1.00 96.38 374 SER A C 1
ATOM 2883 O O . SER A 1 374 ? 31.017 -1.777 -31.418 1.00 96.38 374 SER A O 1
ATOM 2885 N N . ASP A 1 375 ? 31.028 0.466 -31.275 1.00 97.00 375 ASP A N 1
ATOM 2886 C CA . ASP A 1 375 ? 31.389 0.524 -29.861 1.00 97.00 375 ASP A CA 1
ATOM 2887 C C . ASP A 1 375 ? 30.219 0.107 -28.964 1.00 97.00 375 ASP A C 1
ATOM 2889 O O . ASP A 1 375 ? 30.375 -0.741 -28.086 1.00 97.00 375 ASP A O 1
ATOM 2893 N N . LEU A 1 376 ? 29.017 0.619 -29.254 1.00 97.69 376 LEU A N 1
ATOM 2894 C CA . LEU A 1 376 ? 27.798 0.239 -28.547 1.00 97.69 376 LEU A CA 1
ATOM 2895 C C . LEU A 1 376 ? 27.480 -1.249 -28.741 1.00 97.69 376 LEU A C 1
ATOM 2897 O O . LEU A 1 376 ? 27.081 -1.901 -27.783 1.00 97.69 376 LEU A O 1
ATOM 2901 N N . ARG A 1 377 ? 27.701 -1.807 -29.940 1.00 97.94 377 ARG A N 1
ATOM 2902 C CA . ARG A 1 377 ? 27.554 -3.250 -30.189 1.00 97.94 377 ARG A CA 1
ATOM 2903 C C . ARG A 1 377 ? 28.473 -4.059 -29.283 1.00 97.94 377 ARG A C 1
ATOM 2905 O O . ARG A 1 377 ? 27.991 -4.937 -28.584 1.00 97.94 377 ARG A O 1
ATOM 2912 N N . SER A 1 378 ? 29.758 -3.706 -29.242 1.00 97.50 378 SER A N 1
ATOM 2913 C CA . SER A 1 378 ? 30.738 -4.384 -28.383 1.00 97.50 378 SER A CA 1
ATOM 2914 C C . SER A 1 378 ? 30.329 -4.340 -26.908 1.00 97.50 378 SER A C 1
ATOM 2916 O O . SER A 1 378 ? 30.420 -5.346 -26.213 1.00 97.50 378 SER A O 1
ATOM 2918 N N . TYR A 1 379 ? 29.843 -3.190 -26.434 1.00 98.38 379 TYR A N 1
ATOM 2919 C CA . TYR A 1 379 ? 29.338 -3.059 -25.069 1.00 98.38 379 TYR A CA 1
ATOM 2920 C C . TYR A 1 379 ? 28.104 -3.932 -24.810 1.00 98.38 379 TYR A C 1
ATOM 2922 O O . TYR A 1 379 ? 28.054 -4.636 -23.806 1.00 98.38 379 TYR A O 1
ATOM 2930 N N . LEU A 1 380 ? 27.103 -3.872 -25.694 1.00 98.38 380 LEU A N 1
ATOM 2931 C CA . LEU A 1 380 ? 25.845 -4.598 -25.523 1.00 98.38 380 LEU A CA 1
ATOM 2932 C C . LEU A 1 380 ? 26.050 -6.111 -25.600 1.00 98.38 380 LEU A C 1
ATOM 2934 O O . LEU A 1 380 ? 25.432 -6.817 -24.816 1.00 98.38 380 LEU A O 1
ATOM 2938 N N . ASP A 1 381 ? 26.928 -6.598 -26.478 1.00 98.12 381 ASP A N 1
ATOM 2939 C CA . ASP A 1 381 ? 27.269 -8.021 -26.554 1.00 98.12 381 ASP A CA 1
ATOM 2940 C C . ASP A 1 381 ? 27.883 -8.500 -25.222 1.00 98.12 381 ASP A C 1
ATOM 2942 O O . ASP A 1 381 ? 27.422 -9.487 -24.655 1.00 98.12 381 ASP A O 1
ATOM 2946 N N . LEU A 1 382 ? 28.829 -7.739 -24.650 1.00 98.31 382 LEU A N 1
ATOM 2947 C CA . LEU A 1 382 ? 29.418 -8.043 -23.336 1.00 98.31 382 LEU A CA 1
ATOM 2948 C C . LEU A 1 382 ? 28.398 -7.964 -22.190 1.00 98.31 382 LEU A C 1
ATOM 2950 O O . LEU A 1 382 ? 28.437 -8.789 -21.283 1.00 98.31 382 LEU A O 1
ATOM 2954 N N . LEU A 1 383 ? 27.486 -6.987 -22.217 1.00 98.44 383 LEU A N 1
ATOM 2955 C CA . LEU A 1 383 ? 26.412 -6.868 -21.228 1.00 98.44 383 LEU A CA 1
ATOM 2956 C C . LEU A 1 383 ? 25.445 -8.055 -21.305 1.00 98.44 383 LEU A C 1
ATOM 2958 O O . LEU A 1 383 ? 25.059 -8.583 -20.267 1.00 98.44 383 LEU A O 1
ATOM 2962 N N . ILE A 1 384 ? 25.045 -8.459 -22.514 1.00 98.44 384 ILE A N 1
ATOM 2963 C CA . ILE A 1 384 ? 24.129 -9.584 -22.737 1.00 98.44 384 ILE A CA 1
ATOM 2964 C C . ILE A 1 384 ? 24.756 -10.878 -22.227 1.00 98.44 384 ILE A C 1
ATOM 2966 O O . ILE A 1 384 ? 24.100 -11.601 -21.482 1.00 98.44 384 ILE A O 1
ATOM 2970 N N . ASP A 1 385 ? 26.008 -11.151 -22.599 1.00 98.25 385 ASP A N 1
ATOM 2971 C CA . ASP A 1 385 ? 26.719 -12.350 -22.153 1.00 98.25 385 ASP A CA 1
ATOM 2972 C C . ASP A 1 385 ? 26.860 -12.360 -20.622 1.00 98.25 385 ASP A C 1
ATOM 2974 O O . ASP A 1 385 ? 26.546 -13.359 -19.975 1.00 98.25 385 ASP A O 1
ATOM 2978 N N . HIS A 1 386 ? 27.229 -11.220 -20.028 1.00 98.25 386 HIS A N 1
ATOM 2979 C CA . HIS A 1 386 ? 27.355 -11.083 -18.576 1.00 98.25 386 HIS A CA 1
ATOM 2980 C C . HIS A 1 386 ? 26.026 -11.315 -17.848 1.00 98.25 386 HIS A C 1
ATOM 2982 O O . HIS A 1 386 ? 25.956 -12.115 -16.919 1.00 98.25 386 HIS A O 1
ATOM 2988 N N . LEU A 1 387 ? 24.942 -10.660 -18.272 1.00 98.19 387 LEU A N 1
ATOM 2989 C CA . LEU A 1 387 ? 23.619 -10.848 -17.665 1.00 98.19 387 LEU A CA 1
ATOM 2990 C C . LEU A 1 387 ? 23.098 -12.282 -17.845 1.00 98.19 387 LEU A C 1
ATOM 2992 O O . LEU A 1 387 ? 22.499 -12.831 -16.916 1.00 98.19 387 LEU A O 1
ATOM 2996 N N . ALA A 1 388 ? 23.385 -12.922 -18.982 1.00 97.69 388 ALA A N 1
ATOM 2997 C CA . ALA A 1 388 ? 23.029 -14.316 -19.226 1.00 97.69 388 ALA A CA 1
ATOM 2998 C C . ALA A 1 388 ? 23.757 -15.280 -18.272 1.00 97.69 388 ALA A C 1
ATOM 3000 O O . ALA A 1 388 ? 23.124 -16.208 -17.761 1.00 97.69 388 ALA A O 1
ATOM 3001 N N . ASP A 1 389 ? 25.033 -15.035 -17.956 1.00 97.00 389 ASP A N 1
ATOM 3002 C CA . ASP A 1 389 ? 25.789 -15.802 -16.950 1.00 97.00 389 ASP A CA 1
ATOM 3003 C C . ASP A 1 389 ? 25.178 -15.682 -15.538 1.00 97.00 389 ASP A C 1
ATOM 3005 O O . ASP A 1 389 ? 25.269 -16.605 -14.716 1.00 97.00 389 ASP A O 1
ATOM 3009 N N . TRP A 1 390 ? 24.492 -14.571 -15.266 1.00 97.12 390 TRP A N 1
ATOM 3010 C CA . TRP A 1 390 ? 23.722 -14.349 -14.042 1.00 97.12 390 TRP A CA 1
ATOM 3011 C C . TRP A 1 390 ? 22.290 -14.908 -14.084 1.00 97.12 390 TRP A C 1
ATOM 3013 O O . TRP A 1 390 ? 21.639 -14.972 -13.040 1.00 97.12 390 TRP A O 1
ATOM 3023 N N . GLY A 1 391 ? 21.827 -15.390 -15.241 1.00 96.56 391 GLY A N 1
ATOM 3024 C CA . GLY A 1 391 ? 20.497 -15.973 -15.438 1.00 96.56 391 GLY A CA 1
ATOM 3025 C C . GLY A 1 391 ? 19.436 -15.004 -15.966 1.00 96.56 391 GLY A C 1
ATOM 3026 O O . GLY A 1 391 ? 18.268 -15.379 -16.023 1.00 96.56 391 GLY A O 1
ATOM 3027 N N . PHE A 1 392 ? 19.820 -13.793 -16.373 1.00 97.56 392 PHE A N 1
ATOM 3028 C CA . PHE A 1 392 ? 18.917 -12.790 -16.934 1.00 97.56 392 PHE A CA 1
ATOM 3029 C C . PHE A 1 392 ? 18.995 -12.803 -18.462 1.00 97.56 392 PHE A C 1
ATOM 3031 O O . PHE A 1 392 ? 20.017 -12.455 -19.053 1.00 97.56 392 PHE A O 1
ATOM 3038 N N . ASP A 1 393 ? 17.908 -13.211 -19.115 1.00 96.50 393 ASP A N 1
ATOM 3039 C CA . ASP A 1 393 ? 17.806 -13.158 -20.575 1.00 96.50 393 ASP A CA 1
ATOM 3040 C C . ASP A 1 393 ? 17.326 -11.778 -21.072 1.00 96.50 393 ASP A C 1
ATOM 3042 O O . ASP A 1 393 ? 17.087 -10.851 -20.298 1.00 96.50 393 ASP A O 1
ATOM 3046 N N . LEU A 1 394 ? 17.155 -11.639 -22.390 1.00 97.00 394 LEU A N 1
ATOM 3047 C CA . LEU A 1 394 ? 16.724 -10.386 -23.026 1.00 97.00 394 LEU A CA 1
ATOM 3048 C C . LEU A 1 394 ? 15.323 -9.901 -22.601 1.00 97.00 394 LEU A C 1
ATOM 3050 O O . LEU A 1 394 ? 14.981 -8.765 -22.907 1.00 97.00 394 LEU A O 1
ATOM 3054 N N . ASN A 1 395 ? 14.517 -10.724 -21.924 1.00 95.38 395 ASN A N 1
ATOM 3055 C CA . ASN A 1 395 ? 13.213 -10.329 -21.382 1.00 95.38 395 ASN A CA 1
ATOM 3056 C C . ASN A 1 395 ? 13.302 -9.828 -19.931 1.00 95.38 395 ASN A C 1
ATOM 3058 O O . ASN A 1 395 ? 12.311 -9.328 -19.403 1.00 95.38 395 ASN A O 1
ATOM 3062 N N . HIS A 1 396 ? 14.463 -9.960 -19.285 1.00 96.81 396 HIS A N 1
ATOM 3063 C CA . HIS A 1 396 ? 14.672 -9.593 -17.883 1.00 96.81 396 HIS A CA 1
ATOM 3064 C C . HIS A 1 396 ? 15.482 -8.305 -17.715 1.00 96.81 396 HIS A C 1
ATOM 3066 O O . HIS A 1 396 ? 15.867 -7.951 -16.602 1.00 96.81 396 HIS A O 1
ATOM 3072 N N . PHE A 1 397 ? 15.737 -7.565 -18.795 1.00 98.12 397 PHE A N 1
ATOM 3073 C CA . PHE A 1 397 ? 16.280 -6.218 -18.684 1.00 98.12 397 PHE A CA 1
ATOM 3074 C C . PHE A 1 397 ? 15.834 -5.307 -19.825 1.00 98.12 397 PHE A C 1
ATOM 3076 O O . PHE A 1 397 ? 15.554 -5.756 -20.936 1.00 98.12 397 PHE A O 1
ATOM 3083 N N . ALA A 1 398 ? 15.799 -4.008 -19.545 1.00 98.50 398 ALA A N 1
ATOM 3084 C CA . ALA A 1 398 ? 15.551 -2.962 -20.525 1.00 98.50 398 ALA A CA 1
ATOM 3085 C C . ALA A 1 398 ? 16.518 -1.792 -20.318 1.00 98.50 398 ALA A C 1
ATOM 3087 O O . ALA A 1 398 ? 17.014 -1.551 -19.216 1.00 98.50 398 ALA A O 1
ATOM 3088 N N . LEU A 1 399 ? 16.788 -1.059 -21.393 1.00 98.62 399 LEU A N 1
ATOM 3089 C CA . LEU A 1 399 ? 17.594 0.156 -21.362 1.00 98.62 399 LEU A CA 1
ATOM 3090 C C . LEU A 1 399 ? 16.702 1.351 -21.010 1.00 98.62 399 LEU A C 1
ATOM 3092 O O . LEU A 1 399 ? 15.670 1.554 -21.652 1.00 98.62 399 LEU A O 1
ATOM 3096 N N . TYR A 1 400 ? 17.129 2.156 -20.037 1.00 97.88 400 TYR A N 1
ATOM 3097 C CA . TYR A 1 400 ? 16.445 3.366 -19.584 1.00 97.88 400 TYR A CA 1
ATOM 3098 C C . TYR A 1 400 ? 17.345 4.605 -19.762 1.00 97.88 400 TYR A C 1
ATOM 3100 O O . TYR A 1 400 ? 17.923 5.111 -18.801 1.00 97.88 400 TYR A O 1
ATOM 3108 N N . PRO A 1 401 ? 17.524 5.095 -21.003 1.00 96.06 401 PRO A N 1
ATOM 3109 C CA . PRO A 1 401 ? 18.554 6.086 -21.306 1.00 96.06 401 PRO A CA 1
ATOM 3110 C C . PRO A 1 401 ? 18.220 7.518 -20.873 1.00 96.06 401 PRO A C 1
ATOM 3112 O O . PRO A 1 401 ? 19.151 8.297 -20.665 1.00 96.06 401 PRO A O 1
ATOM 3115 N N . HIS A 1 402 ? 16.934 7.871 -20.770 1.00 94.50 402 HIS A N 1
ATOM 3116 C CA . HIS A 1 402 ? 16.459 9.220 -20.441 1.00 94.50 402 HIS A CA 1
ATOM 3117 C C . HIS A 1 402 ? 15.228 9.162 -19.539 1.00 94.50 402 HIS A C 1
ATOM 3119 O O . HIS A 1 402 ? 14.296 8.430 -19.852 1.00 94.50 402 HIS A O 1
ATOM 3125 N N . ASP A 1 403 ? 15.233 9.991 -18.497 1.00 94.81 403 ASP A N 1
ATOM 3126 C CA . ASP A 1 403 ? 14.147 10.185 -17.528 1.00 94.81 403 ASP A CA 1
ATOM 3127 C C . ASP A 1 403 ? 13.131 11.206 -18.065 1.00 94.81 403 ASP A C 1
ATOM 3129 O O . ASP A 1 403 ? 13.521 12.319 -18.430 1.00 94.81 403 ASP A O 1
ATOM 3133 N N . GLU A 1 404 ? 11.856 10.819 -18.179 1.00 94.56 404 GLU A N 1
ATOM 3134 C CA . GLU A 1 404 ? 10.734 11.648 -18.658 1.00 94.56 404 GLU A CA 1
ATOM 3135 C C . GLU A 1 404 ? 11.041 12.529 -19.905 1.00 94.56 404 GLU A C 1
ATOM 3137 O O . GLU A 1 404 ? 10.800 13.748 -19.909 1.00 94.56 404 GLU A O 1
ATOM 3142 N N . PRO A 1 405 ? 11.557 11.964 -21.019 1.00 96.25 405 PRO A N 1
ATOM 3143 C CA . PRO A 1 405 ? 12.112 12.742 -22.132 1.00 96.25 405 PRO A CA 1
ATOM 3144 C C . PRO A 1 405 ? 11.113 13.711 -22.781 1.00 96.25 405 PRO A C 1
ATOM 3146 O O . PRO A 1 405 ? 11.507 14.797 -23.213 1.00 96.25 405 PRO A O 1
ATOM 3149 N N . GLY A 1 406 ? 9.823 13.368 -22.842 1.00 94.00 406 GLY A N 1
ATOM 3150 C CA . GLY A 1 406 ? 8.808 14.259 -23.412 1.00 94.00 406 GLY A CA 1
ATOM 3151 C C . GLY A 1 406 ? 8.490 15.474 -22.529 1.00 94.00 406 GLY A C 1
ATOM 3152 O O . GLY A 1 406 ? 8.187 16.542 -23.062 1.00 94.00 406 GLY A O 1
ATOM 3153 N N . GLY A 1 407 ? 8.659 15.368 -21.205 1.00 91.94 407 GLY A N 1
ATOM 3154 C CA . GLY A 1 407 ? 8.575 16.503 -20.277 1.00 91.94 407 GLY A CA 1
ATOM 3155 C C . GLY A 1 407 ? 9.773 17.455 -20.383 1.00 91.94 407 GLY A C 1
ATOM 3156 O O . GLY A 1 407 ? 9.633 18.661 -20.172 1.00 91.94 407 GLY A O 1
ATOM 3157 N N . ILE A 1 408 ? 10.941 16.931 -20.771 1.00 94.06 408 ILE A N 1
ATOM 3158 C CA . ILE A 1 408 ? 12.166 17.709 -21.028 1.00 94.06 408 ILE A CA 1
ATOM 3159 C C . ILE A 1 408 ? 12.106 18.404 -22.399 1.00 94.06 408 ILE A C 1
ATOM 3161 O O . ILE A 1 408 ? 12.562 19.542 -22.551 1.00 94.06 408 ILE A O 1
ATOM 3165 N N . GLY A 1 409 ? 11.534 17.731 -23.401 1.00 96.12 409 GLY A N 1
ATOM 3166 C CA . GLY A 1 409 ? 11.255 18.263 -24.733 1.00 96.12 409 GLY A CA 1
ATOM 3167 C C . GLY A 1 409 ? 12.045 17.597 -25.865 1.00 96.12 409 GLY A C 1
ATOM 3168 O O . GLY A 1 409 ? 12.828 16.668 -25.669 1.00 96.12 409 GLY A O 1
ATOM 3169 N N . TRP A 1 410 ? 11.862 18.110 -27.088 1.00 97.62 410 TRP A N 1
ATOM 3170 C CA . TRP A 1 410 ? 12.315 17.480 -28.340 1.00 97.62 410 TRP A CA 1
ATOM 3171 C C . TRP A 1 410 ? 13.792 17.073 -28.400 1.00 97.62 410 TRP A C 1
ATOM 3173 O O . TRP A 1 410 ? 14.119 16.106 -29.077 1.00 97.62 410 TRP A O 1
ATOM 3183 N N . ASN A 1 411 ? 14.699 17.765 -27.706 1.00 96.00 411 ASN A N 1
ATOM 3184 C CA . ASN A 1 411 ? 16.110 17.369 -27.694 1.00 96.00 411 ASN A CA 1
ATOM 3185 C C . ASN A 1 411 ? 16.328 16.013 -27.001 1.00 96.00 411 ASN A C 1
ATOM 3187 O O . ASN A 1 411 ? 17.105 15.202 -27.501 1.00 96.00 411 ASN A O 1
ATOM 3191 N N . ALA A 1 412 ? 15.640 15.761 -25.882 1.00 96.12 412 ALA A N 1
ATOM 3192 C CA . ALA A 1 412 ? 15.713 14.483 -25.176 1.00 96.12 412 ALA A CA 1
ATOM 3193 C C . ALA A 1 412 ? 15.017 13.379 -25.984 1.00 96.12 412 ALA A C 1
ATOM 3195 O O . ALA A 1 412 ? 15.597 12.317 -26.193 1.00 96.12 412 ALA A O 1
ATOM 3196 N N . VAL A 1 413 ? 13.836 13.677 -26.542 1.00 97.94 413 VAL A N 1
ATOM 3197 C CA . VAL A 1 413 ? 13.100 12.769 -27.441 1.00 97.94 413 VAL A CA 1
ATOM 3198 C C . VAL A 1 413 ? 13.957 12.358 -28.641 1.00 97.94 413 VAL A C 1
ATOM 3200 O O . VAL A 1 413 ? 14.131 11.171 -28.890 1.00 97.94 413 VAL A O 1
ATOM 3203 N N . ASN A 1 414 ? 14.562 13.313 -29.353 1.00 96.94 414 ASN A N 1
ATOM 3204 C CA . ASN A 1 414 ? 15.418 13.013 -30.503 1.00 96.94 414 ASN A CA 1
ATOM 3205 C C . ASN A 1 414 ? 16.641 12.183 -30.095 1.00 96.94 414 ASN A C 1
ATOM 3207 O O . ASN A 1 414 ? 16.983 11.229 -30.787 1.00 96.94 414 ASN A O 1
ATOM 3211 N N . SER A 1 415 ? 17.269 12.498 -28.957 1.00 95.19 415 SER A N 1
ATOM 3212 C CA . SER A 1 415 ? 18.402 11.715 -28.455 1.00 95.19 415 SER A CA 1
ATOM 3213 C C . SER A 1 415 ? 18.012 10.272 -28.127 1.00 95.19 415 SER A C 1
ATOM 3215 O O . SER A 1 415 ? 18.781 9.363 -28.437 1.00 95.19 415 SER A O 1
ATOM 3217 N N . LEU A 1 416 ? 16.845 10.056 -27.514 1.00 97.00 416 LEU A N 1
ATOM 3218 C CA . LEU A 1 416 ? 16.298 8.728 -27.238 1.00 97.00 416 LEU A CA 1
ATOM 3219 C C . LEU A 1 416 ? 16.000 7.970 -28.538 1.00 97.00 416 LEU A C 1
ATOM 3221 O O . LEU A 1 416 ? 16.391 6.814 -28.669 1.00 97.00 416 LEU A O 1
ATOM 3225 N N . VAL A 1 417 ? 15.361 8.619 -29.514 1.00 97.62 417 VAL A N 1
ATOM 3226 C CA . VAL A 1 417 ? 15.033 8.010 -30.812 1.00 97.62 417 VAL A CA 1
ATOM 3227 C C . VAL A 1 417 ? 16.298 7.613 -31.571 1.00 97.62 417 VAL A C 1
ATOM 3229 O O . VAL A 1 417 ? 16.392 6.485 -32.052 1.00 97.62 417 VAL A O 1
ATOM 3232 N N . GLU A 1 418 ? 17.294 8.497 -31.654 1.00 96.75 418 GLU A N 1
ATOM 3233 C CA . GLU A 1 418 ? 18.569 8.194 -32.311 1.00 96.75 418 GLU A CA 1
ATOM 3234 C C . GLU A 1 418 ? 19.292 7.024 -31.623 1.00 96.75 418 GLU A C 1
ATOM 3236 O O . GLU A 1 418 ? 19.758 6.107 -32.303 1.00 96.75 418 GLU A O 1
ATOM 3241 N N . PHE A 1 419 ? 19.338 7.013 -30.285 1.00 97.44 419 PHE A N 1
ATOM 3242 C CA . PHE A 1 419 ? 19.900 5.907 -29.507 1.00 97.44 419 PHE A CA 1
ATOM 3243 C C . PHE A 1 419 ? 19.156 4.592 -29.773 1.00 97.44 419 PHE A C 1
ATOM 3245 O O . PHE A 1 419 ? 19.770 3.593 -30.153 1.00 97.44 419 PHE A O 1
ATOM 3252 N N . GLY A 1 420 ? 17.828 4.602 -29.652 1.00 97.62 420 GLY A N 1
ATOM 3253 C CA . GLY A 1 420 ? 16.981 3.434 -29.860 1.00 97.62 420 GLY A CA 1
ATOM 3254 C C . GLY A 1 420 ? 17.100 2.862 -31.269 1.00 97.62 420 GLY A C 1
ATOM 3255 O O . GLY A 1 420 ? 17.221 1.652 -31.431 1.00 97.62 420 GLY A O 1
ATOM 3256 N N . GLN A 1 421 ? 17.187 3.705 -32.301 1.00 97.88 421 GLN A N 1
ATOM 3257 C CA . GLN A 1 421 ? 17.394 3.244 -33.676 1.00 97.88 421 GLN A CA 1
ATOM 3258 C C . GLN A 1 421 ? 18.719 2.491 -33.841 1.00 97.88 421 GLN A C 1
ATOM 3260 O O . GLN A 1 421 ? 18.769 1.501 -34.575 1.00 97.88 421 GLN A O 1
ATOM 3265 N N . VAL A 1 422 ? 19.791 2.945 -33.183 1.00 97.94 422 VAL A N 1
ATOM 3266 C CA . VAL A 1 422 ? 21.080 2.235 -33.176 1.00 97.94 422 VAL A CA 1
ATOM 3267 C C . VAL A 1 422 ? 20.932 0.898 -32.445 1.00 97.94 422 VAL A C 1
ATOM 3269 O O . VAL A 1 422 ? 21.314 -0.135 -32.994 1.00 97.94 422 VAL A O 1
ATOM 3272 N N . VAL A 1 423 ? 20.310 0.887 -31.261 1.00 98.00 423 VAL A N 1
ATOM 3273 C CA . VAL A 1 423 ? 20.069 -0.343 -30.485 1.00 98.00 423 VAL A CA 1
ATOM 3274 C C . VAL A 1 423 ? 19.274 -1.366 -31.298 1.00 98.00 423 VAL A C 1
ATOM 3276 O O . VAL A 1 423 ? 19.697 -2.515 -31.402 1.00 98.00 423 VAL A O 1
ATOM 3279 N N . LYS A 1 424 ? 18.184 -0.961 -31.960 1.00 97.81 424 LYS A N 1
ATOM 3280 C CA . LYS A 1 424 ? 17.352 -1.868 -32.767 1.00 97.81 424 LYS A CA 1
ATOM 3281 C C . LYS A 1 424 ? 18.079 -2.429 -33.995 1.00 97.81 424 LYS A C 1
ATOM 3283 O O . LYS A 1 424 ? 17.802 -3.560 -34.389 1.00 97.81 424 LYS A O 1
ATOM 3288 N N . ARG A 1 425 ? 19.037 -1.695 -34.582 1.00 97.50 425 ARG A N 1
ATOM 3289 C CA . ARG A 1 425 ? 19.935 -2.231 -35.630 1.00 97.50 425 ARG A CA 1
ATOM 3290 C C . ARG A 1 425 ? 20.962 -3.216 -35.078 1.00 97.50 425 ARG A C 1
ATOM 3292 O O . ARG A 1 425 ? 21.345 -4.156 -35.777 1.00 97.50 425 ARG A O 1
ATOM 3299 N N . ILE A 1 426 ? 21.428 -3.001 -33.849 1.00 97.81 426 ILE A N 1
ATOM 3300 C CA . ILE A 1 426 ? 22.367 -3.901 -33.177 1.00 97.81 426 ILE A CA 1
ATOM 3301 C C . ILE A 1 426 ? 21.680 -5.214 -32.820 1.00 97.81 426 ILE A C 1
ATOM 3303 O O . ILE A 1 426 ? 22.140 -6.273 -33.253 1.00 97.81 426 ILE A O 1
ATOM 3307 N N . ASN A 1 427 ? 20.584 -5.125 -32.069 1.00 97.75 427 ASN A N 1
ATOM 3308 C CA . ASN A 1 427 ? 19.773 -6.245 -31.630 1.00 97.75 427 ASN A CA 1
ATOM 3309 C C . ASN A 1 427 ? 18.316 -5.778 -31.425 1.00 97.75 427 ASN A C 1
ATOM 3311 O O . ASN A 1 427 ? 18.020 -5.113 -30.431 1.00 97.75 427 ASN A O 1
ATOM 3315 N N . PRO A 1 428 ? 17.377 -6.148 -32.317 1.00 97.00 428 PRO A N 1
ATOM 3316 C CA . PRO A 1 428 ? 15.991 -5.685 -32.238 1.00 97.00 428 PRO A CA 1
ATOM 3317 C C . PRO A 1 428 ? 15.220 -6.223 -31.024 1.00 97.00 428 PRO A C 1
ATOM 3319 O O . PRO A 1 428 ? 14.139 -5.720 -30.739 1.00 97.00 428 PRO A O 1
ATOM 3322 N N . LYS A 1 429 ? 15.752 -7.233 -30.319 1.00 97.50 429 LYS A N 1
ATOM 3323 C CA . LYS A 1 429 ? 15.129 -7.815 -29.121 1.00 97.50 429 LYS A CA 1
ATOM 3324 C C . LYS A 1 429 ? 15.462 -7.071 -27.828 1.00 97.50 429 LYS A C 1
ATOM 3326 O O . LYS A 1 429 ? 14.850 -7.368 -26.813 1.00 97.50 429 LYS A O 1
ATOM 3331 N N . LEU A 1 430 ? 16.444 -6.166 -27.836 1.00 98.00 430 LEU A N 1
ATOM 3332 C CA . LEU A 1 430 ? 16.742 -5.354 -26.657 1.00 98.00 430 LEU A CA 1
ATOM 3333 C C . LEU A 1 430 ? 15.590 -4.388 -26.402 1.00 98.00 430 LEU A C 1
ATOM 3335 O O . LEU A 1 430 ? 15.209 -3.640 -27.306 1.00 98.00 430 LEU A O 1
ATOM 3339 N N . MET A 1 431 ? 15.064 -4.415 -25.180 1.00 98.31 431 MET A N 1
ATOM 3340 C CA . MET A 1 431 ? 13.944 -3.576 -24.779 1.00 98.31 431 MET A CA 1
ATOM 3341 C C . MET A 1 431 ? 14.412 -2.173 -24.393 1.00 98.31 431 MET A C 1
ATOM 3343 O O . MET A 1 431 ? 15.436 -2.017 -23.722 1.00 98.31 431 MET A O 1
ATOM 3347 N N . LEU A 1 432 ? 13.651 -1.155 -24.785 1.00 98.31 432 LEU A N 1
ATOM 3348 C CA . LEU A 1 432 ? 13.786 0.213 -24.299 1.00 98.31 432 LEU A CA 1
ATOM 3349 C C . LEU A 1 432 ? 12.559 0.603 -23.478 1.00 98.31 432 LEU A C 1
ATOM 3351 O O . LEU A 1 432 ? 11.416 0.355 -23.869 1.00 98.31 432 LEU A O 1
ATOM 3355 N N . TYR A 1 433 ? 12.834 1.245 -22.350 1.00 98.12 433 TYR A N 1
ATOM 3356 C CA . TYR A 1 433 ? 11.848 1.777 -21.424 1.00 98.12 433 TYR A CA 1
ATOM 3357 C C . TYR A 1 433 ? 11.747 3.296 -21.572 1.00 98.12 433 TYR A C 1
ATOM 3359 O O . TYR A 1 433 ? 12.762 3.982 -21.724 1.00 98.12 433 TYR A O 1
ATOM 3367 N N . VAL A 1 434 ? 10.525 3.818 -21.473 1.00 96.50 434 VAL A N 1
ATOM 3368 C CA . VAL A 1 434 ? 10.267 5.251 -21.328 1.00 96.50 434 VAL A CA 1
ATOM 3369 C C . VAL A 1 434 ? 9.137 5.499 -20.336 1.00 96.50 434 VAL A C 1
ATOM 3371 O O . VAL A 1 434 ? 8.139 4.772 -20.304 1.00 96.50 434 VAL A O 1
ATOM 3374 N N . ASP A 1 435 ? 9.275 6.560 -19.557 1.00 95.19 435 ASP A N 1
ATOM 3375 C CA . ASP A 1 435 ? 8.246 7.087 -18.677 1.00 95.19 435 ASP A CA 1
ATOM 3376 C C . ASP A 1 435 ? 7.895 8.546 -18.997 1.00 95.19 435 ASP A C 1
ATOM 3378 O O . ASP A 1 435 ? 8.480 9.199 -19.868 1.00 95.19 435 ASP A O 1
ATOM 3382 N N . GLY A 1 436 ? 6.876 9.045 -18.304 1.00 89.88 436 GLY A N 1
ATOM 3383 C CA . GLY A 1 436 ? 6.436 10.429 -18.406 1.00 89.88 436 GLY A CA 1
ATOM 3384 C C . GLY A 1 436 ? 5.444 10.697 -19.541 1.00 89.88 436 GLY A C 1
ATOM 3385 O O . GLY A 1 436 ? 4.829 9.800 -20.121 1.00 89.88 436 GLY A O 1
ATOM 3386 N N . GLY A 1 437 ? 5.220 11.987 -19.791 1.00 87.50 437 GLY A N 1
ATOM 3387 C CA . GLY A 1 437 ? 4.284 12.491 -20.798 1.00 87.50 437 GLY A CA 1
ATOM 3388 C C . GLY A 1 437 ? 4.987 13.112 -22.004 1.00 87.50 437 GLY A C 1
ATOM 3389 O O . GLY A 1 437 ? 6.210 13.188 -22.062 1.00 87.50 437 GLY A O 1
ATOM 3390 N N . GLY A 1 438 ? 4.201 13.611 -22.954 1.00 92.19 438 GLY A N 1
ATOM 3391 C CA . GLY A 1 438 ? 4.688 14.300 -24.147 1.00 92.19 438 GLY A CA 1
ATOM 3392 C C . GLY A 1 438 ? 3.537 14.734 -25.049 1.00 92.19 438 GLY A C 1
ATOM 3393 O O . GLY A 1 438 ? 2.374 14.438 -24.777 1.00 92.19 438 GLY A O 1
ATOM 3394 N N . GLU A 1 439 ? 3.861 15.445 -26.123 1.00 94.94 439 GLU A N 1
ATOM 3395 C CA . GLU A 1 439 ? 2.908 15.715 -27.203 1.00 94.94 439 GLU A CA 1
ATOM 3396 C C . GLU A 1 439 ? 2.785 14.479 -28.103 1.00 94.94 439 GLU A C 1
ATOM 3398 O O . GLU A 1 439 ? 3.728 13.689 -28.217 1.00 94.94 439 GLU A O 1
ATOM 3403 N N . ARG A 1 440 ? 1.644 14.314 -28.778 1.00 96.19 440 ARG A N 1
ATOM 3404 C CA . ARG A 1 440 ? 1.396 13.207 -29.714 1.00 96.19 440 ARG A CA 1
ATOM 3405 C C . ARG A 1 440 ? 2.573 12.938 -30.656 1.00 96.19 440 ARG A C 1
ATOM 3407 O O . ARG A 1 440 ? 2.988 11.792 -30.794 1.00 96.19 440 ARG A O 1
ATOM 3414 N N . GLU A 1 441 ? 3.118 13.970 -31.292 1.00 97.94 441 GLU A N 1
ATOM 3415 C CA . GLU A 1 441 ? 4.206 13.840 -32.264 1.00 97.94 441 GLU A CA 1
ATOM 3416 C C . GLU A 1 441 ? 5.487 13.275 -31.628 1.00 97.94 441 GLU A C 1
ATOM 3418 O O . GLU A 1 441 ? 6.257 12.584 -32.295 1.00 97.94 441 GLU A O 1
ATOM 3423 N N . MET A 1 442 ? 5.722 13.531 -30.336 1.00 97.88 442 MET A N 1
ATOM 3424 C CA . MET A 1 442 ? 6.849 12.947 -29.603 1.00 97.88 442 MET A CA 1
ATOM 3425 C C . MET A 1 442 ? 6.639 11.449 -29.382 1.00 97.88 442 MET A C 1
ATOM 3427 O O . MET A 1 442 ? 7.566 10.668 -29.589 1.00 97.88 442 MET A O 1
ATOM 3431 N N . PHE A 1 443 ? 5.422 11.036 -29.013 1.00 96.62 443 PHE A N 1
ATOM 3432 C CA . PHE A 1 443 ? 5.073 9.619 -28.896 1.00 96.62 443 PHE A CA 1
ATOM 3433 C C . PHE A 1 443 ? 5.210 8.896 -30.239 1.00 96.62 443 PHE A C 1
ATOM 3435 O O . PHE A 1 443 ? 5.822 7.833 -30.296 1.00 96.62 443 PHE A O 1
ATOM 3442 N N . GLU A 1 444 ? 4.728 9.497 -31.332 1.00 97.69 444 GLU A N 1
ATOM 3443 C CA . GLU A 1 444 ? 4.874 8.941 -32.686 1.00 97.69 444 GLU A CA 1
ATOM 3444 C C . GLU A 1 444 ? 6.349 8.787 -33.090 1.00 97.69 444 GLU A C 1
ATOM 3446 O O . GLU A 1 444 ? 6.712 7.811 -33.746 1.00 97.69 444 GLU A O 1
ATOM 3451 N N . ALA A 1 445 ? 7.214 9.722 -32.682 1.00 98.00 445 ALA A N 1
ATOM 3452 C CA . ALA A 1 445 ? 8.648 9.640 -32.945 1.00 98.00 445 ALA A CA 1
ATOM 3453 C C . ALA A 1 445 ? 9.337 8.516 -32.149 1.00 98.00 445 ALA A C 1
ATOM 3455 O O . ALA A 1 445 ? 10.248 7.874 -32.675 1.00 98.00 445 ALA A O 1
ATOM 3456 N N . MET A 1 446 ? 8.914 8.281 -30.903 1.00 97.81 446 MET A N 1
ATOM 3457 C CA . MET A 1 446 ? 9.478 7.255 -30.015 1.00 97.81 446 MET A CA 1
ATOM 3458 C C . MET A 1 446 ? 8.966 5.841 -30.315 1.00 97.81 446 MET A C 1
ATOM 3460 O O . MET A 1 446 ? 9.720 4.887 -30.143 1.00 97.81 446 MET A O 1
ATOM 3464 N N . ALA A 1 447 ? 7.736 5.694 -30.813 1.00 97.06 447 ALA A N 1
ATOM 3465 C CA . ALA A 1 447 ? 7.093 4.393 -31.016 1.00 97.06 447 ALA A CA 1
ATOM 3466 C C . ALA A 1 447 ? 7.940 3.333 -31.742 1.00 97.06 447 ALA A C 1
ATOM 3468 O O . ALA A 1 447 ? 8.063 2.228 -31.229 1.00 97.06 447 ALA A O 1
ATOM 3469 N N . PRO A 1 448 ? 8.671 3.642 -32.831 1.00 96.38 448 PRO A N 1
ATOM 3470 C CA . PRO A 1 448 ? 9.471 2.631 -33.522 1.00 96.38 448 PRO A CA 1
ATOM 3471 C C . PRO A 1 448 ? 10.605 1.996 -32.697 1.00 96.38 448 PRO A C 1
ATOM 3473 O O . PRO A 1 448 ? 11.237 1.054 -33.183 1.00 96.38 448 PRO A O 1
ATOM 3476 N N . VAL A 1 449 ? 10.944 2.544 -31.523 1.00 97.38 449 VAL A N 1
ATOM 3477 C CA . VAL A 1 449 ? 12.088 2.097 -30.716 1.00 97.38 449 VAL A CA 1
ATOM 3478 C C . VAL A 1 449 ? 11.745 1.704 -29.282 1.00 97.38 449 VAL A C 1
ATOM 3480 O O . VAL A 1 449 ? 12.612 1.116 -28.641 1.00 97.38 449 VAL A O 1
ATOM 3483 N N . ILE A 1 450 ? 10.551 2.020 -28.778 1.00 97.88 450 ILE A N 1
ATOM 3484 C CA . ILE A 1 450 ? 10.151 1.756 -27.389 1.00 97.88 450 ILE A CA 1
ATOM 3485 C C . ILE A 1 450 ? 9.429 0.416 -27.282 1.00 97.88 450 ILE A C 1
ATOM 3487 O O . ILE A 1 450 ? 8.651 0.055 -28.153 1.00 97.88 450 ILE A O 1
ATOM 3491 N N . ASP A 1 451 ? 9.681 -0.312 -26.194 1.00 98.00 451 ASP A N 1
ATOM 3492 C CA . ASP A 1 451 ? 9.024 -1.592 -25.906 1.00 98.00 451 ASP A CA 1
ATOM 3493 C C . ASP A 1 451 ? 8.231 -1.553 -24.597 1.00 98.00 451 ASP A C 1
ATOM 3495 O O . ASP A 1 451 ? 7.299 -2.339 -24.430 1.00 98.00 451 ASP A O 1
ATOM 3499 N N . ILE A 1 452 ? 8.596 -0.663 -23.665 1.00 98.31 452 ILE A N 1
ATOM 3500 C CA . ILE A 1 452 ? 7.907 -0.473 -22.386 1.00 98.31 452 ILE A CA 1
ATOM 3501 C C . ILE A 1 452 ? 7.508 0.994 -22.240 1.00 98.31 452 ILE A C 1
ATOM 3503 O O . ILE A 1 452 ? 8.356 1.874 -22.085 1.00 98.31 452 ILE A O 1
ATOM 3507 N N . TRP A 1 453 ? 6.201 1.231 -22.254 1.00 97.81 453 TRP A N 1
ATOM 3508 C CA . TRP A 1 453 ? 5.582 2.536 -22.077 1.00 97.81 453 TRP A CA 1
ATOM 3509 C C . TRP A 1 453 ? 5.068 2.704 -20.654 1.00 97.81 453 TRP A C 1
ATOM 3511 O O . TRP A 1 453 ? 4.244 1.911 -20.200 1.00 97.81 453 TRP A O 1
ATOM 3521 N N . THR A 1 454 ? 5.474 3.780 -19.982 1.00 97.12 454 THR A N 1
ATOM 3522 C CA . THR A 1 454 ? 5.068 4.056 -18.596 1.00 97.12 454 THR A CA 1
ATOM 3523 C C . THR A 1 454 ? 4.503 5.477 -18.445 1.00 97.12 454 THR A C 1
ATOM 3525 O O . THR A 1 454 ? 5.122 6.339 -17.818 1.00 97.12 454 THR A O 1
ATOM 3528 N N . PRO A 1 455 ? 3.321 5.768 -19.024 1.00 95.38 455 PRO A N 1
ATOM 3529 C CA . PRO A 1 455 ? 2.659 7.057 -18.844 1.00 95.38 455 PRO A CA 1
ATOM 3530 C C . PRO A 1 455 ? 2.184 7.254 -17.396 1.00 95.38 455 PRO A C 1
ATOM 3532 O O . PRO A 1 455 ? 2.178 6.327 -16.578 1.00 95.38 455 PRO A O 1
ATOM 3535 N N . SER A 1 456 ? 1.699 8.459 -17.079 1.00 92.94 456 SER A N 1
ATOM 3536 C CA . SER A 1 456 ? 1.026 8.686 -15.796 1.00 92.94 456 SER A CA 1
ATOM 3537 C C . SER A 1 456 ? -0.141 7.710 -15.620 1.00 92.94 456 SER A C 1
ATOM 3539 O O . SER A 1 456 ? -0.932 7.523 -16.545 1.00 92.94 456 SER A O 1
ATOM 3541 N N . ILE A 1 457 ? -0.329 7.163 -14.414 1.00 93.12 457 ILE A N 1
ATOM 3542 C CA . ILE A 1 457 ? -1.475 6.296 -14.100 1.00 93.12 457 ILE A CA 1
ATOM 3543 C C . ILE A 1 457 ? -2.803 6.954 -14.482 1.00 93.12 457 ILE A C 1
ATOM 3545 O O . ILE A 1 457 ? -3.701 6.297 -14.990 1.00 93.12 457 ILE A O 1
ATOM 3549 N N . THR A 1 458 ? -2.914 8.276 -14.345 1.00 89.38 458 THR A N 1
ATOM 3550 C CA . THR A 1 458 ? -4.137 9.011 -14.698 1.00 89.38 458 THR A CA 1
ATOM 3551 C C . THR A 1 458 ? -4.451 9.016 -16.197 1.00 89.38 458 THR A C 1
ATOM 3553 O O . THR A 1 458 ? -5.628 9.116 -16.552 1.00 89.38 458 THR A O 1
ATOM 3556 N N . MET A 1 459 ? -3.441 8.837 -17.057 1.00 92.19 459 MET A N 1
ATOM 3557 C CA . MET A 1 459 ? -3.595 8.761 -18.513 1.00 92.19 459 MET A CA 1
ATOM 3558 C C . MET A 1 459 ? -4.171 7.421 -18.971 1.00 92.19 459 MET A C 1
ATOM 3560 O O . MET A 1 459 ? -4.748 7.353 -20.049 1.00 92.19 459 MET A O 1
ATOM 3564 N N . LEU A 1 460 ? -4.086 6.351 -18.168 1.00 93.50 460 LEU A N 1
ATOM 3565 C CA . LEU A 1 460 ? -4.538 5.022 -18.598 1.00 93.50 460 LEU A CA 1
ATOM 3566 C C . LEU A 1 460 ? -6.007 5.001 -19.045 1.00 93.50 460 LEU A C 1
ATOM 3568 O O . LEU A 1 460 ? -6.344 4.314 -20.005 1.00 93.50 460 LEU A O 1
ATOM 3572 N N . ARG A 1 461 ? -6.891 5.770 -18.405 1.00 91.38 461 ARG A N 1
ATOM 3573 C CA . ARG A 1 461 ? -8.309 5.835 -18.809 1.00 91.38 461 ARG A CA 1
ATOM 3574 C C . ARG A 1 461 ? -8.582 6.766 -19.990 1.00 91.38 461 ARG A C 1
ATOM 3576 O O . ARG A 1 461 ? -9.720 6.847 -20.445 1.00 91.38 461 ARG A O 1
ATOM 3583 N N . GLU A 1 462 ? -7.604 7.568 -20.393 1.00 90.75 462 GLU A N 1
ATOM 3584 C CA . GLU A 1 462 ? -7.813 8.637 -21.358 1.00 90.75 462 GLU A CA 1
ATOM 3585 C C . GLU A 1 462 ? -7.869 8.087 -22.785 1.00 90.75 462 GLU A C 1
ATOM 3587 O O . GLU A 1 462 ? -7.037 7.283 -23.196 1.00 90.75 462 GLU A O 1
ATOM 3592 N N . ASP A 1 463 ? -8.842 8.568 -23.560 1.00 91.38 463 ASP A N 1
ATOM 3593 C CA . ASP A 1 463 ? -8.918 8.358 -25.010 1.00 91.38 463 ASP A CA 1
ATOM 3594 C C . ASP A 1 463 ? -8.310 9.568 -25.740 1.00 91.38 463 ASP A C 1
ATOM 3596 O O . ASP A 1 463 ? -8.962 10.297 -26.495 1.00 91.38 463 ASP A O 1
ATOM 3600 N N . THR A 1 464 ? -7.053 9.865 -25.412 1.00 93.75 464 THR A N 1
ATOM 3601 C CA . THR A 1 464 ? -6.291 10.962 -26.017 1.00 93.75 464 THR A CA 1
ATOM 3602 C C . THR A 1 464 ? -5.558 10.487 -27.274 1.00 93.75 464 THR A C 1
ATOM 3604 O O . THR A 1 464 ? -5.299 9.292 -27.441 1.00 93.75 464 THR A O 1
ATOM 3607 N N . PRO A 1 465 ? -5.232 11.387 -28.224 1.00 94.88 465 PRO A N 1
ATOM 3608 C CA . PRO A 1 465 ? -4.356 11.047 -29.345 1.00 94.88 465 PRO A CA 1
ATOM 3609 C C . PRO A 1 465 ? -3.032 10.402 -28.909 1.00 94.88 465 PRO A C 1
ATOM 3611 O O . PRO A 1 465 ? -2.587 9.462 -29.553 1.00 94.88 465 PRO A O 1
ATOM 3614 N N . GLU A 1 466 ? -2.451 10.862 -27.804 1.00 94.44 466 GLU A N 1
ATOM 3615 C CA . GLU A 1 466 ? -1.216 10.357 -27.203 1.00 94.44 466 GLU A CA 1
ATOM 3616 C C . GLU A 1 466 ? -1.365 8.901 -26.745 1.00 94.44 466 GLU A C 1
ATOM 3618 O O . GLU A 1 466 ? -0.604 8.032 -27.165 1.00 94.44 466 GLU A O 1
ATOM 3623 N N . MET A 1 467 ? -2.394 8.606 -25.942 1.00 95.62 467 MET A N 1
ATOM 3624 C CA . MET A 1 467 ? -2.637 7.242 -25.462 1.00 95.62 467 MET A CA 1
ATOM 3625 C C . MET A 1 467 ? -2.997 6.275 -26.589 1.00 95.62 467 MET A C 1
ATOM 3627 O O . MET A 1 467 ? -2.696 5.088 -26.485 1.00 95.62 467 MET A O 1
ATOM 3631 N N . ARG A 1 468 ? -3.607 6.755 -27.680 1.00 95.62 468 ARG A N 1
ATOM 3632 C CA . ARG A 1 468 ? -3.845 5.920 -28.866 1.00 95.62 468 ARG A CA 1
ATOM 3633 C C . ARG A 1 468 ? -2.545 5.472 -29.524 1.00 95.62 468 ARG A C 1
ATOM 3635 O O . ARG A 1 468 ? -2.454 4.298 -29.854 1.00 95.62 468 ARG A O 1
ATOM 3642 N N . VAL A 1 469 ? -1.534 6.340 -29.625 1.00 95.94 469 VAL A N 1
ATOM 3643 C CA . VAL A 1 469 ? -0.206 5.947 -30.138 1.00 95.94 469 VAL A CA 1
ATOM 3644 C C . VAL A 1 469 ? 0.384 4.822 -29.288 1.00 95.94 469 VAL A C 1
ATOM 3646 O O . VAL A 1 469 ? 0.756 3.786 -29.826 1.00 95.94 469 VAL A O 1
ATOM 3649 N N . ILE A 1 470 ? 0.388 4.990 -27.962 1.00 94.94 470 ILE A N 1
ATOM 3650 C CA . ILE A 1 470 ? 0.921 3.991 -27.021 1.00 94.94 470 ILE A CA 1
ATOM 3651 C C . ILE A 1 470 ? 0.185 2.646 -27.153 1.00 94.94 470 ILE A C 1
ATOM 3653 O O . ILE A 1 470 ? 0.808 1.588 -27.184 1.00 94.94 470 ILE A O 1
ATOM 3657 N N . ARG A 1 471 ? -1.150 2.669 -27.242 1.00 94.62 471 ARG A N 1
ATOM 3658 C CA . ARG A 1 471 ? -1.971 1.449 -27.334 1.00 94.62 471 ARG A CA 1
ATOM 3659 C C . ARG A 1 471 ? -1.868 0.752 -28.693 1.00 94.62 471 ARG A C 1
ATOM 3661 O O . ARG A 1 471 ? -1.984 -0.469 -28.744 1.00 94.62 471 ARG A O 1
ATOM 3668 N N . GLU A 1 472 ? -1.693 1.505 -29.777 1.00 94.06 472 GLU A N 1
ATOM 3669 C CA . GLU A 1 472 ? -1.574 0.971 -31.141 1.00 94.06 472 GLU A CA 1
ATOM 3670 C C . GLU A 1 472 ? -0.177 0.407 -31.440 1.00 94.06 472 GLU A C 1
ATOM 3672 O O . GLU A 1 472 ? -0.071 -0.522 -32.240 1.00 94.06 472 GLU A O 1
ATOM 3677 N N . ASP A 1 473 ? 0.868 0.929 -30.792 1.00 91.38 473 ASP A N 1
ATOM 3678 C CA . ASP A 1 473 ? 2.255 0.459 -30.920 1.00 91.38 473 ASP A CA 1
ATOM 3679 C C . ASP A 1 473 ? 2.422 -1.016 -30.501 1.00 91.38 473 ASP A C 1
ATOM 3681 O O . ASP A 1 473 ? 3.119 -1.790 -31.158 1.00 91.38 473 ASP A O 1
ATOM 3685 N N . GLY A 1 474 ? 1.696 -1.439 -29.460 1.00 83.12 474 GLY A N 1
ATOM 3686 C CA . GLY A 1 474 ? 1.627 -2.838 -29.029 1.00 83.12 474 GLY A CA 1
ATOM 3687 C C . GLY A 1 474 ? 2.755 -3.292 -28.096 1.00 83.12 474 GLY A C 1
ATOM 3688 O O . GLY A 1 474 ? 2.833 -4.485 -27.792 1.00 83.12 474 GLY A O 1
ATOM 3689 N N . GLY A 1 475 ? 3.603 -2.369 -27.627 1.00 88.81 475 GLY A N 1
ATOM 3690 C CA . GLY A 1 475 ? 4.544 -2.606 -26.532 1.00 88.81 475 GLY A CA 1
ATOM 3691 C C . GLY A 1 475 ? 3.859 -2.888 -25.186 1.00 88.81 475 GLY A C 1
ATOM 3692 O O . GLY A 1 475 ? 2.635 -2.825 -25.041 1.00 88.81 475 GLY A O 1
ATOM 3693 N N . MET A 1 476 ? 4.658 -3.200 -24.167 1.00 95.75 476 MET A N 1
ATOM 3694 C CA . MET A 1 476 ? 4.170 -3.337 -22.795 1.00 95.75 476 MET A CA 1
ATOM 3695 C C . MET A 1 476 ? 3.692 -1.984 -22.269 1.00 95.75 476 MET A C 1
ATOM 3697 O O . MET A 1 476 ? 4.413 -0.992 -22.341 1.00 95.75 476 MET A O 1
ATOM 3701 N N . LEU A 1 477 ? 2.489 -1.963 -21.696 1.00 97.56 477 LEU A N 1
ATOM 3702 C CA . LEU A 1 477 ? 1.922 -0.785 -21.053 1.00 97.56 477 LEU A CA 1
ATOM 3703 C C . LEU A 1 477 ? 1.999 -0.938 -19.537 1.00 97.56 477 LEU A C 1
ATOM 3705 O O . LEU A 1 477 ? 1.312 -1.775 -18.954 1.00 97.56 477 LEU A O 1
ATOM 3709 N N . TRP A 1 478 ? 2.816 -0.118 -18.896 1.00 97.69 478 TRP A N 1
ATOM 3710 C CA . TRP A 1 478 ? 2.824 0.074 -17.451 1.00 97.69 478 TRP A CA 1
ATOM 3711 C C . TRP A 1 478 ? 2.210 1.435 -17.116 1.00 97.69 478 TRP A C 1
ATOM 3713 O O . TRP A 1 478 ? 1.574 2.086 -17.946 1.00 97.69 478 TRP A O 1
ATOM 3723 N N . SER A 1 479 ? 2.359 1.872 -15.875 1.00 95.88 479 SER A N 1
ATOM 3724 C CA . SER A 1 479 ? 1.975 3.208 -15.450 1.00 95.88 479 SER A CA 1
ATOM 3725 C C . SER A 1 479 ? 2.821 3.671 -14.283 1.00 95.88 479 SER A C 1
ATOM 3727 O O . SER A 1 479 ? 3.415 2.858 -13.579 1.00 95.88 479 SER A O 1
ATOM 3729 N N . TYR A 1 480 ? 2.851 4.977 -14.067 1.00 93.69 480 TYR A N 1
ATOM 3730 C CA . TYR A 1 480 ? 3.616 5.592 -12.997 1.00 93.69 480 TYR A CA 1
ATOM 3731 C C . TYR A 1 480 ? 2.837 6.721 -12.325 1.00 93.69 480 TYR A C 1
ATOM 3733 O O . TYR A 1 480 ? 2.092 7.455 -12.978 1.00 93.69 480 TYR A O 1
ATOM 3741 N N . ASP A 1 481 ? 2.996 6.875 -11.013 1.00 91.88 481 ASP A N 1
ATOM 3742 C CA . ASP A 1 481 ? 2.430 7.997 -10.272 1.00 91.88 481 ASP A CA 1
ATOM 3743 C C . ASP A 1 481 ? 3.490 8.752 -9.459 1.00 91.88 481 ASP A C 1
ATOM 3745 O O . ASP A 1 481 ? 3.973 8.288 -8.425 1.00 91.88 481 ASP A O 1
ATOM 3749 N N . CYS A 1 482 ? 3.809 9.959 -9.926 1.00 86.50 482 CYS A N 1
ATOM 3750 C CA . CYS A 1 482 ? 4.568 10.982 -9.202 1.00 86.50 482 CYS A CA 1
ATOM 3751 C C . CYS A 1 482 ? 3.717 12.222 -8.867 1.00 86.50 482 CYS A C 1
ATOM 3753 O O . CYS A 1 482 ? 4.139 13.087 -8.098 1.00 86.50 482 CYS A O 1
ATOM 3755 N N . VAL A 1 483 ? 2.511 12.326 -9.438 1.00 83.19 483 VAL A N 1
ATOM 3756 C CA . VAL A 1 483 ? 1.627 13.496 -9.302 1.00 83.19 483 VAL A CA 1
ATOM 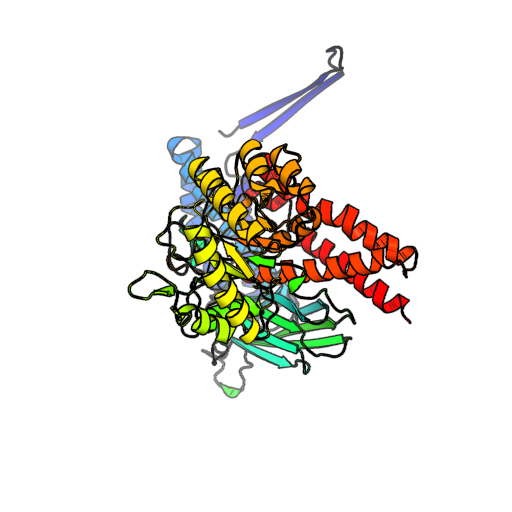3757 C C . VAL A 1 483 ? 0.711 13.350 -8.090 1.00 83.19 483 VAL A C 1
ATOM 3759 O O . VAL A 1 483 ? 0.272 14.362 -7.537 1.00 83.19 483 VAL A O 1
ATOM 3762 N N . TYR A 1 484 ? 0.416 12.111 -7.685 1.00 89.00 484 TYR A N 1
ATOM 3763 C CA . TYR A 1 484 ? -0.457 11.769 -6.566 1.00 89.00 484 TYR A CA 1
ATOM 3764 C C . TYR A 1 484 ? -1.789 12.495 -6.676 1.00 89.00 484 TYR A C 1
ATOM 3766 O O . TYR A 1 484 ? -2.170 13.318 -5.841 1.00 89.00 484 TYR A O 1
ATOM 3774 N N . ALA A 1 485 ? -2.499 12.246 -7.775 1.00 85.44 485 ALA A N 1
ATOM 3775 C CA . ALA A 1 485 ? -3.672 13.034 -8.129 1.00 85.44 485 ALA A CA 1
ATOM 3776 C C . ALA A 1 485 ? -4.786 12.956 -7.060 1.00 85.44 485 ALA A C 1
ATOM 3778 O O . ALA A 1 485 ? -5.499 13.941 -6.845 1.00 85.44 485 ALA A O 1
ATOM 3779 N N . TYR A 1 486 ? -4.860 11.852 -6.306 1.00 87.31 486 TYR A N 1
ATOM 3780 C CA . TYR A 1 486 ? -5.774 11.687 -5.169 1.00 87.31 486 TYR A CA 1
ATOM 3781 C C . TYR A 1 486 ? -5.367 12.481 -3.914 1.00 87.31 486 TYR A C 1
ATOM 3783 O O . TYR A 1 486 ? -6.174 12.652 -2.997 1.00 87.31 486 TYR A O 1
ATOM 3791 N N . ALA A 1 487 ? -4.146 13.018 -3.872 1.00 86.94 487 ALA A N 1
ATOM 3792 C CA . ALA A 1 487 ? -3.650 13.895 -2.816 1.00 86.94 487 ALA A CA 1
ATOM 3793 C C . ALA A 1 487 ? -3.988 15.379 -3.054 1.00 86.94 487 ALA A C 1
ATOM 3795 O O . ALA A 1 487 ? -3.575 16.250 -2.289 1.00 86.94 487 ALA A O 1
ATOM 3796 N N . ARG A 1 488 ? -4.738 15.738 -4.102 1.00 81.88 488 ARG A N 1
ATOM 3797 C CA . ARG A 1 488 ? -5.081 17.146 -4.354 1.00 81.88 488 ARG A CA 1
ATOM 3798 C C . ARG A 1 488 ? -6.040 17.716 -3.286 1.00 81.88 488 ARG A C 1
ATOM 3800 O O . ARG A 1 488 ? -6.967 17.038 -2.834 1.00 81.88 488 ARG A O 1
ATOM 3807 N N . PRO A 1 489 ? -5.870 18.992 -2.884 1.00 79.56 489 PRO A N 1
ATOM 3808 C CA . PRO A 1 489 ? -4.828 19.940 -3.296 1.00 79.56 489 PRO A CA 1
ATOM 3809 C C . PRO A 1 489 ? -3.576 19.916 -2.393 1.00 79.56 489 PRO A C 1
ATOM 3811 O O . PRO A 1 489 ? -2.766 20.833 -2.477 1.00 79.56 489 PRO A O 1
ATOM 3814 N N . VAL A 1 490 ? -3.432 18.936 -1.491 1.00 80.38 490 VAL A N 1
ATOM 3815 C CA . VAL A 1 490 ? -2.357 18.918 -0.480 1.00 80.38 490 VAL A CA 1
ATOM 3816 C C . VAL A 1 490 ? -0.999 18.463 -1.028 1.00 80.38 490 VAL A C 1
ATOM 3818 O O . VAL A 1 490 ? 0.011 18.646 -0.353 1.00 80.38 490 VAL A O 1
ATOM 3821 N N . GLY A 1 491 ? -0.958 17.951 -2.262 1.00 84.31 491 GLY A N 1
ATOM 3822 C CA . GLY A 1 491 ? 0.279 17.618 -2.971 1.00 84.31 491 GLY A CA 1
ATOM 3823 C C . GLY A 1 491 ? 1.024 16.476 -2.287 1.00 84.31 491 GLY A C 1
ATOM 3824 O O . GLY A 1 491 ? 0.411 15.500 -1.875 1.00 84.31 491 GLY A O 1
ATOM 3825 N N . ALA A 1 492 ? 2.336 16.616 -2.111 1.00 85.88 492 ALA A N 1
ATOM 3826 C CA . ALA A 1 492 ? 3.206 15.593 -1.527 1.00 85.88 492 ALA A CA 1
ATOM 3827 C C . ALA A 1 492 ? 3.043 15.378 -0.002 1.00 85.88 492 ALA A C 1
ATOM 3829 O O . ALA A 1 492 ? 3.987 14.961 0.664 1.00 85.88 492 ALA A O 1
ATOM 3830 N N . ASN A 1 493 ? 1.878 15.679 0.579 1.00 90.62 493 ASN A N 1
ATOM 3831 C CA . ASN A 1 493 ? 1.488 15.206 1.909 1.00 90.62 493 ASN A CA 1
ATOM 3832 C C . ASN A 1 493 ? 0.707 13.904 1.734 1.00 90.62 493 ASN A C 1
ATOM 3834 O O . ASN A 1 493 ? -0.497 13.949 1.492 1.00 90.62 493 ASN A O 1
ATOM 3838 N N . LEU A 1 494 ? 1.400 12.770 1.797 1.00 92.56 494 LEU A N 1
ATOM 3839 C CA . LEU A 1 494 ? 0.871 11.461 1.417 1.00 92.56 494 LEU A CA 1
ATOM 3840 C C . LEU A 1 494 ? 0.601 10.550 2.621 1.00 92.56 494 LEU A C 1
ATOM 3842 O O . LEU A 1 494 ? -0.176 9.608 2.503 1.00 92.56 494 LEU A O 1
ATOM 3846 N N . LYS A 1 495 ? 1.160 10.818 3.810 1.00 92.88 495 LYS A N 1
ATOM 3847 C CA . LYS A 1 495 ? 0.928 9.967 5.003 1.00 92.88 495 LYS A CA 1
ATOM 3848 C C . LYS A 1 495 ? -0.531 9.999 5.462 1.00 92.88 495 LYS A C 1
ATOM 3850 O O . LYS A 1 495 ? -1.035 9.064 6.083 1.00 92.88 495 LYS A O 1
ATOM 3855 N N . ASN A 1 496 ? -1.208 11.108 5.187 1.00 88.38 496 ASN A N 1
ATOM 3856 C CA . ASN A 1 496 ? -2.625 11.300 5.434 1.00 88.38 496 ASN A CA 1
ATOM 3857 C C . ASN A 1 496 ? -3.318 11.554 4.100 1.00 88.38 496 ASN A C 1
ATOM 3859 O O . ASN A 1 496 ? -3.882 12.622 3.927 1.00 88.38 496 ASN A O 1
ATOM 3863 N N . ILE A 1 497 ? -3.328 10.624 3.155 1.00 89.62 497 ILE A N 1
ATOM 3864 C CA . ILE A 1 497 ? -4.300 10.658 2.045 1.00 89.62 497 ILE A CA 1
ATOM 3865 C C . ILE A 1 497 ? -5.188 9.429 2.101 1.00 89.62 497 ILE A C 1
ATOM 3867 O O . ILE A 1 497 ? -5.058 8.597 2.993 1.00 89.62 497 ILE A O 1
ATOM 3871 N N . SER A 1 498 ? -6.155 9.362 1.195 1.00 89.06 498 SER A N 1
ATOM 3872 C CA . SER A 1 498 ? -6.964 8.162 1.043 1.00 89.06 498 SER A CA 1
ATOM 3873 C C . SER A 1 498 ? -6.089 7.034 0.502 1.00 89.06 498 SER A C 1
ATOM 3875 O O . SER A 1 498 ? -5.663 7.088 -0.652 1.00 89.06 498 SER A O 1
ATOM 3877 N N . ILE A 1 499 ? -5.797 6.029 1.330 1.00 94.06 499 ILE A N 1
ATOM 3878 C CA . ILE A 1 499 ? -4.918 4.916 0.943 1.00 94.06 499 ILE A CA 1
ATOM 3879 C C . ILE A 1 499 ? -5.580 4.054 -0.135 1.00 94.06 499 ILE A C 1
ATOM 3881 O O . ILE A 1 499 ? -4.905 3.574 -1.044 1.00 94.06 499 ILE A O 1
ATOM 3885 N N . ILE A 1 500 ? -6.907 3.899 -0.069 1.00 94.69 500 ILE A N 1
ATOM 3886 C CA . ILE A 1 500 ? -7.641 3.002 -0.962 1.00 94.69 500 ILE A CA 1
ATOM 3887 C C . ILE A 1 500 ? -7.500 3.406 -2.440 1.00 94.69 500 ILE A C 1
ATOM 3889 O O . ILE A 1 500 ? -6.921 2.627 -3.197 1.00 94.69 500 ILE A O 1
ATOM 3893 N N . PRO A 1 501 ? -7.976 4.590 -2.876 1.00 92.19 501 PRO A N 1
ATOM 3894 C CA . PRO A 1 501 ? -7.895 4.978 -4.283 1.00 92.19 501 PRO A CA 1
ATOM 3895 C C . PRO A 1 501 ? -6.459 5.196 -4.770 1.00 92.19 501 PRO A C 1
ATOM 3897 O O . PRO A 1 501 ? -6.184 4.961 -5.942 1.00 92.19 501 PRO A O 1
ATOM 3900 N N . GLN A 1 502 ? -5.550 5.641 -3.894 1.00 93.12 502 GLN A N 1
ATOM 3901 C CA . GLN A 1 502 ? -4.184 5.977 -4.293 1.00 93.12 502 GLN A CA 1
ATOM 3902 C C . GLN A 1 502 ? -3.275 4.753 -4.437 1.00 93.12 502 GLN A C 1
ATOM 3904 O O . GLN A 1 502 ? -2.468 4.706 -5.362 1.00 93.12 502 GLN A O 1
ATOM 3909 N N . TYR A 1 503 ? -3.367 3.800 -3.509 1.00 96.19 503 TYR A N 1
ATOM 3910 C CA . TYR A 1 503 ? -2.426 2.684 -3.410 1.00 96.19 503 TYR A CA 1
ATOM 3911 C C . TYR A 1 503 ? -3.141 1.343 -3.569 1.00 96.19 503 TYR A C 1
ATOM 3913 O O . TYR A 1 503 ? -2.830 0.587 -4.487 1.00 96.19 503 TYR A O 1
ATOM 3921 N N . ARG A 1 504 ? -4.165 1.079 -2.745 1.00 96.88 504 ARG A N 1
ATOM 3922 C CA . ARG A 1 504 ? -4.807 -0.244 -2.655 1.00 96.88 504 ARG A CA 1
ATOM 3923 C C . ARG A 1 504 ? -5.457 -0.714 -3.955 1.00 96.88 504 ARG A C 1
ATOM 3925 O O . ARG A 1 504 ? -5.500 -1.914 -4.213 1.00 96.88 504 ARG A O 1
ATOM 3932 N N . THR A 1 505 ? -5.985 0.211 -4.757 1.00 96.81 505 THR A N 1
ATOM 3933 C CA . THR A 1 505 ? -6.639 -0.097 -6.039 1.00 96.81 505 THR A CA 1
ATOM 3934 C C . THR A 1 505 ? -5.822 0.300 -7.265 1.00 96.81 505 THR A C 1
ATOM 3936 O O . THR A 1 505 ? -6.334 0.186 -8.375 1.00 96.81 505 THR A O 1
ATOM 3939 N N . ALA A 1 506 ? -4.575 0.758 -7.111 1.00 97.06 506 ALA A N 1
ATOM 3940 C CA . ALA A 1 506 ? -3.764 1.218 -8.242 1.00 97.06 506 ALA A CA 1
ATOM 3941 C C . ALA A 1 506 ? -3.518 0.099 -9.268 1.00 97.06 506 ALA A C 1
ATOM 3943 O O . ALA A 1 506 ? -3.751 0.289 -10.460 1.00 97.06 506 ALA A O 1
ATOM 3944 N N . ALA A 1 507 ? -3.153 -1.098 -8.800 1.00 98.12 507 ALA A N 1
ATOM 3945 C CA . ALA A 1 507 ? -2.990 -2.274 -9.653 1.00 98.12 507 ALA A CA 1
ATOM 3946 C C . ALA A 1 507 ? -4.307 -2.664 -10.348 1.00 98.12 507 ALA A C 1
ATOM 3948 O O . ALA A 1 507 ? -4.333 -2.935 -11.542 1.00 98.12 507 ALA A O 1
ATOM 3949 N N . LEU A 1 508 ? -5.431 -2.620 -9.628 1.00 98.31 508 LEU A N 1
ATOM 3950 C CA . LEU A 1 508 ? -6.755 -2.922 -10.183 1.00 98.31 508 LEU A CA 1
ATOM 3951 C C . LEU A 1 508 ? -7.177 -1.929 -11.271 1.00 98.31 508 LEU A C 1
ATOM 3953 O O . LEU A 1 508 ? -7.774 -2.313 -12.277 1.00 98.31 508 LEU A O 1
ATOM 3957 N N . PHE A 1 509 ? -6.841 -0.655 -11.081 1.00 97.44 509 PHE A N 1
ATOM 3958 C CA . PHE A 1 509 ? -7.036 0.380 -12.084 1.00 97.44 509 PHE A CA 1
ATOM 3959 C C . PHE A 1 509 ? -6.154 0.135 -13.318 1.00 97.44 509 PHE A C 1
ATOM 3961 O O . PHE A 1 509 ? -6.639 0.246 -14.441 1.00 97.44 509 PHE A O 1
ATOM 3968 N N . ALA A 1 510 ? -4.898 -0.279 -13.129 1.00 97.44 510 ALA A N 1
ATOM 3969 C CA . ALA A 1 510 ? -4.019 -0.673 -14.227 1.00 97.44 510 ALA A CA 1
ATOM 3970 C C . ALA A 1 510 ? -4.580 -1.871 -15.016 1.00 97.44 510 ALA A C 1
ATOM 3972 O O . ALA A 1 510 ? -4.719 -1.777 -16.236 1.00 97.44 510 ALA A O 1
ATOM 3973 N N . LEU A 1 511 ? -5.015 -2.934 -14.325 1.00 97.81 511 LEU A N 1
ATOM 3974 C CA . LEU A 1 511 ? -5.637 -4.114 -14.941 1.00 97.81 511 LEU A CA 1
ATOM 3975 C C . LEU A 1 511 ? -6.833 -3.736 -15.814 1.00 97.81 511 LEU A C 1
ATOM 3977 O O . LEU A 1 511 ? -6.967 -4.207 -16.940 1.00 97.81 511 LEU A O 1
ATOM 3981 N N . ARG A 1 512 ? -7.705 -2.869 -15.288 1.00 96.88 512 ARG A N 1
ATOM 3982 C CA . ARG A 1 512 ? -8.903 -2.390 -15.982 1.00 96.88 512 ARG A CA 1
ATOM 3983 C C . ARG A 1 512 ? -8.589 -1.718 -17.323 1.00 96.88 512 ARG A C 1
ATOM 3985 O O . ARG A 1 512 ? -9.442 -1.718 -18.208 1.00 96.88 512 ARG A O 1
ATOM 3992 N N . HIS A 1 513 ? -7.409 -1.125 -17.453 1.00 96.25 513 HIS A N 1
ATOM 3993 C CA . HIS A 1 513 ? -6.982 -0.375 -18.631 1.00 96.25 513 HIS A CA 1
ATOM 3994 C C . HIS A 1 513 ? -5.895 -1.093 -19.440 1.00 96.25 513 HIS A C 1
ATOM 3996 O O . HIS A 1 513 ? -5.171 -0.440 -20.204 1.00 96.25 513 HIS A O 1
ATOM 4002 N N . ASP A 1 514 ? 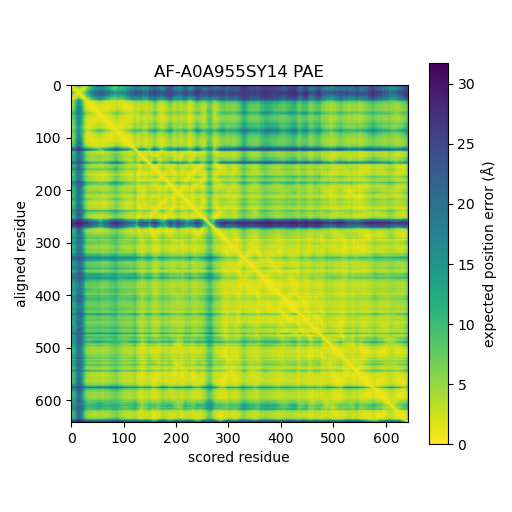-5.821 -2.420 -19.284 1.00 95.06 514 ASP A N 1
ATOM 4003 C CA . ASP A 1 514 ? -4.911 -3.336 -19.976 1.00 95.06 514 ASP A CA 1
ATOM 4004 C C . ASP A 1 514 ? -3.421 -3.049 -19.726 1.00 95.06 514 ASP A C 1
ATOM 4006 O O . ASP A 1 514 ? -2.564 -3.428 -20.523 1.00 95.06 514 ASP A O 1
ATOM 4010 N N . ALA A 1 515 ? -3.099 -2.385 -18.613 1.00 97.50 515 ALA A N 1
ATOM 4011 C CA . ALA A 1 515 ? -1.726 -2.202 -18.176 1.00 97.50 515 ALA A CA 1
ATOM 4012 C C . ALA A 1 515 ? -1.257 -3.402 -17.338 1.00 97.50 515 ALA A C 1
ATOM 4014 O O . ALA A 1 515 ? -1.994 -3.944 -16.511 1.00 97.50 515 ALA A O 1
ATOM 4015 N N . THR A 1 516 ? -0.002 -3.795 -17.536 1.00 96.69 516 THR A N 1
ATOM 4016 C CA . THR A 1 516 ? 0.671 -4.916 -16.860 1.00 96.69 516 THR A CA 1
ATOM 4017 C C . THR A 1 516 ? 1.743 -4.444 -15.883 1.00 96.69 516 THR A C 1
ATOM 4019 O O . THR A 1 516 ? 2.568 -5.232 -15.428 1.00 96.69 516 THR A O 1
ATOM 4022 N N . GLY A 1 517 ? 1.741 -3.158 -15.534 1.00 97.50 517 GLY A N 1
ATOM 4023 C CA . GLY A 1 517 ? 2.645 -2.614 -14.535 1.00 97.50 517 GLY A CA 1
ATOM 4024 C C . GLY A 1 517 ? 2.175 -1.298 -13.934 1.00 97.50 517 GLY A C 1
ATOM 4025 O O . GLY A 1 517 ? 1.408 -0.544 -14.540 1.00 97.50 517 GLY A O 1
ATOM 4026 N N . ILE A 1 518 ? 2.646 -1.038 -12.721 1.00 98.00 518 ILE A N 1
ATOM 4027 C CA . ILE A 1 518 ? 2.450 0.200 -11.971 1.00 98.00 518 ILE A CA 1
ATOM 4028 C C . ILE A 1 518 ? 3.780 0.651 -11.362 1.00 98.00 518 ILE A C 1
ATOM 4030 O O . ILE A 1 518 ? 4.721 -0.131 -11.223 1.00 98.00 518 ILE A O 1
ATOM 4034 N N . GLY A 1 519 ? 3.845 1.904 -10.934 1.00 96.44 519 GLY A N 1
ATOM 4035 C CA . GLY A 1 519 ? 5.017 2.452 -10.281 1.00 96.44 519 GLY A CA 1
ATOM 4036 C C . GLY A 1 519 ? 4.713 3.736 -9.532 1.00 96.44 519 GLY A C 1
ATOM 4037 O O . GLY A 1 519 ? 3.706 4.395 -9.790 1.00 96.44 519 GLY A O 1
ATOM 4038 N N . PHE A 1 520 ? 5.590 4.088 -8.596 1.00 95.44 520 PHE A N 1
ATOM 4039 C CA . PHE A 1 520 ? 5.428 5.261 -7.736 1.00 95.44 520 PHE A CA 1
ATOM 4040 C C . PHE A 1 520 ? 6.773 5.939 -7.464 1.00 95.44 520 PHE A C 1
ATOM 4042 O O . PHE A 1 520 ? 7.801 5.263 -7.347 1.00 95.44 520 PHE A O 1
ATOM 4049 N N . TRP A 1 521 ? 6.753 7.261 -7.279 1.00 92.88 521 TRP A N 1
ATOM 4050 C CA . TRP A 1 521 ? 7.868 8.015 -6.699 1.00 92.88 521 TRP A CA 1
ATOM 4051 C C . TRP A 1 521 ? 7.699 8.148 -5.176 1.00 92.88 521 TRP A C 1
ATOM 4053 O O . TRP A 1 521 ? 7.039 9.061 -4.700 1.00 92.88 521 TRP A O 1
ATOM 4063 N N . CYS A 1 522 ? 8.275 7.311 -4.324 1.00 94.75 522 CYS A N 1
ATOM 4064 C CA . CYS A 1 522 ? 9.358 6.351 -4.520 1.00 94.75 522 CYS A CA 1
ATOM 4065 C C . CYS A 1 522 ? 9.332 5.336 -3.358 1.00 94.75 522 CYS A C 1
ATOM 4067 O O . CYS A 1 522 ? 8.477 5.416 -2.474 1.00 94.75 522 CYS A O 1
ATOM 4069 N N . TYR A 1 523 ? 10.262 4.380 -3.326 1.00 97.94 523 TYR A N 1
ATOM 4070 C CA . TYR A 1 523 ? 10.347 3.414 -2.228 1.00 97.94 523 TYR A CA 1
ATOM 4071 C C . TYR A 1 523 ? 10.902 4.049 -0.944 1.00 97.94 523 TYR A C 1
ATOM 4073 O O . TYR A 1 523 ? 10.163 4.224 0.026 1.00 97.94 523 TYR A O 1
ATOM 4081 N N . ASN A 1 524 ? 12.176 4.455 -0.953 1.00 97.25 524 ASN A N 1
ATOM 4082 C CA . ASN A 1 524 ? 12.906 4.934 0.232 1.00 97.25 524 ASN A CA 1
ATOM 4083 C C . ASN A 1 524 ? 13.795 6.173 -0.027 1.00 97.25 524 ASN A C 1
ATOM 4085 O O . ASN A 1 524 ? 14.663 6.486 0.784 1.00 97.25 524 ASN A O 1
ATOM 4089 N N . ILE A 1 525 ? 13.628 6.875 -1.155 1.00 95.88 525 ILE A N 1
ATOM 4090 C CA . ILE A 1 525 ? 14.477 8.023 -1.521 1.00 95.88 525 ILE A CA 1
ATOM 4091 C C . ILE A 1 525 ? 13.867 9.329 -1.003 1.00 95.88 525 ILE A C 1
ATOM 4093 O O . ILE A 1 525 ? 12.845 9.789 -1.507 1.00 95.88 525 ILE A O 1
ATOM 4097 N N . GLY A 1 526 ? 14.524 9.988 -0.052 1.00 92.62 526 GLY A N 1
ATOM 4098 C CA . GLY A 1 526 ? 14.093 11.300 0.425 1.00 92.62 526 GLY A CA 1
ATOM 4099 C C . GLY A 1 526 ? 14.573 11.613 1.833 1.00 92.62 526 GLY A C 1
ATOM 4100 O O . GLY A 1 526 ? 15.506 11.000 2.345 1.00 92.62 526 GLY A O 1
ATOM 4101 N N . GLU A 1 527 ? 13.933 12.602 2.450 1.00 93.06 527 GLU A N 1
ATOM 4102 C CA . GLU A 1 527 ? 14.110 12.885 3.873 1.00 93.06 527 GLU A CA 1
ATOM 4103 C C . GLU A 1 527 ? 13.351 11.863 4.728 1.00 93.06 527 GLU A C 1
ATOM 4105 O O . GLU A 1 527 ? 12.357 11.277 4.295 1.00 93.06 527 GLU A O 1
ATOM 4110 N N . SER A 1 528 ? 13.768 11.724 5.987 1.00 94.00 528 SER A N 1
ATOM 4111 C CA . SER A 1 528 ? 13.139 10.774 6.898 1.00 94.00 528 SER A CA 1
ATOM 4112 C C . SER A 1 528 ? 11.673 11.078 7.180 1.00 94.00 528 SER A C 1
ATOM 4114 O O . SER A 1 528 ? 11.297 12.161 7.646 1.00 94.00 528 SER A O 1
ATOM 4116 N N . LEU A 1 529 ? 10.841 10.054 6.987 1.00 95.69 529 LEU A N 1
ATOM 4117 C CA . LEU A 1 529 ? 9.401 10.130 7.207 1.00 95.69 529 LEU A CA 1
ATOM 4118 C C . LEU A 1 529 ? 8.996 10.089 8.681 1.00 95.69 529 LEU A C 1
ATOM 4120 O O . LEU A 1 529 ? 7.839 10.381 8.997 1.00 95.69 529 LEU A O 1
ATOM 4124 N N . TRP A 1 530 ? 9.914 9.801 9.605 1.00 96.88 530 TRP A N 1
ATOM 4125 C CA . TRP A 1 530 ? 9.633 9.905 11.040 1.00 96.88 530 TRP A CA 1
ATOM 4126 C C . TRP A 1 530 ? 9.328 11.346 11.473 1.00 96.88 530 TRP A C 1
ATOM 4128 O O . TRP A 1 530 ? 8.585 11.565 12.433 1.00 96.88 530 TRP A O 1
ATOM 4138 N N . GLY A 1 531 ? 9.889 12.331 10.766 1.00 94.00 531 GLY A N 1
ATOM 4139 C CA . GLY A 1 531 ? 9.703 13.755 11.023 1.00 94.00 531 GLY A CA 1
ATOM 4140 C C . GLY A 1 531 ? 8.717 14.442 10.075 1.00 94.00 531 GLY A C 1
ATOM 4141 O O . GLY A 1 531 ? 8.059 13.824 9.234 1.00 94.00 531 GLY A O 1
ATOM 4142 N N . ARG A 1 532 ? 8.629 15.772 10.216 1.00 93.94 532 ARG A N 1
ATOM 4143 C CA . ARG A 1 532 ? 8.002 16.633 9.206 1.00 93.94 532 ARG A CA 1
ATOM 4144 C C . ARG A 1 532 ? 8.998 16.845 8.073 1.00 93.94 532 ARG A C 1
ATOM 4146 O O . ARG A 1 532 ? 10.066 17.396 8.316 1.00 93.94 532 ARG A O 1
ATOM 4153 N N . THR A 1 533 ? 8.610 16.455 6.870 1.00 92.25 533 THR A N 1
ATOM 4154 C CA . THR A 1 533 ? 9.360 16.690 5.633 1.00 92.25 533 THR A CA 1
ATOM 4155 C C . THR A 1 533 ? 8.512 17.522 4.675 1.00 92.25 533 THR A C 1
ATOM 4157 O O . THR A 1 533 ? 7.294 17.610 4.842 1.00 92.25 533 THR A O 1
ATOM 4160 N N . LEU A 1 534 ? 9.148 18.156 3.691 1.00 89.81 534 LEU A N 1
ATOM 4161 C CA . LEU A 1 534 ? 8.452 18.846 2.610 1.00 89.81 534 LEU A CA 1
ATOM 4162 C C . LEU A 1 534 ? 7.714 17.870 1.677 1.00 89.81 534 LEU A C 1
ATOM 4164 O O . LEU A 1 534 ? 6.605 18.181 1.243 1.00 89.81 534 LEU A O 1
ATOM 4168 N N . PHE A 1 535 ? 8.309 16.708 1.393 1.00 92.19 535 PHE A N 1
ATOM 4169 C CA . PHE A 1 535 ? 7.791 15.735 0.433 1.00 92.19 535 PHE A CA 1
ATOM 4170 C C . PHE A 1 535 ? 7.718 14.339 1.059 1.00 92.19 535 PHE A C 1
ATOM 4172 O O . PHE A 1 535 ? 8.736 13.737 1.384 1.00 92.19 535 PHE A O 1
ATOM 4179 N N . GLU A 1 536 ? 6.512 13.798 1.205 1.00 94.56 536 GLU A N 1
ATOM 4180 C CA . GLU A 1 536 ? 6.255 12.500 1.842 1.00 94.56 536 GLU A CA 1
ATOM 4181 C C . GLU A 1 536 ? 6.187 11.351 0.824 1.00 94.56 536 GLU A C 1
ATOM 4183 O O . GLU A 1 536 ? 5.319 10.486 0.912 1.00 94.56 536 GLU A O 1
ATOM 4188 N N . TYR A 1 537 ? 7.084 11.378 -0.162 1.00 94.38 537 TYR A N 1
ATOM 4189 C CA . TYR A 1 537 ? 7.115 10.446 -1.292 1.00 94.38 537 TYR A CA 1
ATOM 4190 C C . TYR A 1 537 ? 7.449 8.990 -0.930 1.00 94.38 537 TYR A C 1
ATOM 4192 O O . TYR A 1 537 ? 6.731 8.110 -1.410 1.00 94.38 537 TYR A O 1
ATOM 4200 N N . PRO A 1 538 ? 8.459 8.698 -0.079 1.00 96.25 538 PRO A N 1
ATOM 4201 C CA . PRO A 1 538 ? 8.761 7.322 0.304 1.00 96.25 538 PRO A CA 1
ATOM 4202 C C . PRO A 1 538 ? 7.545 6.578 0.868 1.00 96.25 538 PRO A C 1
ATOM 4204 O O . PRO A 1 538 ? 6.709 7.152 1.573 1.00 96.25 538 PRO A O 1
ATOM 4207 N N . VAL A 1 539 ? 7.437 5.283 0.589 1.00 97.00 539 VAL A N 1
ATOM 4208 C CA . VAL A 1 539 ? 6.371 4.422 1.136 1.00 97.00 539 VAL A CA 1
ATOM 4209 C C . VAL A 1 539 ? 6.836 3.604 2.336 1.00 97.00 539 VAL A C 1
ATOM 4211 O O . VAL A 1 539 ? 5.998 3.044 3.032 1.00 97.00 539 VAL A O 1
ATOM 4214 N N . VAL A 1 540 ? 8.132 3.600 2.648 1.00 98.06 540 VAL A N 1
ATOM 4215 C CA . VAL A 1 540 ? 8.683 2.976 3.860 1.00 98.06 540 VAL A CA 1
ATOM 4216 C C . VAL A 1 540 ? 9.404 3.989 4.747 1.00 98.06 540 VAL A C 1
ATOM 4218 O O . VAL A 1 540 ? 9.703 5.113 4.341 1.00 98.06 540 VAL A O 1
ATOM 4221 N N . TYR A 1 541 ? 9.664 3.585 5.987 1.00 98.19 541 TYR A N 1
ATOM 4222 C CA . TYR A 1 541 ? 10.370 4.368 6.998 1.00 98.19 541 TYR A CA 1
ATOM 4223 C C . TYR A 1 541 ? 11.741 3.753 7.279 1.00 98.19 541 TYR A C 1
ATOM 4225 O O . TYR A 1 541 ? 11.911 2.538 7.187 1.00 98.19 541 TYR A O 1
ATOM 4233 N N . GLU A 1 542 ? 12.721 4.558 7.688 1.00 95.81 542 GLU A N 1
ATOM 4234 C CA . GLU A 1 542 ? 14.024 4.019 8.081 1.00 95.81 542 GLU A CA 1
ATOM 4235 C C . GLU A 1 542 ? 13.916 3.213 9.384 1.00 95.81 542 GLU A C 1
ATOM 4237 O O . GLU A 1 542 ? 13.348 3.686 10.370 1.00 95.81 542 GLU A O 1
ATOM 4242 N N . GLY A 1 543 ? 14.495 2.015 9.426 1.00 95.06 543 GLY A N 1
ATOM 4243 C CA . GLY A 1 543 ? 14.598 1.199 10.636 1.00 95.06 543 GLY A CA 1
ATOM 4244 C C . GLY A 1 543 ? 16.037 0.791 10.941 1.00 95.06 543 GLY A C 1
ATOM 4245 O O . GLY A 1 543 ? 16.948 0.982 10.141 1.00 95.06 543 GLY A O 1
ATOM 4246 N N . GLN A 1 544 ? 16.258 0.238 12.137 1.00 91.06 544 GLN A N 1
ATOM 4247 C CA . GLN A 1 544 ? 17.602 -0.152 12.589 1.00 91.06 544 GLN A CA 1
ATOM 4248 C C . GLN A 1 544 ? 18.136 -1.409 11.892 1.00 91.06 544 GLN A C 1
ATOM 4250 O O . GLN A 1 544 ? 19.343 -1.546 11.725 1.00 91.06 544 GLN A O 1
ATOM 4255 N N . SER A 1 545 ? 17.246 -2.329 11.522 1.00 88.94 545 SER A N 1
ATOM 4256 C CA . SER A 1 545 ? 17.577 -3.634 10.936 1.00 88.94 545 SER A CA 1
ATOM 4257 C C . SER A 1 545 ? 17.078 -3.789 9.498 1.00 88.94 545 SER A C 1
ATOM 4259 O O . SER A 1 545 ? 17.060 -4.900 8.982 1.00 88.94 545 SER A O 1
ATOM 4261 N N . GLY A 1 546 ? 16.613 -2.703 8.886 1.00 93.88 546 GLY A N 1
ATOM 4262 C CA . GLY A 1 546 ? 15.914 -2.714 7.606 1.00 93.88 546 GLY A CA 1
ATOM 4263 C C . GLY A 1 546 ? 14.753 -1.718 7.587 1.00 93.88 546 GLY A C 1
ATOM 4264 O O . GLY A 1 546 ? 14.516 -1.036 8.591 1.00 93.88 546 GLY A O 1
ATOM 4265 N N . PRO A 1 547 ? 14.043 -1.612 6.457 1.00 97.31 547 PRO A N 1
ATOM 4266 C CA . PRO A 1 547 ? 12.893 -0.728 6.311 1.00 97.31 547 PRO A CA 1
ATOM 4267 C C . PRO A 1 547 ? 11.772 -1.097 7.293 1.00 97.31 547 PRO A C 1
ATOM 4269 O O . PRO A 1 547 ? 11.522 -2.262 7.600 1.00 97.31 547 PRO A O 1
ATOM 4272 N N . VAL A 1 548 ? 11.085 -0.079 7.803 1.00 98.31 548 VAL A N 1
ATOM 4273 C CA . VAL A 1 548 ? 9.827 -0.228 8.535 1.00 98.31 548 VAL A CA 1
ATOM 4274 C C . VAL A 1 548 ? 8.686 -0.018 7.545 1.00 98.31 548 VAL A C 1
ATOM 4276 O O . VAL A 1 548 ? 8.562 1.065 6.965 1.00 98.31 548 VAL A O 1
ATOM 4279 N N . THR A 1 549 ? 7.854 -1.048 7.377 1.00 97.94 549 THR A N 1
ATOM 4280 C CA . THR A 1 549 ? 6.685 -0.994 6.492 1.00 97.94 549 THR A CA 1
ATOM 4281 C C . THR A 1 549 ? 5.676 0.075 6.933 1.00 97.94 549 THR A C 1
ATOM 4283 O O . THR A 1 549 ? 5.683 0.564 8.072 1.00 97.94 549 THR A O 1
ATOM 4286 N N . SER A 1 550 ? 4.796 0.455 6.014 1.00 98.31 550 SER A N 1
ATOM 4287 C CA . SER A 1 550 ? 3.710 1.404 6.233 1.00 98.31 550 SER A CA 1
ATOM 4288 C C . SER A 1 550 ? 2.401 0.851 5.692 1.00 98.31 550 SER A C 1
ATOM 4290 O O . SER A 1 550 ? 2.392 -0.023 4.829 1.00 98.31 550 SER A O 1
ATOM 4292 N N . ARG A 1 551 ? 1.273 1.421 6.118 1.00 97.75 551 ARG A N 1
ATOM 4293 C CA . ARG A 1 551 ? -0.035 1.051 5.549 1.00 97.75 551 ARG A CA 1
ATOM 4294 C C . ARG A 1 551 ? -0.104 1.279 4.047 1.00 97.75 551 ARG A C 1
ATOM 4296 O O . ARG A 1 551 ? -0.791 0.536 3.355 1.00 97.75 551 ARG A O 1
ATOM 4303 N N . ARG A 1 552 ? 0.567 2.320 3.542 1.00 97.56 552 ARG A N 1
ATOM 4304 C CA . ARG A 1 552 ? 0.638 2.597 2.101 1.00 97.56 552 ARG A CA 1
ATOM 4305 C C . ARG A 1 552 ? 1.378 1.480 1.373 1.00 97.56 552 ARG A C 1
ATOM 4307 O O . ARG A 1 552 ? 0.945 1.096 0.294 1.00 97.56 552 ARG A O 1
ATOM 4314 N N . TRP A 1 553 ? 2.441 0.947 1.972 1.00 98.25 553 TRP A N 1
ATOM 4315 C CA . TRP A 1 553 ? 3.227 -0.132 1.382 1.00 98.25 553 TRP A CA 1
ATOM 4316 C C . TRP A 1 553 ? 2.488 -1.472 1.386 1.00 98.25 553 TRP A C 1
ATOM 4318 O O . TRP A 1 553 ? 2.364 -2.102 0.336 1.00 98.25 553 TRP A O 1
ATOM 4328 N N . GLU A 1 554 ? 1.857 -1.823 2.510 1.00 98.50 554 GLU A N 1
ATOM 4329 C CA . GLU A 1 554 ? 0.976 -2.996 2.596 1.00 98.50 554 GLU A CA 1
ATOM 4330 C C . GLU A 1 554 ? -0.200 -2.901 1.609 1.00 98.50 554 GLU A C 1
ATOM 4332 O O . GLU A 1 554 ? -0.559 -3.880 0.961 1.00 98.50 554 GLU A O 1
ATOM 4337 N N . ALA A 1 555 ? -0.768 -1.703 1.420 1.00 98.06 555 ALA A N 1
ATOM 4338 C CA . ALA A 1 555 ? -1.842 -1.490 0.454 1.00 98.06 555 ALA A CA 1
ATOM 4339 C C . ALA A 1 555 ? -1.399 -1.748 -0.994 1.00 98.06 555 ALA A C 1
ATOM 4341 O O . ALA A 1 555 ? -2.192 -2.265 -1.782 1.00 98.06 555 ALA A O 1
ATOM 4342 N N . ILE A 1 556 ? -0.162 -1.388 -1.358 1.00 98.50 556 ILE A N 1
ATOM 4343 C CA . ILE A 1 556 ? 0.384 -1.685 -2.689 1.00 98.50 556 ILE A CA 1
ATOM 4344 C C . ILE A 1 556 ? 0.502 -3.201 -2.865 1.00 98.50 556 ILE A C 1
ATOM 4346 O O . ILE A 1 556 ? -0.040 -3.724 -3.838 1.00 98.50 556 ILE A O 1
ATOM 4350 N N . ARG A 1 557 ? 1.131 -3.902 -1.910 1.00 98.25 557 ARG A N 1
ATOM 4351 C CA . ARG A 1 557 ? 1.305 -5.364 -1.948 1.00 98.25 557 ARG A CA 1
ATOM 4352 C C . ARG A 1 557 ? -0.027 -6.088 -2.130 1.00 98.25 557 ARG A C 1
ATOM 4354 O O . ARG A 1 557 ? -0.192 -6.866 -3.066 1.00 98.25 557 ARG A O 1
ATOM 4361 N N . GLU A 1 558 ? -1.017 -5.754 -1.313 1.00 97.94 558 GLU A N 1
ATOM 4362 C CA . GLU A 1 558 ? -2.328 -6.403 -1.367 1.00 97.94 558 GLU A CA 1
ATOM 4363 C C . GLU A 1 558 ? -3.104 -6.068 -2.662 1.00 97.94 558 GLU A C 1
ATOM 4365 O O . GLU A 1 558 ? -3.857 -6.883 -3.195 1.00 97.94 558 GLU A O 1
ATOM 4370 N N . GLY A 1 559 ? -2.885 -4.877 -3.234 1.00 98.25 559 GLY A N 1
ATOM 4371 C CA . GLY A 1 559 ? -3.391 -4.527 -4.563 1.00 98.25 559 GLY A CA 1
ATOM 4372 C C . GLY A 1 559 ? -2.785 -5.378 -5.686 1.00 98.25 559 GLY A C 1
ATOM 4373 O O . GLY A 1 559 ? -3.499 -5.766 -6.614 1.00 98.25 559 GLY A O 1
ATOM 4374 N N . LEU A 1 560 ? -1.488 -5.692 -5.604 1.00 98.56 560 LEU A N 1
ATOM 4375 C CA . LEU A 1 560 ? -0.809 -6.591 -6.545 1.00 98.56 560 LEU A CA 1
ATOM 4376 C C . LEU A 1 560 ? -1.298 -8.039 -6.405 1.00 98.56 560 LEU A C 1
ATOM 4378 O O . LEU A 1 560 ? -1.449 -8.740 -7.406 1.00 98.56 560 LEU A O 1
ATOM 4382 N N . GLU A 1 561 ? -1.581 -8.493 -5.186 1.00 98.25 561 GLU A N 1
ATOM 4383 C CA . GLU A 1 561 ? -2.160 -9.816 -4.927 1.00 98.25 561 GLU A CA 1
ATOM 4384 C C . GLU A 1 561 ? -3.552 -9.952 -5.570 1.00 98.25 561 GLU A C 1
ATOM 4386 O O . GLU A 1 561 ? -3.779 -10.891 -6.341 1.00 98.25 561 GLU A O 1
ATOM 4391 N N . ASP A 1 562 ? -4.438 -8.962 -5.392 1.00 98.62 562 ASP A N 1
ATOM 4392 C CA . ASP A 1 562 ? -5.742 -8.939 -6.074 1.00 98.62 562 ASP A CA 1
ATOM 4393 C C . ASP A 1 562 ? -5.597 -8.940 -7.604 1.00 98.62 562 ASP A C 1
ATOM 4395 O O . ASP A 1 562 ? -6.328 -9.646 -8.304 1.00 98.62 562 ASP A O 1
ATOM 4399 N N . PHE A 1 563 ? -4.646 -8.167 -8.146 1.00 98.69 563 PHE A N 1
ATOM 4400 C CA . PHE A 1 563 ? -4.368 -8.150 -9.585 1.00 98.69 563 PHE A CA 1
ATOM 4401 C C . PHE A 1 563 ? -4.059 -9.556 -10.099 1.00 98.69 563 PHE A C 1
ATOM 4403 O O . PHE A 1 563 ? -4.590 -9.986 -11.129 1.00 98.69 563 PHE A O 1
ATOM 4410 N N . ARG A 1 564 ? -3.209 -10.294 -9.380 1.00 98.44 564 ARG A N 1
ATOM 4411 C CA . ARG A 1 564 ? -2.795 -11.651 -9.755 1.00 98.44 564 ARG A CA 1
ATOM 4412 C C . ARG A 1 564 ? -3.964 -12.630 -9.690 1.00 98.44 564 ARG A C 1
ATOM 4414 O O . ARG A 1 564 ? -4.061 -13.512 -10.546 1.00 98.44 564 ARG A O 1
ATOM 4421 N N . ILE A 1 565 ? -4.872 -12.470 -8.727 1.00 98.50 565 ILE A N 1
ATOM 4422 C CA . ILE A 1 565 ? -6.100 -13.272 -8.638 1.00 98.50 565 ILE A CA 1
ATOM 4423 C C . ILE A 1 565 ? -7.009 -12.992 -9.834 1.00 98.50 565 ILE A C 1
ATOM 4425 O O . ILE A 1 565 ? -7.388 -13.926 -10.542 1.00 98.50 565 ILE A O 1
ATOM 4429 N N . LEU A 1 566 ? -7.312 -11.723 -10.120 1.00 98.50 566 LEU A N 1
ATOM 4430 C CA . LEU A 1 566 ? -8.160 -11.344 -11.255 1.00 98.50 566 LEU A CA 1
ATOM 4431 C C . LEU A 1 566 ? -7.557 -11.762 -12.599 1.00 98.50 566 LEU A C 1
ATOM 4433 O O . LEU A 1 566 ? -8.283 -12.205 -13.487 1.00 98.50 566 LEU A O 1
ATOM 4437 N N . THR A 1 567 ? -6.234 -11.679 -12.740 1.00 98.25 567 THR A N 1
ATOM 4438 C CA . THR A 1 567 ? -5.519 -12.138 -13.937 1.00 98.25 567 THR A CA 1
ATOM 4439 C C . THR A 1 567 ? -5.693 -13.639 -14.139 1.00 98.25 567 THR A C 1
ATOM 4441 O O . THR A 1 567 ? -6.050 -14.074 -15.236 1.00 98.25 567 THR A O 1
ATOM 4444 N N . ALA A 1 568 ? -5.529 -14.437 -13.080 1.00 97.44 568 ALA A N 1
ATOM 4445 C CA . ALA A 1 568 ? -5.776 -15.873 -13.139 1.00 97.44 568 ALA A CA 1
ATOM 4446 C C . ALA A 1 568 ? -7.252 -16.191 -13.447 1.00 97.44 568 ALA A C 1
ATOM 4448 O O . ALA A 1 568 ? -7.526 -17.049 -14.285 1.00 97.44 568 ALA A O 1
ATOM 4449 N N . LEU A 1 569 ? -8.213 -15.475 -12.848 1.00 97.38 569 LEU A N 1
ATOM 4450 C CA . LEU A 1 569 ? -9.643 -15.629 -13.155 1.00 97.38 569 LEU A CA 1
ATOM 4451 C C . LEU A 1 569 ? -9.954 -15.319 -14.630 1.00 97.38 569 LEU A C 1
ATOM 4453 O O . LEU A 1 569 ? -10.639 -16.097 -15.296 1.00 97.38 569 LEU A O 1
ATOM 4457 N N . ASN A 1 570 ? -9.410 -14.224 -15.166 1.00 96.62 570 ASN A N 1
ATOM 4458 C CA . ASN A 1 570 ? -9.558 -13.843 -16.572 1.00 96.62 570 ASN A CA 1
ATOM 4459 C C . ASN A 1 570 ? -8.929 -14.887 -17.513 1.00 96.62 570 ASN A C 1
ATOM 4461 O O . ASN A 1 570 ? -9.503 -15.227 -18.549 1.00 96.62 570 ASN A O 1
ATOM 4465 N N . GLN A 1 571 ? -7.784 -15.467 -17.143 1.00 95.31 571 GLN A N 1
ATOM 4466 C CA . GLN A 1 571 ? -7.187 -16.566 -17.900 1.00 95.31 571 GLN A CA 1
ATOM 4467 C C . GLN A 1 571 ? -8.120 -17.787 -17.951 1.00 95.31 571 GLN A C 1
ATOM 4469 O O . GLN A 1 571 ? -8.375 -18.309 -19.038 1.00 95.31 571 GLN A O 1
ATOM 4474 N N . ARG A 1 572 ? -8.704 -18.198 -16.816 1.00 94.19 572 ARG A N 1
ATOM 4475 C CA . ARG A 1 572 ? -9.682 -19.305 -16.778 1.00 94.19 572 ARG A CA 1
ATOM 4476 C C . ARG A 1 572 ? -10.908 -19.027 -17.644 1.00 94.19 572 ARG A C 1
ATOM 447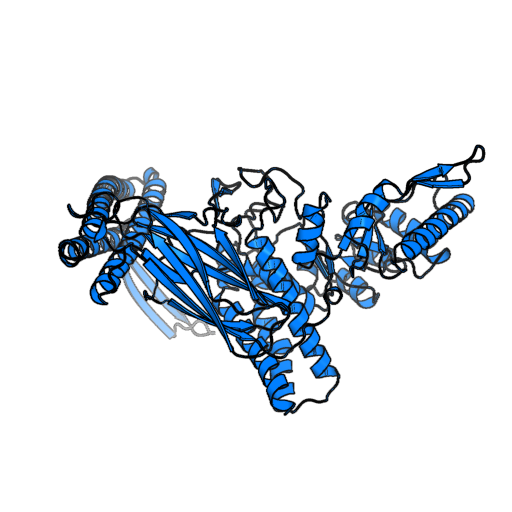8 O O . ARG A 1 572 ? -11.398 -19.928 -18.325 1.00 94.19 572 ARG A O 1
ATOM 4485 N N . LEU A 1 573 ? -11.383 -17.780 -17.652 1.00 93.56 573 LEU A N 1
ATOM 4486 C CA . LEU A 1 573 ? -12.487 -17.345 -18.506 1.00 93.56 573 LEU A CA 1
ATOM 4487 C C . LEU A 1 573 ? -12.161 -17.544 -19.996 1.00 93.56 573 LEU A C 1
ATOM 4489 O O . LEU A 1 573 ? -12.989 -18.071 -20.743 1.00 93.56 573 LEU A O 1
ATOM 4493 N N . ARG A 1 574 ? -10.941 -17.185 -20.416 1.00 92.56 574 ARG A N 1
ATOM 4494 C CA . ARG A 1 574 ? -10.457 -17.324 -21.802 1.00 92.56 574 ARG A CA 1
ATOM 4495 C C . ARG A 1 574 ? -10.223 -18.778 -22.222 1.00 92.56 574 ARG A C 1
ATOM 4497 O O . ARG A 1 574 ? -10.496 -19.120 -23.369 1.00 92.56 574 ARG A O 1
ATOM 4504 N N . GLU A 1 575 ? -9.766 -19.637 -21.313 1.00 91.06 575 GLU A N 1
ATOM 4505 C CA . GLU A 1 575 ? -9.572 -21.078 -21.563 1.00 91.06 575 GLU A CA 1
ATOM 4506 C C . GLU A 1 575 ? -10.900 -21.825 -21.807 1.00 91.06 575 GLU A C 1
ATOM 4508 O O . GLU A 1 575 ? -10.919 -22.890 -22.426 1.00 91.06 575 GLU A O 1
ATOM 4513 N N . GLY A 1 576 ? -12.032 -21.253 -21.378 1.00 76.44 576 GLY A N 1
ATOM 4514 C CA . GLY A 1 576 ? -13.371 -21.634 -21.833 1.00 76.44 576 GLY A CA 1
ATOM 4515 C C . GLY A 1 576 ? -13.964 -22.908 -21.217 1.00 76.44 576 GLY A C 1
ATOM 4516 O O . GLY A 1 576 ? -15.066 -23.297 -21.606 1.00 76.44 576 GLY A O 1
ATOM 4517 N N . GLN A 1 577 ? -13.296 -23.530 -20.243 1.00 80.69 577 GLN A N 1
ATOM 4518 C CA . GLN A 1 577 ? -13.744 -24.751 -19.549 1.00 80.69 577 GLN A CA 1
ATOM 4519 C C . GLN A 1 577 ? -14.530 -24.447 -18.263 1.00 80.69 577 GLN A C 1
ATOM 4521 O O . GLN A 1 577 ? -14.237 -24.985 -17.199 1.00 80.69 577 GLN A O 1
ATOM 4526 N N . LEU A 1 578 ? -15.523 -23.561 -18.351 1.00 91.62 578 LEU A N 1
ATOM 4527 C CA . LEU A 1 578 ? -16.325 -23.115 -17.208 1.00 91.62 578 LEU A CA 1
ATOM 4528 C C . LEU A 1 578 ? -17.810 -23.392 -17.436 1.00 91.62 578 LEU A C 1
ATOM 4530 O O . LEU A 1 578 ? -18.296 -23.292 -18.568 1.00 91.62 578 LEU A O 1
ATOM 4534 N N . THR A 1 579 ? -18.537 -23.683 -16.356 1.00 92.62 579 THR A N 1
ATOM 4535 C CA . THR A 1 579 ? -20.005 -23.657 -16.371 1.00 92.62 579 THR A CA 1
ATOM 4536 C C . THR A 1 579 ? -20.495 -22.242 -16.700 1.00 92.62 579 THR A C 1
ATOM 4538 O O . THR A 1 579 ? -19.785 -21.261 -16.470 1.00 92.62 579 THR A O 1
ATOM 4541 N N . GLU A 1 580 ? -21.705 -22.125 -17.251 1.00 93.88 580 GLU A N 1
ATOM 4542 C CA . GLU A 1 580 ? -22.312 -20.826 -17.586 1.00 93.88 580 GLU A CA 1
ATOM 4543 C C . GLU A 1 580 ? -22.405 -19.916 -16.352 1.00 93.88 580 GLU A C 1
ATOM 4545 O O . GLU A 1 580 ? -21.982 -18.769 -16.403 1.00 93.88 580 GLU A O 1
ATOM 4550 N N . GLU A 1 581 ? -22.804 -20.465 -15.200 1.00 94.44 581 GLU A N 1
ATOM 4551 C CA . GLU A 1 581 ? -22.893 -19.705 -13.948 1.00 94.44 581 GLU A CA 1
ATOM 4552 C C . GLU A 1 581 ? -21.540 -19.123 -13.499 1.00 94.44 581 GLU A C 1
ATOM 4554 O O . GLU A 1 581 ? -21.462 -17.962 -13.097 1.00 94.44 581 GLU A O 1
ATOM 4559 N N . VAL A 1 582 ? -20.462 -19.915 -13.547 1.00 95.62 582 VAL A N 1
ATOM 4560 C CA . VAL A 1 582 ? -19.126 -19.449 -13.138 1.00 95.62 582 VAL A CA 1
ATOM 4561 C C . VAL A 1 582 ? -18.588 -18.421 -14.128 1.00 95.62 582 VAL A C 1
ATOM 4563 O O . VAL A 1 582 ? -17.997 -17.423 -13.715 1.00 95.62 582 VAL A O 1
ATOM 4566 N N . ARG A 1 583 ? -18.818 -18.644 -15.426 1.00 96.44 583 ARG A N 1
ATOM 4567 C CA . ARG A 1 583 ? -18.471 -17.698 -16.489 1.00 96.44 583 ARG A CA 1
ATOM 4568 C C . ARG A 1 583 ? -19.135 -16.344 -16.245 1.00 96.44 583 ARG A C 1
ATOM 4570 O O . ARG A 1 583 ? -18.429 -15.343 -16.228 1.00 96.44 583 ARG A O 1
ATOM 4577 N N . ASP A 1 584 ? -20.441 -16.326 -15.998 1.00 96.69 584 ASP A N 1
ATOM 4578 C CA . ASP A 1 584 ? -21.209 -15.097 -15.782 1.00 96.69 584 ASP A CA 1
ATOM 4579 C C . ASP A 1 584 ? -20.761 -14.347 -14.520 1.00 96.69 584 ASP A C 1
ATOM 4581 O O . ASP A 1 584 ? -20.695 -13.119 -14.521 1.00 96.69 584 ASP A O 1
ATOM 4585 N N . LYS A 1 585 ? -20.402 -15.070 -13.449 1.00 97.56 585 LYS A N 1
ATOM 4586 C CA . LYS A 1 585 ? -19.851 -14.475 -12.220 1.00 97.56 585 LYS A CA 1
ATOM 4587 C C . LYS A 1 585 ? -18.513 -13.780 -12.465 1.00 97.56 585 LYS A C 1
ATOM 4589 O O . LYS A 1 585 ? -18.345 -12.629 -12.071 1.00 97.56 585 LYS A O 1
ATOM 4594 N N . ILE A 1 586 ? -17.577 -14.457 -13.133 1.00 97.81 586 ILE A N 1
ATOM 4595 C CA . ILE A 1 586 ? -16.259 -13.883 -13.443 1.00 97.81 586 ILE A CA 1
ATOM 4596 C C . ILE A 1 586 ? -16.405 -12.709 -14.421 1.00 97.81 586 ILE A C 1
ATOM 4598 O O . ILE A 1 586 ? -15.764 -11.676 -14.234 1.00 97.81 586 ILE A O 1
ATOM 4602 N N . ASP A 1 587 ? -17.269 -12.836 -15.430 1.00 97.44 587 ASP A N 1
ATOM 4603 C CA . ASP A 1 587 ? -17.542 -11.758 -16.383 1.00 97.44 587 ASP A CA 1
ATOM 4604 C C . ASP A 1 587 ? -18.140 -10.528 -15.684 1.00 97.44 587 ASP A C 1
ATOM 4606 O O . ASP A 1 587 ? -17.662 -9.412 -15.884 1.00 97.44 587 ASP A O 1
ATOM 4610 N N . HIS A 1 588 ? -19.108 -10.721 -14.780 1.00 98.50 588 HIS A N 1
ATOM 4611 C CA . HIS A 1 588 ? -19.669 -9.640 -13.968 1.00 98.50 588 HIS A CA 1
ATOM 4612 C C . HIS A 1 588 ? -18.604 -8.969 -13.089 1.00 98.50 588 HIS A C 1
ATOM 4614 O O . HIS A 1 588 ? -18.510 -7.738 -13.070 1.00 98.50 588 HIS A O 1
ATOM 4620 N N . LEU A 1 589 ? -17.764 -9.750 -12.406 1.00 98.62 589 LEU A N 1
ATOM 4621 C CA . LEU A 1 589 ? -16.688 -9.217 -11.571 1.00 98.62 589 LEU A CA 1
ATOM 4622 C C . LEU A 1 589 ? -15.763 -8.286 -12.374 1.00 98.62 589 LEU A C 1
ATOM 4624 O O . LEU A 1 589 ? -15.488 -7.163 -11.943 1.00 98.62 589 LEU A O 1
ATOM 4628 N N . LEU A 1 590 ? -15.320 -8.732 -13.554 1.00 98.06 590 LEU A N 1
ATOM 4629 C CA . LEU A 1 590 ? -14.363 -8.014 -14.401 1.00 98.06 590 LEU A CA 1
ATOM 4630 C C . LEU A 1 590 ? -14.995 -6.825 -15.140 1.00 98.06 590 LEU A C 1
ATOM 4632 O O . LEU A 1 590 ? -14.409 -5.743 -15.192 1.00 98.06 590 LEU A O 1
ATOM 4636 N N . ASN A 1 591 ? -16.198 -6.998 -15.691 1.00 97.62 591 ASN A N 1
ATOM 4637 C CA . ASN A 1 591 ? -16.812 -6.029 -16.603 1.00 97.62 591 ASN A CA 1
ATOM 4638 C C . ASN A 1 591 ? -17.839 -5.109 -15.935 1.00 97.62 591 ASN A C 1
ATOM 4640 O O . ASN A 1 591 ? -18.247 -4.112 -16.535 1.00 97.62 591 ASN A O 1
ATOM 4644 N N . VAL A 1 592 ? -18.259 -5.407 -14.702 1.00 98.06 592 VAL A N 1
ATOM 4645 C CA . VAL A 1 592 ? -19.244 -4.610 -13.959 1.00 98.06 592 VAL A CA 1
ATOM 4646 C C . VAL A 1 592 ? -18.684 -4.140 -12.620 1.00 98.06 592 VAL A C 1
ATOM 4648 O O . VAL A 1 592 ? -18.684 -2.934 -12.360 1.00 98.06 592 VAL A O 1
ATOM 4651 N N . SER A 1 593 ? -18.229 -5.051 -11.762 1.00 98.38 593 SER A N 1
ATOM 4652 C CA . SER A 1 593 ? -17.839 -4.699 -10.391 1.00 98.38 593 SER A CA 1
ATOM 4653 C C . SER A 1 593 ? -16.507 -3.960 -10.321 1.00 98.38 593 SER A C 1
ATOM 4655 O O . SER A 1 593 ? -16.431 -2.930 -9.650 1.00 98.38 593 SER A O 1
ATOM 4657 N N . LEU A 1 594 ? -15.491 -4.406 -11.065 1.00 98.38 594 LEU A N 1
ATOM 4658 C CA . LEU A 1 594 ? -14.199 -3.720 -11.164 1.00 98.38 594 LEU A CA 1
ATOM 4659 C C . LEU A 1 594 ? -14.348 -2.264 -11.662 1.00 98.38 594 LEU A C 1
ATOM 4661 O O . LEU A 1 594 ? -13.912 -1.365 -10.941 1.00 98.38 594 LEU A O 1
ATOM 4665 N N . PRO A 1 595 ? -15.021 -1.975 -12.800 1.00 97.00 595 PRO A N 1
ATOM 4666 C CA . PRO A 1 595 ? -15.352 -0.604 -13.205 1.00 97.00 595 PRO A CA 1
ATOM 4667 C C . PRO 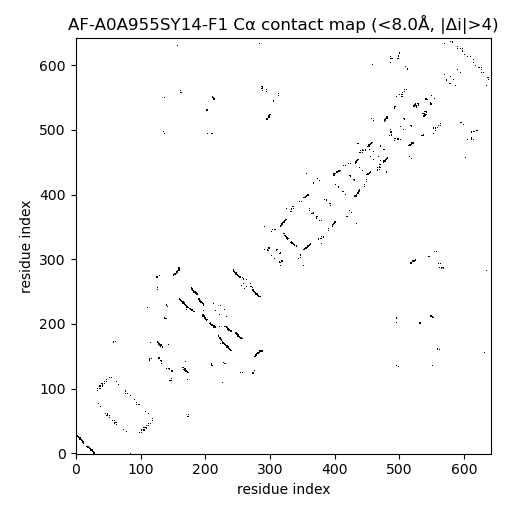A 1 595 ? -15.997 0.234 -12.097 1.00 97.00 595 PRO A C 1
ATOM 4669 O O . PRO A 1 595 ? -15.558 1.343 -11.801 1.00 97.00 595 PRO A O 1
ATOM 4672 N N . LYS A 1 596 ? -17.037 -0.311 -11.447 1.00 96.19 596 LYS A N 1
ATOM 4673 C CA . LYS A 1 596 ? -17.783 0.384 -10.387 1.00 96.19 596 LYS A CA 1
ATOM 4674 C C . LYS A 1 596 ? -16.930 0.681 -9.156 1.00 96.19 596 LYS A C 1
ATOM 4676 O O . LYS A 1 596 ? -17.274 1.595 -8.405 1.00 96.19 596 LYS A O 1
ATOM 4681 N N . LEU A 1 597 ? -15.874 -0.097 -8.929 1.00 95.94 597 LEU A N 1
ATOM 4682 C CA . LEU A 1 597 ? -14.932 0.116 -7.843 1.00 95.94 597 LEU A CA 1
ATOM 4683 C C . LEU A 1 597 ? -13.981 1.276 -8.159 1.00 95.94 597 LEU A C 1
ATOM 4685 O O . LEU A 1 597 ? -13.878 2.202 -7.357 1.00 95.94 597 LEU A O 1
ATOM 4689 N N . VAL A 1 598 ? -13.290 1.225 -9.302 1.00 94.69 598 VAL A N 1
ATOM 4690 C CA . VAL A 1 598 ? -12.110 2.078 -9.542 1.00 94.69 598 VAL A CA 1
ATOM 4691 C C . VAL A 1 598 ? -12.405 3.371 -10.314 1.00 94.69 598 VAL A C 1
ATOM 4693 O O . VAL A 1 598 ? -11.742 4.378 -10.068 1.00 94.69 598 VAL A O 1
ATOM 4696 N N . ASP A 1 599 ? -13.421 3.403 -11.182 1.00 93.88 599 ASP A N 1
ATOM 4697 C CA . ASP A 1 599 ? -13.722 4.591 -12.001 1.00 93.88 599 ASP A CA 1
ATOM 4698 C C . ASP A 1 599 ? -14.203 5.807 -11.190 1.00 93.88 599 ASP A C 1
ATOM 4700 O O . ASP A 1 599 ? -13.709 6.909 -11.436 1.00 93.88 599 ASP A O 1
ATOM 4704 N N . PRO A 1 600 ? -15.104 5.673 -10.189 1.00 92.12 600 PRO A N 1
ATOM 4705 C CA . PRO A 1 600 ? -15.693 6.845 -9.538 1.00 92.12 600 PRO A CA 1
ATOM 4706 C C . PRO A 1 600 ? -14.680 7.741 -8.816 1.00 92.12 600 PRO A C 1
ATOM 4708 O O . PRO A 1 600 ? -14.842 8.961 -8.783 1.00 92.12 600 PRO A O 1
ATOM 4711 N N . ALA A 1 601 ? -13.641 7.151 -8.217 1.00 87.50 601 ALA A N 1
ATOM 4712 C CA . ALA A 1 601 ? -12.579 7.926 -7.583 1.00 87.50 601 ALA A CA 1
ATOM 4713 C C . ALA A 1 601 ? -11.755 8.681 -8.635 1.00 87.50 601 ALA A C 1
ATOM 4715 O O . ALA A 1 601 ? -11.431 9.853 -8.437 1.00 87.50 601 ALA A O 1
ATOM 4716 N N . SER A 1 602 ? -11.459 8.038 -9.766 1.00 87.69 602 SER A N 1
ATOM 4717 C CA . SER A 1 602 ? -10.756 8.666 -10.884 1.00 87.69 602 SER A CA 1
ATOM 4718 C C . SER A 1 602 ? -11.562 9.837 -11.459 1.00 87.69 602 SER A C 1
ATOM 4720 O O . SER A 1 602 ? -11.036 10.944 -11.581 1.00 87.69 602 SER A O 1
ATOM 4722 N N . ASP A 1 603 ? -12.868 9.658 -11.682 1.00 88.75 603 ASP A N 1
ATOM 4723 C CA . ASP A 1 603 ? -13.779 10.722 -12.130 1.00 88.75 603 ASP A CA 1
ATOM 4724 C C . ASP A 1 603 ? -13.781 11.925 -11.175 1.00 88.75 603 ASP A C 1
ATOM 4726 O O . ASP A 1 603 ? -13.733 13.083 -11.602 1.00 88.75 603 ASP A O 1
ATOM 4730 N N . ALA A 1 604 ? -13.790 11.667 -9.865 1.00 86.50 604 ALA A N 1
ATOM 4731 C CA . ALA A 1 604 ? -13.718 12.713 -8.851 1.00 86.50 604 ALA A CA 1
ATOM 4732 C C . ALA A 1 604 ? -12.418 13.529 -8.954 1.00 86.50 604 ALA A C 1
ATOM 4734 O O . ALA A 1 604 ? -12.448 14.761 -8.875 1.00 86.50 604 ALA A O 1
ATOM 4735 N N . THR A 1 605 ? -11.289 12.857 -9.175 1.00 84.69 605 THR A N 1
ATOM 4736 C CA . THR A 1 605 ? -9.979 13.494 -9.359 1.00 84.69 605 THR A CA 1
ATOM 4737 C C . THR A 1 605 ? -9.938 14.366 -10.615 1.00 84.69 605 THR A C 1
ATOM 4739 O O . THR A 1 605 ? -9.413 15.480 -10.580 1.00 84.69 605 THR A O 1
ATOM 4742 N N . VAL A 1 606 ? -10.553 13.913 -11.709 1.00 85.06 606 VAL A N 1
ATOM 4743 C CA . VAL A 1 606 ? -10.639 14.642 -12.991 1.00 85.06 606 VAL A CA 1
ATOM 4744 C C . VAL A 1 606 ? -11.466 15.910 -12.869 1.00 85.06 606 VAL A C 1
ATOM 4746 O O . VAL A 1 606 ? -11.106 16.950 -13.417 1.00 85.06 606 VAL A O 1
ATOM 4749 N N . LEU A 1 607 ? -12.549 15.849 -12.095 1.00 85.62 607 LEU A N 1
ATOM 4750 C CA . LEU A 1 607 ? -13.362 17.014 -11.752 1.00 85.62 607 LEU A CA 1
ATOM 4751 C C . LEU A 1 607 ? -12.647 17.984 -10.795 1.00 85.62 607 LEU A C 1
ATOM 4753 O O . LEU A 1 607 ? -13.197 19.036 -10.468 1.00 85.62 607 LEU A O 1
ATOM 4757 N N . GLY A 1 608 ? -11.438 17.649 -10.332 1.00 82.12 608 GLY A N 1
ATOM 4758 C CA . GLY A 1 608 ? -10.670 18.456 -9.390 1.00 82.12 608 GLY A CA 1
ATOM 4759 C C . GLY A 1 608 ? -11.281 18.481 -7.991 1.00 82.12 608 GLY A C 1
ATOM 4760 O O . GLY A 1 608 ? -11.090 19.454 -7.256 1.00 82.12 608 GLY A O 1
ATOM 4761 N N . LEU A 1 609 ? -12.046 17.449 -7.620 1.00 84.00 609 LEU A N 1
ATOM 4762 C CA . LEU A 1 609 ? -12.622 17.359 -6.284 1.00 84.00 609 LEU A CA 1
ATOM 4763 C C . LEU A 1 609 ? -11.511 17.169 -5.247 1.00 84.00 609 LEU A C 1
ATOM 4765 O O . LEU A 1 609 ? -10.547 16.440 -5.457 1.00 84.00 609 LEU A O 1
ATOM 4769 N N . GLY A 1 610 ? -11.644 17.843 -4.104 1.00 77.44 610 GLY A N 1
ATOM 4770 C CA . GLY A 1 610 ? -10.683 17.695 -3.015 1.00 77.44 610 GLY A CA 1
ATOM 4771 C C . GLY A 1 610 ? -10.786 16.326 -2.342 1.00 77.44 610 GLY A C 1
ATOM 4772 O O . GLY A 1 610 ? -11.848 15.701 -2.342 1.00 77.44 610 G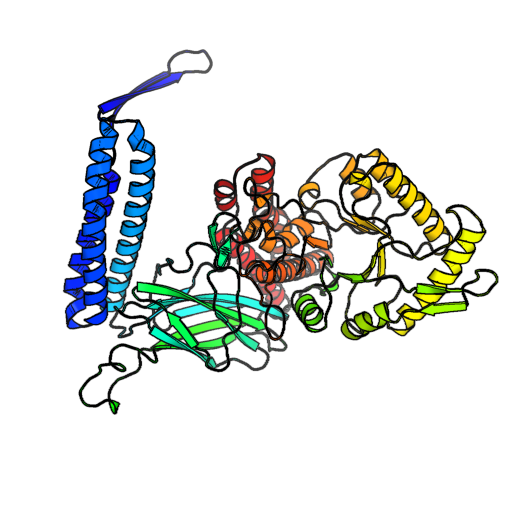LY A O 1
ATOM 4773 N N . ARG A 1 611 ? -9.703 15.914 -1.678 1.00 76.88 611 ARG A N 1
ATOM 4774 C CA . ARG A 1 611 ? -9.582 14.663 -0.908 1.00 76.88 611 ARG A CA 1
ATOM 4775 C C . ARG A 1 611 ? -10.848 14.218 -0.157 1.00 76.88 611 ARG A C 1
ATOM 4777 O O . ARG A 1 611 ? -11.256 13.073 -0.280 1.00 76.88 611 ARG A O 1
ATOM 4784 N N . PHE A 1 612 ? -11.493 15.107 0.603 1.00 77.25 612 PHE A N 1
ATOM 4785 C CA . PHE A 1 612 ? -12.676 14.747 1.405 1.00 77.25 612 PHE A CA 1
ATOM 4786 C C . PHE A 1 612 ? -13.868 14.258 0.573 1.00 77.25 612 PHE A C 1
ATOM 4788 O O . PHE A 1 612 ? -14.705 13.519 1.083 1.00 77.25 612 PHE A O 1
ATOM 4795 N N . ALA A 1 613 ? -13.977 14.704 -0.679 1.00 81.00 613 ALA A N 1
ATOM 4796 C CA . ALA A 1 613 ? -14.990 14.213 -1.600 1.00 81.00 613 ALA A CA 1
ATOM 4797 C C . ALA A 1 613 ? -14.568 12.866 -2.199 1.00 81.00 613 ALA A C 1
ATOM 4799 O O . ALA A 1 613 ? -15.395 11.966 -2.275 1.00 81.00 613 ALA A O 1
ATOM 4800 N N . ILE A 1 614 ? -13.287 12.706 -2.553 1.00 80.44 614 ILE A N 1
ATOM 4801 C CA . ILE A 1 614 ? -12.713 11.449 -3.069 1.00 80.44 614 ILE A CA 1
ATOM 4802 C C . ILE A 1 614 ? -12.933 10.298 -2.076 1.00 80.44 614 ILE A C 1
ATOM 4804 O O . ILE A 1 614 ? -13.399 9.234 -2.481 1.00 80.44 614 ILE A O 1
ATOM 4808 N N . ASP A 1 615 ? -12.720 10.543 -0.778 1.00 80.25 615 ASP A N 1
ATOM 4809 C CA . ASP A 1 615 ? -12.966 9.573 0.305 1.00 80.25 615 ASP A CA 1
ATOM 4810 C C . ASP A 1 615 ? -14.400 8.999 0.299 1.00 80.25 615 ASP A C 1
ATOM 4812 O O . ASP A 1 615 ? -14.634 7.897 0.789 1.00 80.25 615 ASP A O 1
ATOM 4816 N N . GLN A 1 616 ? -15.378 9.723 -0.257 1.00 80.94 616 GLN A N 1
ATOM 4817 C CA . GLN A 1 616 ? -16.774 9.271 -0.331 1.00 80.94 616 GLN A CA 1
ATOM 4818 C C . GLN A 1 616 ? -17.050 8.379 -1.549 1.00 80.94 616 GLN A C 1
ATOM 4820 O O . GLN A 1 616 ? -18.022 7.618 -1.552 1.00 80.94 616 GLN A O 1
ATOM 4825 N N . TYR A 1 617 ? -16.220 8.461 -2.592 1.00 82.62 617 TYR A N 1
ATOM 4826 C CA . TYR A 1 617 ? -16.402 7.678 -3.813 1.00 82.62 617 TYR A CA 1
ATOM 4827 C C . TYR A 1 617 ? -15.875 6.256 -3.669 1.00 82.62 617 TYR A C 1
ATOM 4829 O O . TYR A 1 617 ? -16.524 5.335 -4.170 1.00 82.62 617 TYR A O 1
ATOM 4837 N N . LEU A 1 618 ? -14.773 6.054 -2.945 1.00 83.00 618 LEU A N 1
ATOM 4838 C CA . LEU A 1 618 ? -14.169 4.739 -2.750 1.00 83.00 618 LEU A CA 1
ATOM 4839 C C . LEU A 1 618 ? -13.727 4.546 -1.295 1.00 83.00 618 LEU A C 1
ATOM 4841 O O . LEU A 1 618 ? -12.681 5.030 -0.878 1.00 83.00 618 LEU A O 1
ATOM 4845 N N . GLY A 1 619 ? -14.552 3.825 -0.534 1.00 85.56 619 GLY A N 1
ATOM 4846 C CA . GLY A 1 619 ? -14.307 3.502 0.873 1.00 85.56 619 GLY A CA 1
ATOM 4847 C C . GLY A 1 619 ? -14.140 2.002 1.118 1.00 85.56 619 GLY A C 1
ATOM 4848 O O . GLY A 1 619 ? -14.413 1.181 0.236 1.00 85.56 619 GLY A O 1
ATOM 4849 N N . ALA A 1 620 ? -13.744 1.651 2.344 1.00 89.75 620 ALA A N 1
ATOM 4850 C CA . ALA A 1 620 ? -13.437 0.281 2.758 1.00 89.75 620 ALA A CA 1
ATOM 4851 C C . ALA A 1 620 ? -14.575 -0.714 2.474 1.00 89.75 620 ALA A C 1
ATOM 4853 O O . ALA A 1 620 ? -14.317 -1.806 1.981 1.00 89.75 620 ALA A O 1
ATOM 4854 N N . GLU A 1 621 ? -15.837 -0.322 2.676 1.00 91.56 621 GLU A N 1
ATOM 4855 C CA . GLU A 1 621 ? -16.992 -1.198 2.425 1.00 91.56 621 GLU A CA 1
ATOM 4856 C C . GLU A 1 621 ? -17.158 -1.590 0.950 1.00 91.56 621 GLU A C 1
ATOM 4858 O O . GLU A 1 621 ? -17.532 -2.724 0.642 1.00 91.56 621 GLU A O 1
ATOM 4863 N N . LYS A 1 622 ? -16.853 -0.678 0.015 1.00 93.94 622 LYS A N 1
ATOM 4864 C CA . LYS A 1 622 ? -16.914 -0.984 -1.423 1.00 93.94 622 LYS A CA 1
ATOM 4865 C C . LYS A 1 622 ? -15.805 -1.952 -1.820 1.00 93.94 622 LYS A C 1
ATOM 4867 O O . LYS A 1 622 ? -16.081 -2.924 -2.516 1.00 93.94 622 LYS A O 1
ATOM 4872 N N . LEU A 1 623 ? -14.584 -1.710 -1.336 1.00 96.00 623 LEU A N 1
ATOM 4873 C CA . LEU A 1 623 ? -13.447 -2.606 -1.555 1.00 96.00 623 LEU A CA 1
ATOM 4874 C C . LEU A 1 623 ? -13.713 -3.994 -0.961 1.00 96.00 623 LEU A C 1
ATOM 4876 O O . LEU A 1 623 ? -13.528 -4.998 -1.639 1.00 96.00 623 LEU A O 1
ATOM 4880 N N . LYS A 1 624 ? -14.223 -4.054 0.273 1.00 95.38 624 LYS A N 1
ATOM 4881 C CA . LYS A 1 624 ? -14.602 -5.301 0.943 1.00 95.38 624 LYS A CA 1
ATOM 4882 C C . LYS A 1 624 ? -15.661 -6.068 0.155 1.00 95.38 624 LYS A C 1
ATOM 4884 O O . LYS A 1 624 ? -15.512 -7.266 -0.050 1.00 95.38 624 LYS A O 1
ATOM 4889 N N . SER A 1 625 ? -16.700 -5.381 -0.324 1.00 96.94 625 SER A N 1
ATOM 4890 C CA . SER A 1 625 ? -17.747 -5.999 -1.152 1.00 96.94 625 SER A CA 1
ATOM 4891 C C . SER A 1 625 ? -17.176 -6.583 -2.448 1.00 96.94 625 SER A C 1
ATOM 4893 O O . SER A 1 625 ? -17.517 -7.705 -2.811 1.00 96.94 625 SER A O 1
ATOM 4895 N N . PHE A 1 626 ? -16.268 -5.857 -3.107 1.00 98.31 626 PHE A N 1
ATOM 4896 C CA . PHE A 1 626 ? -15.574 -6.337 -4.302 1.00 98.31 626 PHE A CA 1
ATOM 4897 C C . PHE A 1 626 ? -14.697 -7.565 -4.015 1.00 98.31 626 PHE A C 1
ATOM 4899 O O . PHE A 1 626 ? -14.787 -8.557 -4.732 1.00 98.31 626 PHE A O 1
ATOM 4906 N N . ARG A 1 627 ? -13.889 -7.538 -2.945 1.00 97.81 627 ARG A N 1
ATOM 4907 C CA . ARG A 1 627 ? -13.019 -8.667 -2.568 1.00 97.81 627 ARG A CA 1
ATOM 4908 C C . ARG A 1 627 ? -13.832 -9.908 -2.184 1.00 97.81 627 ARG A C 1
ATOM 4910 O O . ARG A 1 627 ? -13.455 -11.011 -2.562 1.00 97.81 627 ARG A O 1
ATOM 4917 N N . ILE A 1 628 ? -14.988 -9.746 -1.531 1.00 98.25 628 ILE A N 1
ATOM 4918 C CA . ILE A 1 628 ? -15.928 -10.855 -1.281 1.00 98.25 628 ILE A CA 1
ATOM 4919 C C . ILE A 1 628 ? -16.409 -11.472 -2.601 1.00 98.25 628 ILE A C 1
ATOM 4921 O O . ILE A 1 628 ? -16.306 -12.684 -2.767 1.00 98.25 628 ILE A O 1
ATOM 4925 N N . GLU A 1 629 ? -16.875 -10.658 -3.554 1.00 98.50 629 GLU A N 1
ATOM 4926 C CA . GLU A 1 629 ? -17.324 -11.143 -4.868 1.00 98.50 629 GLU A CA 1
ATOM 4927 C C . GLU A 1 629 ? -16.196 -11.853 -5.637 1.00 98.50 629 GLU A C 1
ATOM 4929 O O . GLU A 1 629 ? -16.407 -12.911 -6.237 1.00 98.50 629 GLU A O 1
ATOM 4934 N N . MET A 1 630 ? -14.977 -11.311 -5.576 1.00 98.56 630 MET A N 1
ATOM 4935 C CA . MET A 1 630 ? -13.795 -11.922 -6.181 1.00 98.56 630 MET A CA 1
ATOM 4936 C C . MET A 1 630 ? -13.517 -13.311 -5.599 1.00 98.56 630 MET A C 1
ATOM 4938 O O . MET A 1 630 ? -13.344 -14.278 -6.344 1.00 98.56 630 MET A O 1
ATOM 4942 N N . LEU A 1 631 ? -13.524 -13.442 -4.274 1.00 98.19 631 LEU A N 1
ATOM 4943 C CA . LEU A 1 631 ? -13.286 -14.725 -3.616 1.00 98.19 631 LEU A CA 1
ATOM 4944 C C . LEU A 1 631 ? -14.468 -15.696 -3.764 1.00 98.19 631 LEU A C 1
ATOM 4946 O O . LEU A 1 631 ? -14.268 -16.910 -3.730 1.00 98.19 631 LEU A O 1
ATOM 4950 N N . ASP A 1 632 ? -15.691 -15.205 -3.967 1.00 97.94 632 ASP A N 1
ATOM 4951 C CA . ASP A 1 632 ? -16.833 -16.039 -4.357 1.00 97.94 632 ASP A CA 1
ATOM 4952 C C . ASP A 1 632 ? -16.635 -16.636 -5.759 1.00 97.94 632 ASP A C 1
ATOM 4954 O O . ASP A 1 632 ? -16.955 -17.809 -5.970 1.00 97.94 632 ASP A O 1
ATOM 4958 N N . CYS A 1 633 ? -16.046 -15.887 -6.701 1.00 97.56 633 CYS A N 1
ATOM 4959 C CA . CYS A 1 633 ? -15.660 -16.418 -8.014 1.00 97.56 633 CYS A CA 1
ATOM 4960 C C . CYS A 1 633 ? -14.592 -17.514 -7.888 1.00 97.56 633 CYS A C 1
ATOM 4962 O O . CYS A 1 633 ? -14.717 -18.579 -8.498 1.00 97.56 633 CYS A O 1
ATOM 4964 N N . VAL A 1 634 ? -13.576 -17.292 -7.048 1.00 96.88 634 VAL A N 1
ATOM 4965 C CA . VAL A 1 634 ? -12.537 -18.292 -6.750 1.00 96.88 634 VAL A CA 1
ATOM 4966 C C . VAL A 1 634 ? -13.138 -19.566 -6.140 1.00 96.88 634 VAL A C 1
ATOM 4968 O O . VAL A 1 634 ? -12.823 -20.687 -6.556 1.00 96.88 634 VAL A O 1
ATOM 4971 N N . ASN A 1 635 ? -14.044 -19.418 -5.176 1.00 95.38 635 ASN A N 1
ATOM 4972 C CA . ASN A 1 635 ? -14.710 -20.551 -4.541 1.00 95.38 635 ASN A CA 1
ATOM 4973 C C . ASN A 1 635 ? -15.613 -21.321 -5.528 1.00 95.38 635 ASN A C 1
ATOM 4975 O O . ASN A 1 635 ? -15.658 -22.554 -5.519 1.00 95.38 635 ASN A O 1
ATOM 4979 N N . ALA A 1 636 ? -16.299 -20.617 -6.432 1.00 94.00 636 ALA A N 1
ATOM 4980 C CA . ALA A 1 636 ? -17.136 -21.237 -7.458 1.00 94.00 636 ALA A CA 1
ATOM 4981 C C . ALA A 1 636 ? -16.317 -22.092 -8.449 1.00 94.00 636 ALA A C 1
ATOM 4983 O O . ALA A 1 636 ? -16.762 -23.170 -8.851 1.00 94.00 636 ALA A O 1
ATOM 4984 N N . LEU A 1 637 ? -15.092 -21.672 -8.786 1.00 90.81 637 LEU A N 1
ATOM 4985 C CA . LEU A 1 637 ? -14.157 -22.488 -9.575 1.00 90.81 637 LEU A CA 1
ATOM 4986 C C . LEU A 1 637 ? -13.743 -23.764 -8.838 1.00 90.81 637 LEU A C 1
ATOM 4988 O O . LEU A 1 637 ? -13.720 -24.843 -9.425 1.00 90.81 637 LEU A O 1
ATOM 4992 N N . SER A 1 638 ? -13.454 -23.636 -7.545 1.00 82.62 638 SER A N 1
ATOM 4993 C CA . SER A 1 638 ? -12.979 -24.739 -6.702 1.00 82.62 638 SER A CA 1
ATOM 4994 C C . SER A 1 638 ? -14.039 -25.826 -6.496 1.00 82.62 638 SER A C 1
ATOM 4996 O O . SER A 1 638 ? -13.719 -27.006 -6.378 1.00 82.62 638 SER A O 1
ATOM 4998 N N . THR A 1 639 ? -15.314 -25.437 -6.475 1.00 79.44 639 THR A N 1
ATOM 4999 C CA . THR A 1 639 ? -16.454 -26.346 -6.274 1.00 79.44 639 THR A CA 1
ATOM 5000 C C . THR A 1 639 ? -16.960 -26.987 -7.566 1.00 79.44 639 THR A C 1
ATOM 5002 O O . THR A 1 639 ? -17.540 -28.064 -7.500 1.00 79.44 639 THR A O 1
ATOM 5005 N N . SER A 1 640 ? -16.708 -26.376 -8.729 1.00 62.59 640 SER A N 1
ATOM 5006 C CA . SER A 1 640 ? -17.126 -26.897 -10.044 1.00 62.59 640 SER A CA 1
ATOM 5007 C C . SER A 1 640 ? -16.172 -27.950 -10.633 1.00 62.59 640 SER A C 1
ATOM 5009 O O . SER A 1 640 ? -16.488 -28.555 -11.655 1.00 62.59 640 SER A O 1
ATOM 5011 N N . GLY A 1 641 ? -14.988 -28.127 -10.032 1.00 53.72 641 GLY A N 1
ATOM 5012 C CA . GLY A 1 641 ? -13.969 -29.109 -10.433 1.00 53.72 641 GLY A CA 1
ATOM 5013 C C . GLY A 1 641 ? -14.040 -30.461 -9.706 1.00 53.72 641 GLY A C 1
ATOM 5014 O O . GLY A 1 641 ? -13.219 -31.332 -9.995 1.00 53.72 641 GLY A O 1
ATOM 5015 N N . ASN A 1 642 ? -14.996 -30.627 -8.785 1.00 37.81 642 ASN A N 1
ATOM 5016 C CA . ASN A 1 642 ? -15.400 -31.900 -8.167 1.00 37.81 642 ASN A CA 1
ATOM 5017 C C . ASN A 1 642 ? -16.753 -32.338 -8.733 1.00 37.81 642 ASN A C 1
ATOM 5019 O O . ASN A 1 642 ? -17.014 -33.564 -8.724 1.00 37.81 642 ASN A O 1
#